Protein AF-A0A411PE15-F1 (afdb_monomer)

Sequence (473 aa):
MTASHFQQSLTELNEVLARFAYLWQVQAFSAKQLPWQSEFPTLAKQVWQLADDDIDELDVDQAALVEYFLPALAQDVALTNAEQLALSKLLVQGAAANGDDNSLYAFADSAPVDSVPSANEGDLAINESELSHFSAGIKGRKWQQITRFASEVTASRYYLQTKQKAHPQTNQISSRQVGQQANLQASQQPSSSAQVESMFEWCAGKGHLGRLLAKVTDKPVHSLEWQAQLCEQGQAFADKWQLSQTFSCADVFALDANPLKAKQHAVALHACGDLHVELLHHAVDANTQAVSISPCCYHLIRNANYQPLSAIAKQAKFILSKHDLQLPLQQSVIANPKQQQLRHQEIAWRLAFDSLQRDARDCDDYLPIPSVKRSQLSGEFSDFCQWAAKVKSVALPERVDWQHYLKLGLQRQRLTRRIDLIAHLFRKALEQYLVLDRCCYMEEHGYQVTVSLFCSEQITPRNTLIQAQKMSR

Organism: NCBI:txid2520507

Foldseek 3Di:
DDDAVLLVLLLVLLVVCQVCVLLFVDPLLLDPFQRCCVLQVQLSVLLVVDDLVCLVVQLLALLSLCVSRLVSVCVSVVPDPVRSVVLSCLLRDFLARPQDDPDPFDDPDDDHPPDPPPPDLPLQVDDPVVLVLLCVPHDDLRSVLLSLLLSVVCVDPLQVPPPPPPDPPDDDDDDDDDDDDDDDDPPDDPDDDLHQQAEEEFQQQLNSNVQSNQVRRVHAYEYEHQDPVSQVNNVVSCVVVVTSYHYDHDDLVDDPDLPAAQRYEYEYEPCEACSVVSVLVSCLVRNHFKYKYQYDHNLPDPDQWDDQQAPSLNPRPDIHGSVSSCLLVPNDQDDDVVVVVLVLLVQLLQSLLQVQLCVQVVHSDGDDADDDDVVLSPDDSVSVSVVRCVRRVGDGDPDDPSVVSSVRSNVSSSSSSSSSSSSNSCNSSVSSSVVSSSVNNLVVSQWDKHWHFSDDCNSPVSRIMIMTGHDDD

Radius of gyration: 26.61 Å; Cα contacts (8 Å, |Δi|>4): 645; chains: 1; bounding box: 58×68×83 Å

pLDDT: mean 84.52, std 20.81, range [25.22, 98.62]

Solvent-accessible surface area (backbone atoms only — not comparable to full-atom values): 27214 Å² total; per-residue (Å²): 130,81,77,52,66,55,53,49,54,41,50,54,44,36,52,52,51,43,74,47,34,75,54,47,73,60,66,41,87,78,50,93,61,70,92,49,35,87,76,28,52,52,34,44,50,54,61,68,66,53,54,85,81,51,49,65,68,39,61,56,36,58,58,59,40,41,66,70,47,44,64,33,47,32,60,55,69,66,52,51,74,67,54,45,52,53,49,49,47,50,34,53,42,49,77,47,64,70,63,76,96,66,78,78,76,66,70,96,81,72,76,82,72,80,62,82,69,80,68,56,91,66,72,46,97,55,57,74,74,61,50,55,63,67,37,68,95,46,66,66,53,65,37,55,51,42,55,33,45,51,38,55,65,52,68,36,83,75,53,68,77,73,74,86,80,81,74,88,78,79,86,75,89,77,90,84,84,91,78,92,80,92,75,92,73,85,70,75,74,79,75,83,72,80,65,60,67,33,35,36,27,43,58,28,54,54,30,62,56,38,53,50,48,14,67,77,67,76,29,48,22,40,29,35,16,62,53,56,71,33,31,53,56,23,38,56,48,22,62,76,68,71,45,51,44,47,63,46,71,46,53,82,93,69,59,93,63,80,88,58,45,40,50,21,35,39,37,27,71,72,30,45,27,46,53,44,51,50,50,52,53,44,32,60,76,36,53,24,34,28,39,40,39,29,77,64,40,63,39,52,48,90,57,73,47,70,78,62,74,13,82,68,51,62,66,42,81,63,82,47,36,45,69,52,37,41,46,57,63,67,69,61,77,84,71,55,71,70,57,49,53,50,51,50,52,50,50,19,51,52,44,12,41,46,52,51,51,21,69,57,66,76,42,99,64,90,71,90,76,76,91,81,53,70,78,57,71,71,62,53,73,65,58,38,43,54,51,52,26,63,78,66,71,49,68,72,65,98,74,72,67,59,66,61,34,48,53,52,3,46,53,46,37,60,49,26,55,52,42,48,56,55,23,53,46,44,18,37,34,51,43,26,42,60,51,30,25,54,46,37,34,41,42,79,71,51,24,55,68,45,60,37,65,48,55,57,54,89,64,36,74,66,26,49,32,42,39,35,33,49,61,84,128

Structure (mmCIF, N/CA/C/O backbone):
data_AF-A0A411PE15-F1
#
_entry.id   AF-A0A411PE15-F1
#
loop_
_atom_site.group_PDB
_atom_site.id
_atom_site.type_symbol
_atom_site.label_atom_id
_atom_site.label_alt_id
_atom_site.label_comp_id
_atom_site.label_asym_id
_atom_site.label_entity_id
_atom_site.label_seq_id
_atom_site.pdbx_PDB_ins_code
_atom_site.Cartn_x
_atom_site.Cartn_y
_atom_site.Cartn_z
_atom_site.occupancy
_atom_site.B_iso_or_equiv
_atom_site.auth_seq_id
_atom_site.auth_comp_id
_atom_site.auth_asym_id
_atom_site.auth_atom_id
_atom_site.pdbx_PDB_model_num
ATOM 1 N N . MET A 1 1 ? -27.135 18.692 -1.031 1.00 51.03 1 MET A N 1
ATOM 2 C CA . MET A 1 1 ? -26.006 18.769 -0.082 1.00 51.03 1 MET A CA 1
ATOM 3 C C . MET A 1 1 ? -24.773 19.061 -0.911 1.00 51.03 1 MET A C 1
ATOM 5 O O . MET A 1 1 ? -24.638 18.454 -1.966 1.00 51.03 1 MET A O 1
ATOM 9 N N . THR A 1 2 ? -23.964 20.043 -0.525 1.00 61.19 2 THR A N 1
ATOM 10 C CA . THR A 1 2 ? -22.665 20.299 -1.164 1.00 61.19 2 THR A CA 1
ATOM 11 C C . THR A 1 2 ? -21.760 19.090 -0.945 1.00 61.19 2 THR A C 1
ATOM 13 O O . THR A 1 2 ? -21.833 18.483 0.125 1.00 61.19 2 THR A O 1
ATOM 16 N N . ALA A 1 3 ? -20.961 18.720 -1.948 1.00 71.94 3 ALA A N 1
ATOM 17 C CA . ALA A 1 3 ? -19.989 17.639 -1.800 1.00 71.94 3 ALA A CA 1
ATOM 18 C C . ALA A 1 3 ? -19.059 17.935 -0.613 1.00 71.94 3 ALA A C 1
ATOM 20 O O . ALA A 1 3 ? -18.695 19.096 -0.396 1.00 71.94 3 ALA A O 1
ATOM 21 N N . SER A 1 4 ? -18.704 16.907 0.163 1.00 86.44 4 SER A N 1
ATOM 22 C CA . SER A 1 4 ? -17.651 17.059 1.167 1.00 86.44 4 SER A CA 1
ATOM 23 C C . SER A 1 4 ? -16.334 17.368 0.458 1.00 86.44 4 SER A C 1
ATOM 25 O O . SER A 1 4 ? -16.156 17.102 -0.734 1.00 86.44 4 SER A O 1
ATOM 27 N N . HIS A 1 5 ? -15.367 17.912 1.182 1.00 85.81 5 HIS A N 1
ATOM 28 C CA . HIS A 1 5 ? -14.067 18.117 0.569 1.00 85.81 5 HIS A CA 1
ATOM 29 C C . HIS A 1 5 ? -13.377 16.795 0.190 1.00 85.81 5 HIS A C 1
ATOM 31 O O . HIS A 1 5 ? -12.732 16.738 -0.853 1.00 85.81 5 HIS A O 1
ATOM 37 N N . PHE A 1 6 ? -13.508 15.727 0.992 1.00 92.06 6 PHE A N 1
ATOM 38 C CA . PHE A 1 6 ? -12.931 14.430 0.618 1.00 92.06 6 PHE A CA 1
ATOM 39 C C . PHE A 1 6 ? -13.489 13.951 -0.722 1.00 92.06 6 PHE A C 1
ATOM 41 O O . PHE A 1 6 ? -12.727 13.481 -1.565 1.00 92.06 6 PHE A O 1
ATOM 48 N N . GLN A 1 7 ? -14.787 14.161 -0.951 1.00 93.56 7 GLN A N 1
ATOM 49 C CA . GLN A 1 7 ? -15.435 13.878 -2.226 1.00 93.56 7 GLN A CA 1
ATOM 50 C C . GLN A 1 7 ? -14.861 14.724 -3.373 1.00 93.56 7 GLN A C 1
ATOM 52 O O . GLN A 1 7 ? -14.622 14.196 -4.461 1.00 93.56 7 GLN A O 1
ATOM 57 N N . GLN A 1 8 ? -14.593 16.012 -3.136 1.00 92.06 8 GLN A N 1
ATOM 58 C CA . GLN A 1 8 ? -13.974 16.891 -4.129 1.00 92.06 8 GLN A CA 1
ATOM 59 C C . GLN A 1 8 ? -12.542 16.449 -4.476 1.00 92.06 8 GLN A C 1
ATOM 61 O O . GLN A 1 8 ? -12.261 16.195 -5.646 1.00 92.06 8 GLN A O 1
ATOM 66 N N . SER A 1 9 ? -11.663 16.260 -3.486 1.00 92.62 9 SER A N 1
ATOM 67 C CA . SER A 1 9 ? -10.286 15.801 -3.734 1.00 92.62 9 SER A CA 1
ATOM 68 C C . SER A 1 9 ? -10.230 14.428 -4.395 1.00 92.62 9 SER A C 1
ATOM 70 O O . SER A 1 9 ? -9.407 14.196 -5.276 1.00 92.62 9 SER A O 1
ATOM 72 N N . LEU A 1 10 ? -11.113 13.504 -4.004 1.00 95.56 10 LEU A N 1
ATOM 73 C CA . LEU A 1 10 ? -11.187 12.187 -4.630 1.00 95.56 10 LEU A CA 1
ATOM 74 C C . LEU A 1 10 ? -11.615 12.284 -6.102 1.00 95.56 10 LEU A C 1
ATOM 76 O O . LEU A 1 10 ? -11.131 11.517 -6.933 1.00 95.56 10 LEU A O 1
ATOM 80 N N . THR A 1 11 ? -12.486 13.240 -6.435 1.00 95.75 11 THR A N 1
ATOM 81 C CA . THR A 1 11 ? -12.896 13.519 -7.819 1.00 95.75 11 THR A CA 1
ATOM 82 C C . THR A 1 11 ? -11.733 14.072 -8.645 1.00 95.75 11 THR A C 1
ATOM 84 O O . THR A 1 11 ? -11.483 13.585 -9.744 1.00 95.75 11 THR A O 1
ATOM 87 N N . GLU A 1 12 ? -10.96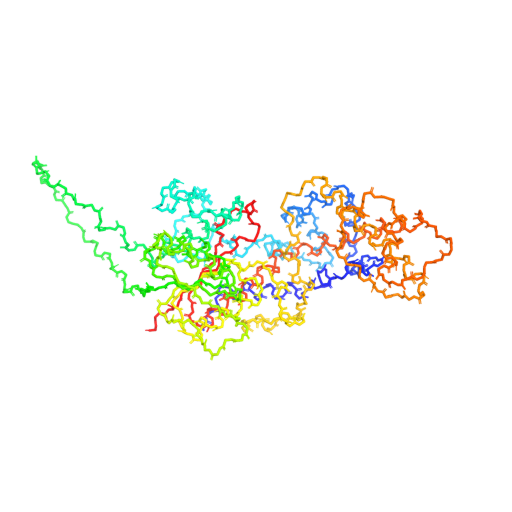5 15.017 -8.101 1.00 94.12 12 GLU A N 1
ATOM 88 C CA . GLU A 1 12 ? -9.774 15.566 -8.768 1.00 94.12 12 GLU A CA 1
ATOM 89 C C . GLU A 1 12 ? -8.708 14.480 -9.004 1.00 94.12 12 GLU A C 1
ATOM 91 O O . GLU A 1 12 ? -8.163 14.354 -10.104 1.00 94.12 12 GLU A O 1
ATOM 96 N N . LEU A 1 13 ? -8.460 13.624 -8.007 1.00 95.94 13 LEU A N 1
ATOM 97 C CA . LEU A 1 13 ? -7.542 12.490 -8.145 1.00 95.94 13 LEU A CA 1
ATOM 98 C C . LEU A 1 13 ? -8.032 11.459 -9.162 1.00 95.94 13 LEU A C 1
ATOM 100 O O . LEU A 1 13 ? -7.217 10.927 -9.911 1.00 95.94 13 LEU A O 1
ATOM 104 N N . ASN A 1 14 ? -9.339 11.190 -9.224 1.00 96.19 14 ASN A N 1
ATOM 105 C CA . ASN A 1 14 ? -9.931 10.327 -10.246 1.00 96.19 14 ASN A CA 1
ATOM 106 C C . ASN A 1 14 ? -9.561 10.805 -11.656 1.00 96.19 14 ASN A C 1
ATOM 108 O O . ASN A 1 14 ? -9.152 10.002 -12.496 1.00 96.19 14 ASN A O 1
ATOM 112 N N . GLU A 1 15 ? -9.703 12.105 -11.912 1.00 95.88 15 GLU A N 1
ATOM 113 C CA . GLU A 1 15 ? -9.404 12.704 -13.211 1.00 95.88 15 GLU A CA 1
ATOM 114 C C . GLU A 1 15 ? -7.908 12.672 -13.522 1.00 95.88 15 GLU A C 1
ATOM 116 O O . GLU A 1 15 ? -7.521 12.244 -14.610 1.00 95.88 15 GLU A O 1
ATOM 121 N N . VAL A 1 16 ? -7.061 13.067 -12.567 1.00 95.62 16 VAL A N 1
ATOM 122 C CA . VAL A 1 16 ? -5.603 13.094 -12.745 1.00 95.62 16 VAL A CA 1
ATOM 123 C C . VAL A 1 16 ? -5.040 11.690 -12.945 1.00 95.62 16 VAL A C 1
ATOM 125 O O . VAL A 1 16 ? -4.328 11.450 -13.921 1.00 95.62 16 VAL A O 1
ATOM 128 N N . LEU A 1 17 ? -5.377 10.737 -12.073 1.00 97.75 17 LEU A N 1
ATOM 129 C CA . LEU A 1 17 ? -4.877 9.366 -12.182 1.00 97.75 17 LEU A CA 1
ATOM 130 C C . LEU A 1 17 ? -5.342 8.719 -13.491 1.00 97.75 17 LEU A C 1
ATOM 132 O O . LEU A 1 17 ? -4.521 8.120 -14.183 1.00 97.75 17 LEU A O 1
ATOM 136 N N . ALA A 1 18 ? -6.605 8.915 -13.893 1.00 97.88 18 ALA A N 1
ATOM 137 C CA . ALA A 1 18 ? -7.097 8.439 -15.186 1.00 97.88 18 ALA A CA 1
ATOM 138 C C . ALA A 1 18 ? -6.355 9.085 -16.366 1.00 97.88 18 ALA A C 1
ATOM 140 O O . ALA A 1 18 ? -5.944 8.388 -17.293 1.00 97.88 18 ALA A O 1
ATOM 141 N N . ARG A 1 19 ? -6.166 10.413 -16.334 1.00 96.56 19 ARG A N 1
ATOM 142 C CA . ARG A 1 19 ? -5.512 11.174 -17.408 1.00 96.56 19 ARG A CA 1
ATOM 143 C C . ARG A 1 19 ? -4.076 10.726 -17.638 1.00 96.56 19 ARG A C 1
ATOM 145 O O . ARG A 1 19 ? -3.640 10.733 -18.781 1.00 96.56 19 ARG A O 1
ATOM 152 N N . PHE A 1 20 ? -3.354 10.359 -16.584 1.00 97.38 20 PHE A N 1
ATOM 153 C CA . PHE A 1 20 ? -1.936 10.002 -16.657 1.00 97.38 20 PHE A CA 1
ATOM 154 C C . PHE A 1 20 ? -1.671 8.499 -16.480 1.00 97.38 20 PHE A C 1
ATOM 156 O O . PHE A 1 20 ? -0.532 8.109 -16.239 1.00 97.38 20 PHE A O 1
ATOM 163 N N . ALA A 1 21 ? -2.692 7.642 -16.621 1.00 97.19 21 ALA A N 1
ATOM 164 C CA . ALA A 1 21 ? -2.593 6.193 -16.403 1.00 97.19 21 ALA A CA 1
ATOM 165 C C . ALA A 1 21 ? -1.438 5.522 -17.167 1.00 97.19 21 ALA A C 1
ATOM 167 O O . ALA A 1 21 ? -0.754 4.664 -16.616 1.00 97.19 21 ALA A O 1
ATOM 168 N N . TYR A 1 22 ? -1.146 5.958 -18.395 1.00 94.62 22 TYR A N 1
ATOM 169 C CA . TYR A 1 22 ? -0.039 5.431 -19.207 1.00 94.62 22 TYR A CA 1
ATOM 170 C C . TYR A 1 22 ? 1.362 5.688 -18.609 1.00 94.62 22 TYR A C 1
ATOM 172 O O . TYR A 1 22 ? 2.313 5.007 -18.994 1.00 94.62 22 TYR A O 1
ATOM 180 N N . LEU A 1 23 ? 1.515 6.645 -17.681 1.00 97.19 23 LEU A N 1
ATOM 181 C CA . LEU A 1 23 ? 2.788 6.923 -16.998 1.00 97.19 23 LEU A CA 1
ATOM 182 C C . LEU A 1 23 ? 3.038 6.005 -15.806 1.00 97.19 23 LEU A C 1
ATOM 184 O O . LEU A 1 23 ? 4.197 5.756 -15.486 1.00 97.19 23 LEU A O 1
ATOM 188 N N . TRP A 1 24 ? 1.981 5.528 -15.143 1.00 96.38 24 TRP A N 1
ATOM 189 C CA . TRP A 1 24 ? 2.103 4.823 -13.863 1.00 96.38 24 TRP A CA 1
ATOM 190 C C . TRP A 1 24 ? 1.544 3.393 -13.866 1.00 96.38 24 TRP A C 1
ATOM 192 O O . TRP A 1 24 ? 2.031 2.568 -13.097 1.00 96.38 24 TRP A O 1
ATOM 202 N N . GLN A 1 25 ? 0.627 3.034 -14.771 1.00 95.25 25 GLN A N 1
ATOM 203 C CA . GLN A 1 25 ? 0.173 1.648 -14.990 1.00 95.25 25 GLN A CA 1
ATOM 204 C C . GLN A 1 25 ? 1.076 0.908 -15.984 1.00 95.25 25 GLN A C 1
ATOM 206 O O . GLN A 1 25 ? 0.630 0.374 -17.001 1.00 95.25 25 GLN A O 1
ATOM 211 N N . VAL A 1 26 ? 2.381 0.899 -15.709 1.00 89.94 26 VAL A N 1
ATOM 212 C CA . VAL A 1 26 ? 3.402 0.332 -16.599 1.00 89.94 26 VAL A CA 1
ATOM 213 C C . VAL A 1 26 ? 4.084 -0.881 -15.980 1.00 89.94 26 VAL A C 1
ATOM 215 O O . VAL A 1 26 ? 4.478 -0.903 -14.814 1.00 89.94 26 VAL A O 1
ATOM 218 N N . GLN A 1 27 ? 4.280 -1.911 -16.803 1.00 86.75 27 GLN A N 1
ATOM 219 C CA . GLN A 1 27 ? 5.087 -3.079 -16.457 1.00 86.75 27 GLN A CA 1
ATOM 220 C C . GLN A 1 27 ? 6.528 -2.864 -16.923 1.00 86.75 27 GLN A C 1
ATOM 222 O O . GLN A 1 27 ? 6.935 -3.334 -17.988 1.00 86.75 27 GLN A O 1
ATOM 227 N N . ALA A 1 28 ? 7.312 -2.149 -16.116 1.00 88.81 28 ALA A N 1
ATOM 228 C CA . ALA A 1 28 ? 8.670 -1.731 -16.467 1.00 88.81 28 ALA A CA 1
ATOM 229 C C . ALA A 1 28 ? 9.620 -2.894 -16.829 1.00 88.81 28 ALA A C 1
ATOM 231 O O . ALA A 1 28 ? 10.532 -2.722 -17.636 1.00 88.81 28 ALA A O 1
ATOM 232 N N . PHE A 1 29 ? 9.398 -4.094 -16.283 1.00 86.50 29 PHE A N 1
ATOM 233 C CA . PHE A 1 29 ? 10.197 -5.293 -16.581 1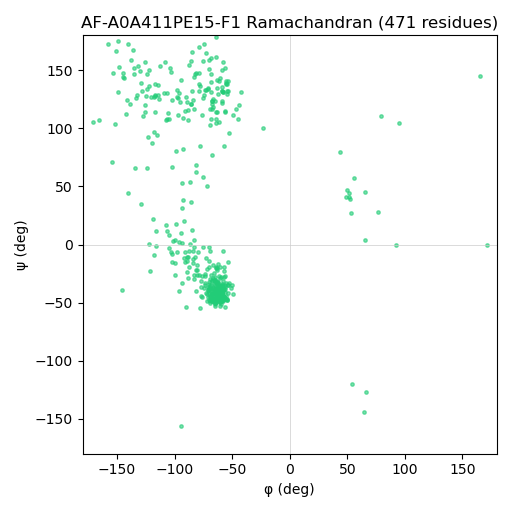.00 86.50 29 PHE A CA 1
ATOM 234 C C . PHE A 1 29 ? 10.005 -5.825 -18.009 1.00 86.50 29 PHE A C 1
ATOM 236 O O . PHE A 1 29 ? 10.930 -6.414 -18.575 1.00 86.50 29 PHE A O 1
ATOM 243 N N . SER A 1 30 ? 8.826 -5.617 -18.594 1.00 85.12 30 SER A N 1
ATOM 244 C CA . SER A 1 30 ? 8.474 -6.091 -19.939 1.00 85.12 30 SER A CA 1
ATOM 245 C C . SER A 1 30 ? 8.857 -5.088 -21.033 1.00 85.12 30 SER A C 1
ATOM 247 O O . SER A 1 30 ? 8.804 -5.405 -22.220 1.00 85.12 30 SER A O 1
ATOM 249 N N . ALA A 1 31 ? 9.237 -3.868 -20.652 1.00 89.19 31 ALA A N 1
ATOM 250 C CA . ALA A 1 31 ? 9.506 -2.784 -21.580 1.00 89.19 31 ALA A CA 1
ATOM 251 C C . ALA A 1 31 ? 10.890 -2.911 -22.246 1.00 89.19 31 ALA A C 1
ATOM 253 O O . ALA A 1 31 ? 11.892 -3.218 -21.598 1.00 89.19 31 ALA A O 1
ATOM 254 N N . LYS A 1 32 ? 10.945 -2.630 -23.555 1.00 89.25 32 LYS A N 1
ATOM 255 C CA . LYS A 1 32 ? 12.188 -2.558 -24.356 1.00 89.25 32 LYS A CA 1
ATOM 256 C C . LYS A 1 32 ? 12.636 -1.112 -24.627 1.00 89.25 32 LYS A C 1
ATOM 258 O O . LYS A 1 32 ? 13.777 -0.876 -25.006 1.00 89.25 32 LYS A O 1
ATOM 263 N N . GLN A 1 33 ? 11.739 -0.156 -24.403 1.00 94.38 33 GLN A N 1
ATOM 264 C CA . GLN A 1 33 ? 11.945 1.291 -24.484 1.00 94.38 33 GLN A CA 1
ATOM 265 C C . GLN A 1 33 ? 11.020 1.986 -23.475 1.00 94.38 33 GLN A C 1
ATOM 267 O O . GLN A 1 33 ? 10.197 1.312 -22.855 1.00 94.38 33 GLN A O 1
ATOM 272 N N . LEU A 1 34 ? 11.122 3.309 -23.319 1.00 96.81 34 LEU A N 1
ATOM 273 C CA . LEU A 1 34 ? 10.166 4.071 -22.510 1.00 96.81 34 LEU A CA 1
ATOM 274 C C . LEU A 1 34 ? 8.770 3.947 -23.160 1.00 96.81 34 LEU A C 1
ATOM 276 O O . LEU A 1 34 ? 8.606 4.421 -24.287 1.00 96.81 34 LEU A O 1
ATOM 280 N N . PRO A 1 35 ? 7.771 3.305 -22.516 1.00 95.56 35 PRO A N 1
ATOM 281 C CA . PRO A 1 35 ? 6.508 2.950 -23.179 1.00 95.56 35 PRO A CA 1
ATOM 282 C C . PRO A 1 35 ? 5.726 4.153 -23.709 1.00 95.56 35 PRO A C 1
ATOM 284 O O . PRO A 1 35 ? 5.027 4.052 -24.709 1.00 95.56 35 PRO A O 1
ATOM 287 N N . TRP A 1 36 ? 5.892 5.293 -23.048 1.00 95.81 36 TRP A N 1
ATOM 288 C CA . TRP A 1 36 ? 5.156 6.530 -23.270 1.00 95.81 36 TRP A CA 1
ATOM 289 C C . TRP A 1 36 ? 5.956 7.569 -24.088 1.00 95.81 36 TRP A C 1
ATOM 291 O O . TRP A 1 36 ? 5.478 8.667 -24.342 1.00 95.81 36 TRP A O 1
ATOM 301 N N . GLN A 1 37 ? 7.171 7.254 -24.558 1.00 96.56 37 GLN A N 1
ATOM 302 C CA . GLN A 1 37 ? 8.079 8.252 -25.160 1.00 96.56 37 GLN A CA 1
ATOM 303 C C . GLN A 1 37 ? 7.562 8.962 -26.418 1.00 96.56 37 GLN A C 1
ATOM 305 O O . GLN A 1 37 ? 8.007 10.066 -26.714 1.00 96.56 37 GLN A O 1
ATOM 310 N N . SER A 1 38 ? 6.675 8.327 -27.190 1.00 95.81 38 SER A N 1
ATOM 311 C CA . SER A 1 38 ? 6.091 8.940 -28.388 1.00 95.81 38 SER A CA 1
ATOM 312 C C . SER A 1 38 ? 5.066 10.013 -28.045 1.00 95.81 38 SER A C 1
ATOM 314 O O . SER A 1 38 ? 4.929 10.981 -28.785 1.00 95.81 38 SER A O 1
ATOM 316 N N . GLU A 1 39 ? 4.350 9.825 -26.939 1.00 96.62 39 GLU A N 1
ATOM 317 C CA . GLU A 1 39 ? 3.321 10.746 -26.462 1.00 96.62 39 GLU A CA 1
ATOM 318 C C . GLU A 1 39 ? 3.912 11.839 -25.554 1.00 96.62 39 GLU A C 1
ATOM 320 O O . GLU A 1 39 ? 3.413 12.959 -25.564 1.00 96.62 39 GLU A O 1
ATOM 325 N N . PHE A 1 40 ? 5.015 11.549 -24.843 1.00 98.06 40 PHE A N 1
ATOM 326 C CA . PHE A 1 40 ? 5.706 12.484 -23.935 1.00 98.06 40 PHE A CA 1
ATOM 327 C C . PHE A 1 40 ? 7.181 12.645 -24.325 1.00 98.06 40 PHE A C 1
ATOM 329 O O . PHE A 1 40 ? 8.079 12.188 -23.603 1.00 98.06 40 PHE A O 1
ATOM 336 N N . PRO A 1 41 ? 7.468 13.227 -25.505 1.00 98.25 41 PRO A N 1
ATOM 337 C CA . PRO A 1 41 ? 8.829 13.332 -26.018 1.00 98.25 41 PRO A CA 1
ATOM 338 C C . PRO A 1 41 ? 9.723 14.244 -25.165 1.00 98.25 41 PRO A C 1
ATOM 340 O O . PRO A 1 41 ? 10.921 13.972 -25.028 1.00 98.25 41 PRO A O 1
ATOM 343 N N . THR A 1 42 ? 9.172 15.310 -24.577 1.00 98.62 42 THR A N 1
ATOM 344 C CA . THR A 1 42 ? 9.924 16.234 -23.717 1.00 98.62 42 THR A CA 1
ATOM 345 C C . THR A 1 42 ? 10.273 15.564 -22.394 1.00 98.62 42 THR A C 1
ATOM 347 O O . THR A 1 42 ? 11.431 15.600 -21.973 1.00 98.62 42 THR A O 1
ATOM 350 N N . LEU A 1 43 ? 9.308 14.876 -21.777 1.00 98.50 43 LEU A N 1
ATOM 351 C CA . LEU A 1 43 ? 9.527 14.072 -20.576 1.00 98.50 43 LEU A CA 1
ATOM 352 C C . LEU A 1 43 ? 10.544 12.957 -20.830 1.00 98.50 43 LEU A C 1
ATOM 354 O O . LEU A 1 43 ? 11.450 12.752 -20.025 1.00 98.50 43 LEU A O 1
ATOM 358 N N . ALA A 1 44 ? 10.451 12.266 -21.969 1.00 98.31 44 ALA A N 1
ATOM 359 C CA . ALA A 1 44 ? 11.367 11.179 -22.313 1.00 98.31 44 ALA A CA 1
ATOM 360 C C . ALA A 1 44 ? 12.804 11.686 -22.429 1.00 98.31 44 ALA A C 1
ATOM 362 O O . ALA A 1 44 ? 13.738 11.054 -21.929 1.00 98.31 44 ALA A O 1
ATOM 363 N N . LYS A 1 45 ? 12.980 12.859 -23.048 1.00 98.44 45 LYS A N 1
ATOM 364 C CA . LYS A 1 45 ? 14.273 13.538 -23.113 1.00 98.44 45 LYS A CA 1
ATOM 365 C C . LYS A 1 45 ? 14.792 13.878 -21.714 1.00 98.44 45 LYS A C 1
ATOM 367 O O . LYS A 1 45 ? 15.939 13.550 -21.424 1.00 98.44 45 LYS A O 1
ATOM 372 N N . GLN A 1 46 ? 13.961 14.472 -20.856 1.00 98.31 46 GLN A N 1
ATOM 373 C CA . GLN A 1 46 ? 14.332 14.834 -19.482 1.00 98.31 46 GLN A CA 1
ATOM 374 C C . GLN A 1 46 ? 14.770 13.605 -18.665 1.00 98.31 46 GLN A C 1
ATOM 376 O O . GLN A 1 46 ? 15.804 13.619 -18.004 1.00 98.31 46 GLN A O 1
ATOM 381 N N . VAL A 1 47 ? 14.038 12.495 -18.774 1.00 97.69 47 VAL A N 1
ATOM 382 C CA . VAL A 1 47 ? 14.345 11.226 -18.089 1.00 97.69 47 VAL A CA 1
ATOM 383 C C . VAL A 1 47 ? 15.686 10.628 -18.518 1.00 97.69 47 VAL A C 1
ATOM 385 O O . VAL A 1 47 ? 16.412 10.060 -17.699 1.00 97.69 47 VAL A O 1
ATOM 388 N N . TRP A 1 48 ? 16.054 10.751 -19.793 1.00 97.44 48 TRP A N 1
ATOM 389 C CA . TRP A 1 48 ? 17.360 10.290 -20.272 1.00 97.44 48 TRP A CA 1
ATOM 390 C C . TRP A 1 48 ? 18.509 11.262 -19.988 1.00 97.44 48 TRP A C 1
ATOM 392 O O . TRP A 1 48 ? 19.661 10.829 -20.020 1.00 97.44 48 TRP A O 1
ATOM 402 N N . GLN A 1 49 ? 18.219 12.533 -19.695 1.00 96.94 49 GLN A N 1
ATOM 403 C CA . GLN A 1 49 ? 19.219 13.524 -19.280 1.00 96.94 49 GLN A CA 1
ATOM 404 C C . GLN A 1 49 ? 19.669 13.347 -17.827 1.00 96.94 49 GLN A C 1
ATOM 406 O O . GLN A 1 49 ? 20.810 13.686 -17.516 1.00 96.94 49 GLN A O 1
ATOM 411 N N . LEU A 1 50 ? 18.817 12.790 -16.963 1.00 96.69 50 LEU A N 1
ATOM 412 C CA . LEU A 1 50 ? 19.183 12.443 -15.592 1.00 96.69 50 LEU A CA 1
ATOM 413 C C . LEU A 1 50 ? 20.299 11.385 -15.579 1.00 96.69 50 LEU A C 1
ATOM 415 O O . LEU A 1 50 ? 20.184 10.351 -16.252 1.00 96.69 50 LEU A O 1
ATOM 419 N N . ALA A 1 51 ? 21.369 11.626 -14.816 1.00 95.62 51 ALA A N 1
ATOM 420 C CA . ALA A 1 51 ? 22.464 10.672 -14.672 1.00 95.62 51 ALA A CA 1
ATOM 421 C C . ALA A 1 51 ? 22.025 9.438 -13.865 1.00 95.62 51 ALA A C 1
ATOM 423 O O . ALA A 1 51 ? 21.144 9.512 -13.014 1.00 95.62 51 ALA A O 1
ATOM 424 N N . ASP A 1 52 ? 22.632 8.277 -14.133 1.00 92.12 52 ASP A N 1
ATOM 425 C CA . ASP A 1 52 ? 22.225 7.009 -13.499 1.00 92.12 52 ASP A CA 1
ATOM 426 C C . ASP A 1 52 ? 22.452 6.976 -11.980 1.00 92.12 52 ASP A C 1
ATOM 428 O O . ASP A 1 52 ? 21.736 6.249 -11.277 1.00 92.12 52 ASP A O 1
ATOM 432 N N . ASP A 1 53 ? 23.442 7.739 -11.512 1.00 89.56 53 ASP A N 1
ATOM 433 C CA . ASP A 1 53 ? 23.845 7.833 -10.108 1.00 89.56 53 ASP A CA 1
ATOM 434 C C . ASP A 1 53 ? 22.905 8.748 -9.304 1.00 89.56 53 ASP A C 1
ATOM 436 O O . ASP A 1 53 ? 22.693 8.506 -8.118 1.00 89.56 53 ASP A O 1
ATOM 440 N N . ASP A 1 54 ? 22.250 9.709 -9.966 1.00 92.44 54 ASP A N 1
ATOM 441 C CA . ASP A 1 54 ? 21.341 10.679 -9.336 1.00 92.44 54 ASP A CA 1
ATOM 442 C C . ASP A 1 54 ? 19.914 10.126 -9.157 1.00 92.44 54 ASP A C 1
ATOM 444 O O . ASP A 1 54 ? 19.114 10.680 -8.404 1.00 92.44 54 ASP A O 1
ATOM 448 N N . ILE A 1 55 ? 19.570 9.030 -9.851 1.00 92.00 55 ILE A N 1
ATOM 449 C CA . ILE A 1 55 ? 18.204 8.474 -9.872 1.00 92.00 55 ILE A CA 1
ATOM 450 C C . ILE A 1 55 ? 17.694 8.179 -8.462 1.00 92.00 55 ILE A C 1
ATOM 452 O O . ILE A 1 55 ? 16.560 8.521 -8.148 1.00 92.00 55 ILE A O 1
ATOM 456 N N . ASP A 1 56 ? 18.500 7.530 -7.621 1.00 89.06 56 ASP A N 1
ATOM 457 C CA . ASP A 1 56 ? 18.007 7.096 -6.312 1.00 89.06 56 ASP A CA 1
ATOM 458 C C . ASP A 1 56 ? 17.927 8.242 -5.307 1.00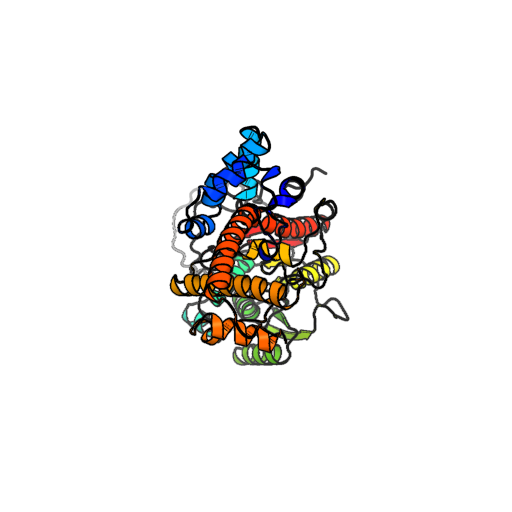 89.06 56 ASP A C 1
ATOM 460 O O . ASP A 1 56 ? 17.070 8.214 -4.429 1.00 89.06 56 ASP A O 1
ATOM 464 N N . GLU A 1 57 ? 18.815 9.234 -5.421 1.00 89.25 57 GLU A N 1
ATOM 465 C CA . GLU A 1 57 ? 18.757 10.438 -4.592 1.00 89.25 57 GLU A CA 1
ATOM 466 C C . GLU A 1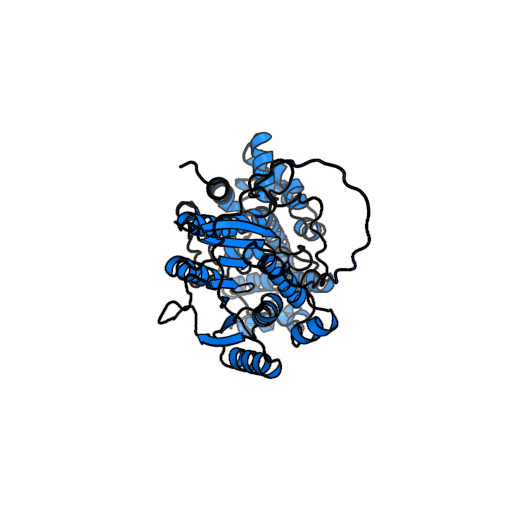 57 ? 17.487 11.229 -4.907 1.00 89.25 57 GLU A C 1
ATOM 468 O O . GLU A 1 57 ? 16.736 11.571 -3.993 1.00 89.25 57 GLU A O 1
ATOM 473 N N . LEU A 1 58 ? 17.194 11.419 -6.197 1.00 91.62 58 LEU A N 1
ATOM 474 C CA . LEU A 1 58 ? 15.970 12.076 -6.642 1.00 91.62 58 LEU A CA 1
ATOM 475 C C . LEU A 1 58 ? 14.714 11.286 -6.247 1.00 91.62 58 LEU A C 1
ATOM 477 O O . LEU A 1 58 ? 13.724 11.873 -5.822 1.00 91.62 58 LEU A O 1
ATOM 481 N N . ASP A 1 59 ? 14.739 9.956 -6.366 1.00 90.94 59 ASP A N 1
ATOM 482 C CA . ASP A 1 59 ? 13.566 9.119 -6.106 1.00 90.94 59 ASP A CA 1
ATOM 483 C C . ASP A 1 59 ? 13.130 9.113 -4.631 1.00 90.94 59 ASP A C 1
ATOM 485 O O . ASP A 1 59 ? 11.947 8.944 -4.328 1.00 90.94 59 ASP A O 1
ATOM 489 N N . VAL A 1 60 ? 14.052 9.310 -3.687 1.00 86.81 60 VAL A N 1
ATOM 490 C CA . VAL A 1 60 ? 13.726 9.319 -2.250 1.00 86.81 60 VAL A CA 1
ATOM 491 C C . VAL A 1 60 ? 12.825 10.501 -1.867 1.00 86.81 60 VAL A C 1
ATOM 493 O O . VAL A 1 60 ? 11.993 10.355 -0.966 1.00 86.81 60 VAL A O 1
ATOM 496 N N . ASP A 1 61 ? 12.938 11.636 -2.558 1.00 88.19 61 ASP A N 1
ATOM 497 C CA . ASP A 1 61 ? 12.198 12.863 -2.257 1.00 88.19 61 ASP A CA 1
ATOM 498 C C . ASP A 1 61 ? 11.073 13.102 -3.278 1.00 88.19 61 ASP A C 1
ATOM 500 O O . ASP A 1 61 ? 11.302 13.376 -4.453 1.00 88.19 61 ASP A O 1
ATOM 504 N N . GLN A 1 62 ? 9.820 13.014 -2.818 1.00 90.25 62 GLN A N 1
ATOM 505 C CA . GLN A 1 62 ? 8.652 13.254 -3.669 1.00 90.25 62 GLN A CA 1
ATOM 506 C C . GLN A 1 62 ? 8.621 14.668 -4.253 1.00 90.25 62 GLN A C 1
ATOM 508 O O . GLN A 1 62 ? 8.254 14.832 -5.415 1.00 90.25 62 GLN A O 1
ATOM 513 N N . ALA A 1 63 ? 8.944 15.682 -3.453 1.00 91.56 63 ALA A N 1
ATOM 514 C CA . ALA A 1 63 ? 8.854 17.066 -3.888 1.00 91.56 63 ALA A CA 1
ATOM 515 C C . ALA A 1 63 ? 9.920 17.353 -4.946 1.00 91.56 63 ALA A C 1
ATOM 517 O O . ALA A 1 63 ? 9.584 17.882 -6.003 1.00 91.56 63 ALA A O 1
ATOM 518 N N . ALA A 1 64 ? 11.159 16.907 -4.713 1.00 93.25 64 ALA A N 1
ATOM 519 C CA . ALA A 1 64 ? 12.244 17.045 -5.683 1.00 93.25 64 ALA A CA 1
ATOM 520 C C . ALA A 1 64 ? 11.942 16.292 -6.989 1.00 93.25 64 ALA A C 1
ATOM 522 O O . ALA A 1 64 ? 12.154 16.821 -8.081 1.00 93.25 64 ALA A O 1
ATOM 523 N N . LEU A 1 65 ? 11.387 15.078 -6.892 1.00 94.56 65 LEU A N 1
ATOM 524 C CA . LEU A 1 65 ? 10.979 14.284 -8.049 1.00 94.56 65 LEU A CA 1
ATOM 525 C C . LEU A 1 65 ? 9.940 15.022 -8.910 1.00 94.56 65 LEU A C 1
ATOM 527 O O . LEU A 1 65 ? 10.084 15.104 -10.134 1.00 94.56 65 LEU A O 1
ATOM 531 N N . VAL A 1 66 ? 8.903 15.578 -8.273 1.00 96.25 66 VAL A N 1
ATOM 532 C CA . VAL A 1 66 ? 7.862 16.360 -8.954 1.00 96.25 66 VAL A CA 1
ATOM 533 C C . VAL A 1 66 ? 8.447 17.641 -9.536 1.00 96.25 66 VAL A C 1
ATOM 535 O O . VAL A 1 66 ? 8.199 17.931 -10.702 1.00 96.25 66 VAL A O 1
ATOM 538 N N . GLU A 1 67 ? 9.258 18.381 -8.782 1.00 96.31 67 GLU A N 1
ATOM 539 C CA . GLU A 1 67 ? 9.909 19.607 -9.252 1.00 96.31 67 GLU A CA 1
ATOM 540 C C . GLU A 1 67 ? 10.755 19.361 -10.511 1.00 96.31 67 GLU A C 1
ATOM 542 O O . GLU A 1 67 ? 10.695 20.144 -11.461 1.00 96.31 67 GLU A O 1
ATOM 547 N N . TYR A 1 68 ? 11.479 18.240 -10.559 1.00 97.50 68 TYR A N 1
ATOM 548 C CA . TYR A 1 68 ? 12.361 17.905 -11.673 1.00 97.50 68 TYR A CA 1
ATOM 549 C C . TYR A 1 68 ? 11.612 17.505 -12.955 1.00 97.50 68 TYR A C 1
ATOM 551 O O . TYR A 1 68 ? 11.998 17.918 -14.052 1.00 97.50 68 TYR A O 1
ATOM 559 N N . PHE A 1 69 ? 10.552 16.694 -12.854 1.00 98.25 69 PHE A N 1
ATOM 560 C CA . PHE A 1 69 ? 9.872 16.130 -14.033 1.00 98.25 69 PHE A CA 1
ATOM 561 C C . PHE A 1 69 ? 8.594 16.855 -14.449 1.00 98.25 69 PHE A C 1
ATOM 563 O O . PHE A 1 69 ? 8.230 16.814 -15.629 1.00 98.25 69 PHE A O 1
ATOM 570 N N . LEU A 1 70 ? 7.908 17.530 -13.523 1.00 97.50 70 LEU A N 1
ATOM 571 C CA . LEU A 1 70 ? 6.630 18.173 -13.811 1.00 97.50 70 LEU A CA 1
ATOM 572 C C . LEU A 1 70 ? 6.715 19.219 -14.931 1.00 97.50 70 LEU A C 1
ATOM 574 O O . LEU A 1 70 ? 5.808 19.209 -15.756 1.00 97.50 70 LEU A O 1
ATOM 578 N N . PRO A 1 71 ? 7.751 20.077 -15.046 1.00 98.06 71 PRO A N 1
ATOM 579 C CA . PRO A 1 71 ? 7.830 21.039 -16.148 1.00 98.06 71 PRO A CA 1
ATOM 580 C C . PRO A 1 71 ? 7.840 20.374 -17.532 1.00 98.06 71 PRO A C 1
ATOM 582 O O . PRO A 1 71 ? 7.146 20.826 -18.441 1.00 98.06 71 PRO A O 1
ATOM 585 N N . ALA A 1 72 ? 8.577 19.267 -17.680 1.00 98.38 72 ALA A N 1
ATOM 586 C CA . ALA A 1 72 ? 8.642 18.514 -18.931 1.00 98.38 72 ALA A CA 1
ATOM 587 C C . ALA A 1 72 ? 7.297 17.843 -19.259 1.00 98.38 72 ALA A C 1
ATOM 589 O O . ALA A 1 72 ? 6.831 17.914 -20.395 1.00 98.38 72 ALA A O 1
ATOM 590 N N . LEU A 1 73 ? 6.638 17.260 -18.250 1.00 98.12 73 LEU A N 1
ATOM 591 C CA . LEU A 1 73 ? 5.292 16.702 -18.393 1.00 98.12 73 LEU A CA 1
ATOM 592 C C . LEU A 1 73 ? 4.257 17.782 -18.753 1.00 98.12 73 LEU A C 1
ATOM 594 O O . LEU A 1 73 ? 3.443 17.577 -19.651 1.00 98.12 73 LEU A O 1
ATOM 598 N N . ALA A 1 74 ? 4.299 18.937 -18.081 1.00 97.50 74 ALA A N 1
ATOM 599 C CA . ALA A 1 74 ? 3.410 20.069 -18.339 1.00 97.50 74 ALA A CA 1
ATOM 600 C C . ALA A 1 74 ? 3.540 20.567 -19.780 1.00 97.50 74 ALA A C 1
ATOM 602 O O . ALA A 1 74 ? 2.529 20.890 -20.399 1.00 97.50 74 ALA A O 1
ATOM 603 N N . GLN A 1 75 ? 4.761 20.591 -20.320 1.00 98.06 75 GLN A N 1
ATOM 604 C CA . GLN A 1 75 ? 5.006 20.976 -21.704 1.00 98.06 75 GLN A CA 1
ATOM 605 C C . GLN A 1 75 ? 4.381 19.989 -22.699 1.00 98.06 75 GLN A C 1
ATOM 607 O O . GLN A 1 75 ? 3.715 20.429 -23.635 1.00 98.06 75 GLN A O 1
ATOM 612 N N . ASP A 1 76 ? 4.550 18.680 -22.491 1.00 98.19 76 ASP A N 1
ATOM 613 C CA . ASP A 1 76 ? 4.012 17.661 -23.404 1.00 98.19 76 ASP A CA 1
ATOM 614 C C . ASP A 1 76 ? 2.474 17.653 -23.445 1.00 98.19 76 ASP A C 1
ATOM 616 O O . ASP A 1 76 ? 1.889 17.377 -24.491 1.00 98.19 76 ASP A O 1
ATOM 620 N N . VAL A 1 77 ? 1.804 18.017 -22.343 1.00 97.06 77 VAL A N 1
ATOM 621 C CA . VAL A 1 77 ? 0.328 18.090 -22.282 1.00 97.06 77 VAL A CA 1
ATOM 622 C C . VAL A 1 77 ? -0.239 19.511 -22.276 1.00 97.06 77 VAL A C 1
ATOM 624 O O . VAL A 1 77 ? -1.431 19.682 -22.012 1.00 97.06 77 VAL A O 1
ATOM 627 N N . ALA A 1 78 ? 0.601 20.508 -22.567 1.00 97.19 78 ALA A N 1
ATOM 628 C CA . ALA A 1 78 ? 0.259 21.927 -22.645 1.00 97.19 78 ALA A CA 1
ATOM 629 C C . ALA A 1 78 ? -0.534 22.463 -21.432 1.00 97.19 78 ALA A C 1
ATOM 631 O O . ALA A 1 78 ? -1.538 23.156 -21.601 1.00 97.19 78 ALA A O 1
ATOM 632 N N . LEU A 1 79 ? -0.093 22.148 -20.207 1.00 96.19 79 LEU A N 1
ATOM 633 C CA . LEU A 1 79 ? -0.702 22.711 -18.997 1.00 96.19 79 LEU A CA 1
ATOM 634 C C . LEU A 1 79 ? -0.426 24.211 -18.889 1.00 96.19 79 LEU A C 1
ATOM 636 O O . LEU A 1 79 ? 0.692 24.680 -19.105 1.00 96.19 79 LEU A O 1
ATOM 640 N N . THR A 1 80 ? -1.435 24.961 -18.462 1.00 96.75 80 THR A N 1
ATOM 641 C CA . THR A 1 80 ? -1.251 26.321 -17.953 1.00 96.75 80 THR A CA 1
ATOM 642 C C . THR A 1 80 ? -0.495 26.303 -16.620 1.00 96.75 80 THR A C 1
ATOM 644 O O . THR A 1 80 ? -0.507 25.310 -15.891 1.00 96.75 80 THR A O 1
ATOM 647 N N . ASN A 1 81 ? 0.096 27.437 -16.229 1.00 94.50 81 ASN A N 1
ATOM 648 C CA . ASN A 1 81 ? 0.767 27.563 -14.926 1.00 94.50 81 ASN A CA 1
ATOM 649 C C . ASN A 1 81 ? -0.161 27.219 -13.745 1.00 94.50 81 ASN A C 1
ATOM 651 O O . ASN A 1 81 ? 0.286 26.660 -12.745 1.00 94.50 81 ASN A O 1
ATOM 655 N N . ALA A 1 82 ? -1.453 27.547 -13.856 1.00 94.12 82 ALA A N 1
ATOM 656 C CA . ALA A 1 82 ? -2.442 27.244 -12.826 1.00 94.12 82 ALA A CA 1
ATOM 657 C C . ALA A 1 82 ? -2.710 25.733 -12.718 1.00 94.12 82 ALA A C 1
ATOM 659 O O . ALA A 1 82 ? -2.715 25.191 -11.614 1.00 94.12 82 ALA A O 1
ATOM 660 N N . GLU A 1 83 ? -2.871 25.043 -13.850 1.00 94.50 83 GLU A N 1
ATOM 661 C CA . GLU A 1 83 ? -3.047 23.586 -13.883 1.00 94.50 83 GLU A CA 1
ATOM 662 C C . GLU A 1 83 ? -1.789 22.850 -13.419 1.00 94.50 83 GLU A C 1
ATOM 664 O O . GLU A 1 83 ? -1.888 21.872 -12.683 1.00 94.50 83 GLU A O 1
ATOM 669 N N . GLN A 1 84 ? -0.602 23.337 -13.792 1.00 94.31 84 GLN A N 1
ATOM 670 C CA . GLN A 1 84 ? 0.661 22.775 -13.323 1.00 94.31 84 GLN A CA 1
ATOM 671 C C . GLN A 1 84 ? 0.794 22.902 -11.800 1.00 94.31 84 GLN A C 1
ATOM 673 O O . GLN A 1 84 ? 1.183 21.942 -11.137 1.00 94.31 84 GLN A O 1
ATOM 678 N N . LEU A 1 85 ? 0.431 24.052 -11.224 1.00 92.31 85 LEU A N 1
ATOM 679 C CA . LEU A 1 85 ? 0.438 24.239 -9.773 1.00 92.31 85 LEU A CA 1
ATOM 680 C C . LEU A 1 85 ? -0.570 23.314 -9.073 1.00 92.31 85 LEU A C 1
ATOM 682 O O . LEU A 1 85 ? -0.249 22.747 -8.030 1.00 92.31 85 LEU A O 1
ATOM 686 N N . ALA A 1 86 ? -1.768 23.145 -9.639 1.00 91.44 86 ALA A N 1
ATOM 687 C CA . ALA A 1 86 ? -2.771 22.222 -9.111 1.00 91.44 86 ALA A CA 1
ATOM 688 C C . ALA A 1 86 ? -2.283 20.763 -9.157 1.00 91.44 86 ALA A C 1
ATOM 690 O O . ALA A 1 86 ? -2.370 20.052 -8.158 1.00 91.44 86 ALA A O 1
ATOM 691 N N . LEU A 1 87 ? -1.689 20.341 -10.278 1.00 94.25 87 LEU A N 1
ATOM 692 C CA . LEU A 1 87 ? -1.118 19.003 -10.424 1.00 94.25 87 LEU A CA 1
ATOM 693 C C . LEU A 1 87 ? 0.044 18.776 -9.450 1.00 94.25 87 LEU A C 1
ATOM 695 O O . LEU A 1 87 ? 0.088 17.741 -8.797 1.00 94.25 87 LEU A O 1
ATOM 699 N N . SER A 1 88 ? 0.943 19.752 -9.290 1.00 94.25 88 SER A N 1
ATOM 700 C CA . SER A 1 88 ? 2.042 19.678 -8.317 1.00 94.25 88 SER A CA 1
ATOM 701 C C . SER A 1 88 ? 1.528 19.394 -6.905 1.00 94.25 88 SER A C 1
ATOM 703 O O . SER A 1 88 ? 2.006 18.474 -6.243 1.00 94.25 88 SER A O 1
ATOM 705 N N . LYS A 1 89 ? 0.488 20.118 -6.471 1.00 91.12 89 LYS A N 1
ATOM 706 C CA . LYS A 1 89 ? -0.137 19.903 -5.160 1.00 91.12 89 LYS A CA 1
ATOM 707 C C . LYS A 1 89 ? -0.644 18.471 -5.009 1.00 91.12 89 LYS A C 1
ATOM 709 O O . LYS A 1 89 ? -0.285 17.823 -4.037 1.00 91.12 89 LYS A O 1
ATOM 714 N N . LEU A 1 90 ? -1.379 17.950 -5.991 1.00 91.56 90 LEU A N 1
ATOM 715 C CA . LEU A 1 90 ? -1.903 16.578 -5.955 1.00 91.56 90 LEU A CA 1
ATOM 716 C C . LEU A 1 90 ? -0.806 15.500 -5.971 1.00 91.56 90 LEU A C 1
ATOM 718 O O . LEU A 1 90 ? -0.997 14.423 -5.412 1.00 91.56 90 LEU A O 1
ATOM 722 N N . LEU A 1 91 ? 0.335 15.761 -6.615 1.00 92.75 91 LEU A N 1
ATOM 723 C CA . LEU A 1 91 ? 1.447 14.807 -6.677 1.00 92.75 91 LEU A CA 1
ATOM 724 C C . LEU A 1 91 ? 2.349 14.861 -5.436 1.00 92.75 91 LEU A C 1
ATOM 726 O O . LEU A 1 91 ? 2.990 13.861 -5.121 1.00 92.75 91 LEU A O 1
ATOM 730 N N . VAL A 1 92 ? 2.428 15.994 -4.736 1.00 88.50 92 VAL A N 1
ATOM 731 C CA . VAL A 1 92 ? 3.299 16.164 -3.558 1.00 88.50 92 VAL A CA 1
ATOM 732 C C . VAL A 1 92 ? 2.549 15.938 -2.247 1.00 88.50 92 VAL A C 1
ATOM 734 O O . VAL A 1 92 ? 3.100 15.343 -1.319 1.00 88.50 92 VAL A O 1
ATOM 737 N N . GLN A 1 93 ? 1.308 16.413 -2.144 1.00 79.75 93 GLN A N 1
ATOM 738 C CA . GLN A 1 93 ? 0.557 16.383 -0.895 1.00 79.75 93 GLN A CA 1
ATOM 739 C C . GLN A 1 93 ? 0.136 14.954 -0.535 1.00 79.75 93 GLN A C 1
ATOM 741 O O . GLN A 1 93 ? -0.346 14.183 -1.359 1.00 79.75 93 GLN A O 1
ATOM 746 N N . GLY A 1 94 ? 0.322 14.596 0.737 1.00 67.44 94 GLY A N 1
ATOM 747 C CA . GLY A 1 94 ? -0.280 13.399 1.319 1.00 67.44 94 GLY A CA 1
ATOM 748 C C . GLY A 1 94 ? -1.701 13.678 1.809 1.00 67.44 94 GLY A C 1
ATOM 749 O O . GLY A 1 94 ? -2.081 14.826 2.028 1.00 67.44 94 GLY A O 1
ATOM 750 N N . ALA A 1 95 ? -2.470 12.624 2.086 1.00 57.66 95 ALA A N 1
ATOM 751 C CA . ALA A 1 95 ? -3.868 12.736 2.522 1.00 57.66 95 ALA A CA 1
ATOM 752 C C . ALA A 1 95 ? -4.102 13.581 3.794 1.00 57.66 95 ALA A C 1
ATOM 754 O O . ALA A 1 95 ? -5.221 14.024 4.032 1.00 57.66 95 ALA A O 1
ATOM 755 N N . ALA A 1 96 ? -3.060 13.804 4.600 1.00 53.53 96 ALA A N 1
ATOM 756 C CA . ALA A 1 96 ? -3.101 14.583 5.837 1.00 53.53 96 ALA A CA 1
ATOM 757 C C . ALA A 1 96 ? -2.465 15.988 5.726 1.00 53.53 96 ALA A C 1
ATOM 759 O O . ALA A 1 96 ? -2.480 16.731 6.701 1.00 53.53 96 ALA A O 1
ATOM 760 N N . ALA A 1 97 ? -1.888 16.362 4.576 1.00 48.38 97 ALA A N 1
ATOM 761 C CA . ALA A 1 97 ? -1.040 17.553 4.420 1.00 48.38 97 ALA A CA 1
ATOM 762 C C . ALA A 1 97 ? -1.800 18.871 4.157 1.00 48.38 97 ALA A C 1
ATOM 764 O O . ALA A 1 97 ? -1.190 19.881 3.818 1.00 48.38 97 ALA A O 1
ATOM 765 N N . ASN A 1 98 ? -3.118 18.905 4.341 1.00 47.25 98 ASN A N 1
ATOM 766 C CA . ASN A 1 98 ? -3.915 20.121 4.150 1.00 47.25 98 ASN A CA 1
ATOM 767 C C . ASN A 1 98 ? -3.954 21.014 5.411 1.00 47.25 98 ASN A C 1
ATOM 769 O O . ASN A 1 98 ? -4.997 21.574 5.754 1.00 47.25 98 ASN A O 1
ATOM 773 N N . GLY A 1 99 ? -2.830 21.074 6.128 1.00 37.81 99 GLY A N 1
ATOM 774 C CA . GLY A 1 99 ? -2.707 21.670 7.458 1.00 37.81 99 GLY A CA 1
ATOM 775 C C . GLY A 1 99 ? -2.324 23.147 7.512 1.00 37.81 99 GLY A C 1
ATOM 776 O O . GLY A 1 99 ? -2.556 23.734 8.561 1.00 37.81 99 GLY A O 1
ATOM 777 N N . ASP A 1 100 ? -1.831 23.763 6.428 1.00 29.86 100 ASP A N 1
ATOM 778 C CA . ASP A 1 100 ? -1.263 25.118 6.516 1.00 29.86 100 ASP A CA 1
ATOM 779 C C . ASP A 1 100 ? -2.020 26.181 5.693 1.00 29.86 100 ASP A C 1
ATOM 781 O O . ASP A 1 100 ? -2.307 26.031 4.503 1.00 29.86 100 ASP A O 1
ATOM 785 N N . ASP A 1 101 ? -2.348 27.258 6.415 1.00 32.50 101 ASP A N 1
ATOM 786 C CA . ASP A 1 101 ? -2.897 28.577 6.061 1.00 32.50 101 ASP A CA 1
ATOM 787 C C . ASP A 1 101 ? -4.311 28.731 5.471 1.00 32.50 101 ASP A C 1
ATOM 789 O O . ASP A 1 101 ? -4.763 29.856 5.248 1.00 32.50 101 ASP A O 1
ATOM 793 N N . ASN A 1 102 ? -5.099 27.660 5.336 1.00 32.06 102 ASN A N 1
ATOM 794 C CA . ASN A 1 102 ? -6.559 27.796 5.190 1.00 32.06 102 ASN A CA 1
ATOM 795 C C . ASN A 1 102 ? -7.304 26.539 5.674 1.00 32.06 102 ASN A C 1
ATOM 797 O O . ASN A 1 102 ? -7.819 25.747 4.885 1.00 32.06 102 ASN A O 1
ATOM 801 N N . SER A 1 103 ? -7.304 26.342 6.996 1.00 35.06 103 SER A N 1
ATOM 802 C CA . SER A 1 103 ? -7.929 25.216 7.708 1.00 35.06 103 SER A CA 1
ATOM 803 C C . SER A 1 103 ? -9.349 24.896 7.211 1.00 35.06 103 SER A C 1
ATOM 805 O O . SER A 1 103 ? -10.303 25.621 7.494 1.00 35.06 103 SER A O 1
ATOM 807 N N . LEU A 1 104 ? -9.487 23.774 6.494 1.00 34.81 104 LEU A N 1
ATOM 808 C CA . LEU A 1 104 ? -10.770 23.198 6.062 1.00 34.81 104 LEU A CA 1
ATOM 809 C C . LEU A 1 104 ? -10.993 21.747 6.550 1.00 34.81 104 LEU A C 1
ATOM 811 O O . LEU A 1 104 ? -12.060 21.195 6.289 1.00 34.81 104 LEU A O 1
ATOM 815 N N . TYR A 1 105 ? -10.054 21.138 7.303 1.00 42.31 105 TYR A N 1
ATOM 816 C CA . TYR A 1 105 ? -10.199 19.767 7.867 1.00 42.31 105 TYR A CA 1
ATOM 817 C C . TYR A 1 105 ? -10.229 19.685 9.388 1.00 42.31 105 TYR A C 1
ATOM 819 O O . TYR A 1 105 ? -10.402 18.594 9.933 1.00 42.31 105 TYR A O 1
ATOM 827 N N . ALA A 1 106 ? -10.106 20.811 10.087 1.00 28.34 106 ALA A N 1
ATOM 828 C CA . ALA A 1 106 ? -10.303 20.850 11.525 1.00 28.34 106 ALA A CA 1
ATOM 829 C C . ALA A 1 106 ? -11.744 21.264 11.837 1.00 28.34 106 ALA A C 1
ATOM 831 O O . ALA A 1 106 ? -12.191 22.352 11.473 1.00 28.34 106 ALA A O 1
ATOM 832 N N . PHE A 1 107 ? -12.466 20.426 12.582 1.00 31.30 107 PHE A N 1
ATOM 833 C CA . PHE A 1 107 ? -13.523 20.960 13.434 1.00 31.30 107 PHE A CA 1
ATOM 834 C C . PHE A 1 107 ? -12.868 21.965 14.383 1.00 31.30 107 PHE A C 1
ATOM 836 O O . PHE A 1 107 ? -11.817 21.670 14.950 1.00 31.30 107 PHE A O 1
ATOM 843 N N . ALA A 1 108 ? -13.463 23.152 14.495 1.00 26.77 108 ALA A N 1
ATOM 844 C CA . ALA A 1 108 ? -13.014 24.230 15.366 1.00 26.77 108 ALA A CA 1
ATOM 845 C C . ALA A 1 108 ? -12.837 23.718 16.808 1.00 26.77 108 ALA A C 1
ATOM 847 O O . ALA A 1 108 ? -13.825 23.570 17.518 1.00 26.77 108 ALA A O 1
ATOM 848 N N . ASP A 1 109 ? -11.597 23.349 17.149 1.00 29.36 109 ASP A N 1
ATOM 849 C CA . ASP A 1 109 ? -11.002 23.238 18.495 1.00 29.36 109 ASP A CA 1
ATOM 850 C C . ASP A 1 109 ? -9.606 22.567 18.492 1.00 29.36 109 ASP A C 1
ATOM 852 O O . ASP A 1 109 ? -8.980 22.459 19.545 1.00 29.36 109 ASP A O 1
ATOM 856 N N . SER A 1 110 ? -9.048 22.148 17.347 1.00 33.03 110 SER A N 1
ATOM 857 C CA . SER A 1 110 ? -7.633 21.742 17.288 1.00 33.03 110 SER A CA 1
ATOM 858 C C . SER A 1 110 ? -6.716 22.950 17.065 1.00 33.03 110 SER A C 1
ATOM 860 O O . SER A 1 110 ? -6.845 23.655 16.064 1.00 33.03 110 SER A O 1
ATOM 862 N N . ALA A 1 111 ? -5.794 23.176 18.004 1.00 25.36 111 ALA A N 1
ATOM 863 C CA . ALA A 1 111 ? -4.754 24.203 17.931 1.00 25.36 111 ALA A CA 1
ATOM 864 C C . ALA A 1 111 ? -3.849 24.049 16.678 1.00 25.36 111 ALA A C 1
ATOM 866 O O . ALA A 1 111 ? -3.774 22.948 16.129 1.00 25.36 111 ALA A O 1
ATOM 867 N N . PRO A 1 112 ? -3.174 25.129 16.224 1.00 25.22 112 PRO A N 1
ATOM 868 C CA . PRO A 1 112 ? -2.433 25.168 14.958 1.00 25.22 112 PRO A CA 1
ATOM 869 C C . PRO A 1 112 ? -1.293 24.144 14.889 1.00 25.22 112 PRO A C 1
ATOM 871 O O . PRO A 1 112 ? -0.597 23.923 15.880 1.00 25.22 112 PRO A O 1
ATOM 874 N N . VAL A 1 113 ? -1.085 23.571 13.699 1.00 35.72 113 VAL A N 1
ATOM 875 C CA . VAL A 1 113 ? -0.074 22.547 13.382 1.00 35.72 113 VAL A CA 1
ATOM 876 C C . VAL A 1 113 ? 1.206 23.205 12.855 1.00 35.72 113 VAL A C 1
ATOM 878 O O . VAL A 1 113 ? 1.724 22.832 11.815 1.00 35.72 113 VAL A O 1
ATOM 881 N N . ASP A 1 114 ? 1.761 24.164 13.592 1.00 26.81 114 ASP A N 1
ATOM 882 C CA . ASP A 1 114 ? 3.167 24.528 13.406 1.00 26.81 114 ASP A CA 1
ATOM 883 C C . ASP A 1 114 ? 3.979 23.704 14.398 1.00 26.81 114 ASP A C 1
ATOM 885 O O . ASP A 1 114 ? 3.922 23.920 15.608 1.00 26.81 114 ASP A O 1
ATOM 889 N N . SER A 1 115 ? 4.717 22.734 13.862 1.00 28.59 115 SER A N 1
ATOM 890 C CA . SER A 1 115 ? 5.271 21.551 14.527 1.00 28.59 115 SER A CA 1
ATOM 891 C C . SER A 1 115 ? 4.236 20.442 14.724 1.00 28.59 115 SER A C 1
ATOM 893 O O . SER A 1 115 ? 3.358 20.511 15.575 1.00 28.59 115 SER A O 1
ATOM 895 N N . VAL A 1 116 ? 4.402 19.336 13.988 1.00 34.50 116 VAL A N 1
ATOM 896 C CA . VAL A 1 116 ? 4.115 18.021 14.574 1.00 34.50 116 VAL A CA 1
ATOM 897 C C . VAL A 1 116 ? 4.865 18.048 15.902 1.00 34.50 116 VAL A C 1
ATOM 899 O O . VAL A 1 116 ? 6.102 18.119 15.859 1.00 34.50 116 VAL A O 1
ATOM 902 N N . PRO A 1 117 ? 4.198 18.069 17.073 1.00 30.88 117 PRO A N 1
ATOM 903 C CA . PRO A 1 117 ? 4.935 17.892 18.298 1.00 30.88 117 PRO A CA 1
ATOM 904 C C . PRO A 1 117 ? 5.685 16.587 18.085 1.00 30.88 117 PRO A C 1
ATOM 906 O O . PRO A 1 117 ? 5.107 15.590 17.639 1.00 30.88 117 PRO A O 1
ATOM 909 N N . SER A 1 118 ? 6.982 16.573 18.371 1.00 34.38 118 SER A N 1
ATOM 910 C CA . SER A 1 118 ? 7.578 15.330 18.819 1.00 34.38 118 SER A CA 1
ATOM 911 C C . SER A 1 118 ? 6.766 14.949 20.048 1.00 34.38 118 SER A C 1
ATOM 913 O O . SER A 1 118 ? 7.140 15.312 21.161 1.00 34.38 118 SER A O 1
ATOM 915 N N . ALA A 1 119 ? 5.624 14.279 19.855 1.00 36.31 119 ALA A N 1
ATOM 916 C CA . ALA A 1 119 ? 5.000 13.508 20.895 1.00 36.31 119 ALA A CA 1
ATOM 917 C C . ALA A 1 119 ? 6.185 12.730 21.444 1.00 36.31 119 ALA A C 1
ATOM 919 O O . ALA A 1 119 ? 6.897 12.080 20.684 1.00 36.31 119 ALA A O 1
ATOM 920 N N . ASN A 1 120 ? 6.580 12.909 22.691 1.00 38.28 120 ASN A N 1
ATOM 921 C CA . ASN A 1 120 ? 7.629 12.048 23.220 1.00 38.28 120 ASN A CA 1
ATOM 922 C C . ASN A 1 120 ? 6.974 10.685 23.478 1.00 38.28 120 ASN A C 1
ATOM 924 O O . ASN A 1 120 ? 5.761 10.529 23.330 1.00 38.28 120 ASN A O 1
ATOM 928 N N . GLU A 1 121 ? 7.726 9.649 23.829 1.00 44.16 121 GLU A N 1
ATOM 929 C CA . GLU A 1 121 ? 7.102 8.409 24.329 1.00 44.16 121 GLU A CA 1
ATOM 930 C C . GLU A 1 121 ? 6.222 8.662 25.588 1.00 44.16 121 GLU A C 1
ATOM 932 O O . GLU A 1 121 ? 5.505 7.766 26.019 1.00 44.16 121 GLU A O 1
ATOM 937 N N . GLY A 1 122 ? 6.214 9.897 26.123 1.00 42.41 122 GLY A N 1
ATOM 938 C CA . GLY A 1 122 ? 5.483 10.356 27.307 1.00 42.41 122 GLY A CA 1
ATOM 939 C C . GLY A 1 122 ? 4.099 11.005 27.121 1.00 42.41 122 GLY A C 1
ATOM 940 O O . GLY A 1 122 ? 3.595 11.540 28.104 1.00 42.41 122 GLY A O 1
ATOM 941 N N . ASP A 1 123 ? 3.462 10.978 25.940 1.00 55.94 123 ASP A N 1
ATOM 942 C CA . ASP A 1 123 ? 2.065 11.468 25.804 1.00 55.94 123 ASP A CA 1
ATOM 943 C C . ASP A 1 123 ? 1.011 10.446 26.252 1.00 55.94 123 ASP A C 1
ATOM 945 O O . ASP A 1 123 ? -0.108 10.794 26.642 1.00 55.94 123 ASP A O 1
ATOM 949 N N . LEU A 1 124 ? 1.377 9.165 26.275 1.00 63.31 124 LEU A N 1
ATOM 950 C CA . LEU A 1 124 ? 0.624 8.175 27.029 1.00 63.31 124 LEU A CA 1
ATOM 951 C C . LEU A 1 124 ? 0.976 8.386 28.500 1.00 63.31 124 LEU A C 1
ATOM 953 O O . LEU A 1 124 ? 2.148 8.382 28.856 1.00 63.31 124 LEU A O 1
ATOM 957 N N . ALA A 1 125 ? -0.022 8.570 29.365 1.00 62.31 125 ALA A N 1
ATOM 958 C CA . ALA A 1 125 ? 0.170 8.777 30.803 1.00 62.31 125 ALA A CA 1
ATOM 959 C C . ALA A 1 125 ? 0.619 7.489 31.535 1.00 62.31 125 ALA A C 1
ATOM 961 O O . ALA A 1 125 ? 0.010 7.082 32.521 1.00 62.31 125 ALA A O 1
ATOM 962 N N . ILE A 1 126 ? 1.657 6.830 31.020 1.00 65.19 126 ILE A N 1
ATOM 963 C CA . ILE A 1 126 ? 2.323 5.645 31.555 1.00 65.19 126 ILE A CA 1
ATOM 964 C C . ILE A 1 126 ? 3.793 6.019 31.757 1.00 65.19 126 ILE A C 1
ATOM 966 O O . ILE A 1 126 ? 4.398 6.660 30.900 1.00 65.19 126 ILE A O 1
ATOM 970 N N . ASN A 1 127 ? 4.381 5.625 32.885 1.00 68.00 127 ASN A N 1
ATOM 971 C CA . ASN A 1 127 ? 5.803 5.868 33.117 1.00 68.00 127 ASN A CA 1
ATOM 972 C C . ASN A 1 127 ? 6.694 4.988 32.203 1.00 68.00 127 ASN A C 1
ATOM 974 O O . ASN A 1 127 ? 6.288 3.944 31.689 1.00 68.00 127 ASN A O 1
ATOM 978 N N . GLU A 1 128 ? 7.940 5.411 32.001 1.00 63.38 128 GLU A N 1
ATOM 979 C CA . GLU A 1 128 ? 8.884 4.773 31.068 1.00 63.38 128 GLU A CA 1
ATOM 980 C C . GLU A 1 128 ? 9.233 3.320 31.459 1.00 63.38 128 GLU A C 1
ATOM 982 O O . GLU A 1 128 ? 9.406 2.448 30.602 1.00 63.38 128 GLU A O 1
ATOM 987 N N . SER A 1 129 ? 9.271 3.021 32.764 1.00 63.19 129 SER A N 1
ATOM 988 C CA . SER A 1 129 ? 9.536 1.671 33.272 1.00 63.19 129 SER A CA 1
ATOM 989 C C . SER A 1 129 ? 8.374 0.709 33.002 1.00 63.19 129 SER A C 1
ATOM 991 O O . SER A 1 129 ? 8.616 -0.425 32.585 1.00 63.19 129 SER A O 1
ATOM 993 N N . GLU A 1 130 ? 7.122 1.150 33.138 1.00 70.50 130 GLU A N 1
ATOM 994 C CA . GLU A 1 130 ? 5.930 0.380 32.773 1.00 70.50 130 GLU A CA 1
ATOM 995 C C . GLU A 1 130 ? 5.840 0.174 31.256 1.00 70.50 130 GLU A C 1
ATOM 997 O O . GLU A 1 130 ? 5.572 -0.945 30.815 1.00 70.50 130 GLU A O 1
ATOM 1002 N N . LEU A 1 131 ? 6.129 1.198 30.441 1.00 71.81 131 LEU A N 1
ATOM 1003 C CA . LEU A 1 131 ? 6.137 1.091 28.972 1.00 71.81 131 LEU A CA 1
ATOM 1004 C C . LEU A 1 131 ? 7.081 -0.012 28.470 1.00 71.81 131 LEU A C 1
ATOM 1006 O O . LEU A 1 131 ? 6.748 -0.743 27.529 1.00 71.81 131 LEU A O 1
ATOM 1010 N N . SER A 1 132 ? 8.224 -0.200 29.138 1.00 74.25 132 SER A N 1
ATOM 1011 C CA . SER A 1 132 ? 9.176 -1.262 28.803 1.00 74.25 132 SER A CA 1
ATOM 1012 C C . SER A 1 132 ? 8.557 -2.668 28.899 1.00 74.25 132 SER A C 1
ATOM 1014 O O . SER A 1 132 ? 8.842 -3.522 28.052 1.00 74.25 132 SER A O 1
ATOM 1016 N N . HIS A 1 133 ? 7.640 -2.897 29.849 1.00 80.06 133 HIS A N 1
ATOM 1017 C CA . HIS A 1 133 ? 6.934 -4.171 30.007 1.00 80.06 133 HIS A CA 1
ATOM 1018 C C . HIS A 1 133 ? 5.956 -4.441 28.859 1.00 80.06 133 HIS A C 1
ATOM 1020 O O . HIS A 1 133 ? 5.867 -5.576 28.382 1.00 80.06 133 HIS A O 1
ATOM 1026 N N . PHE A 1 134 ? 5.272 -3.410 28.355 1.00 81.81 134 PHE A N 1
ATOM 1027 C CA . PHE A 1 134 ? 4.330 -3.543 27.237 1.00 81.81 134 PHE A CA 1
ATOM 1028 C C . PHE A 1 134 ? 5.027 -3.755 25.883 1.00 81.81 134 PHE A C 1
ATOM 1030 O O . PHE A 1 134 ? 4.465 -4.416 25.005 1.00 81.81 134 PHE A O 1
ATOM 1037 N N . SER A 1 135 ? 6.277 -3.297 25.751 1.00 83.00 135 SER A N 1
ATOM 1038 C CA . SER A 1 135 ? 7.130 -3.531 24.576 1.00 83.00 135 SER A CA 1
ATOM 1039 C C . SER A 1 135 ? 7.712 -4.957 24.489 1.00 83.00 135 SER A C 1
ATOM 1041 O O . SER A 1 135 ? 8.421 -5.297 23.543 1.00 83.00 135 SER A O 1
ATOM 1043 N N . ALA A 1 136 ? 7.454 -5.839 25.463 1.00 80.62 136 ALA A N 1
ATOM 1044 C CA . ALA A 1 136 ? 8.046 -7.177 25.486 1.00 80.62 136 ALA A CA 1
ATOM 1045 C C . ALA A 1 136 ? 7.740 -7.972 24.199 1.00 80.62 136 ALA A C 1
ATOM 1047 O O . ALA A 1 136 ? 6.599 -8.340 23.941 1.00 80.62 136 ALA A O 1
ATOM 1048 N N . GLY A 1 137 ? 8.774 -8.270 23.403 1.00 79.50 137 GLY A N 1
ATOM 1049 C CA . GLY A 1 137 ? 8.646 -8.974 22.118 1.00 79.50 137 GLY A CA 1
ATOM 1050 C C . GLY A 1 137 ? 8.490 -8.068 20.888 1.00 79.50 137 GLY A C 1
ATOM 1051 O O . GLY A 1 137 ? 8.449 -8.588 19.774 1.00 79.50 137 GLY A O 1
ATOM 1052 N N . ILE A 1 138 ? 8.472 -6.740 21.059 1.00 83.00 138 ILE A N 1
ATOM 1053 C CA . ILE A 1 138 ? 8.411 -5.758 19.972 1.00 83.00 138 ILE A CA 1
ATOM 1054 C C . ILE A 1 138 ? 9.289 -4.534 20.281 1.00 83.00 138 ILE A C 1
ATOM 1056 O O . ILE A 1 138 ? 9.166 -3.896 21.316 1.00 83.00 138 ILE A O 1
ATOM 1060 N N . LYS A 1 139 ? 10.228 -4.196 19.393 1.00 85.38 139 LYS A N 1
ATOM 1061 C CA . LYS A 1 139 ? 11.201 -3.114 19.633 1.00 85.38 139 LYS A CA 1
ATOM 1062 C C . LYS A 1 139 ? 11.380 -2.223 18.407 1.00 85.38 139 LYS A C 1
ATOM 1064 O O . LYS A 1 139 ? 10.975 -2.579 17.298 1.00 85.38 139 LYS A O 1
ATOM 1069 N N . GLY A 1 140 ? 12.033 -1.080 18.616 1.00 86.94 140 GLY A N 1
ATOM 1070 C CA . GLY A 1 140 ? 12.391 -0.131 17.562 1.00 86.94 140 GLY A CA 1
ATOM 1071 C C . GLY A 1 140 ? 11.163 0.485 16.892 1.00 86.94 140 GLY A C 1
ATOM 1072 O O . GLY A 1 140 ? 10.136 0.689 17.537 1.00 86.94 140 GLY A O 1
ATOM 1073 N N . ARG A 1 141 ? 11.252 0.728 15.578 1.00 85.50 141 ARG A N 1
ATOM 1074 C CA . ARG A 1 141 ? 10.212 1.431 14.804 1.00 85.50 141 ARG A CA 1
ATOM 1075 C C . ARG A 1 141 ? 8.812 0.830 14.949 1.00 85.50 141 ARG A C 1
ATOM 1077 O O . ARG A 1 141 ? 7.845 1.574 14.999 1.00 85.50 141 ARG A O 1
ATOM 1084 N N . LYS A 1 142 ? 8.688 -0.498 15.077 1.00 87.75 142 LYS A N 1
ATOM 1085 C CA . LYS A 1 142 ? 7.379 -1.148 15.266 1.00 87.75 142 LYS A CA 1
ATOM 1086 C C . LYS A 1 142 ? 6.718 -0.757 16.590 1.00 87.75 142 LYS A C 1
ATOM 1088 O O . LYS A 1 142 ? 5.517 -0.529 16.621 1.00 87.75 142 LYS A O 1
ATOM 1093 N N . TRP A 1 143 ? 7.493 -0.670 17.672 1.00 90.69 143 TRP A N 1
ATOM 1094 C CA . TRP A 1 143 ? 6.960 -0.229 18.962 1.00 90.69 143 TRP A CA 1
ATOM 1095 C C . TRP A 1 143 ? 6.609 1.260 18.937 1.00 90.69 143 TRP A C 1
ATOM 1097 O O . TRP A 1 143 ? 5.522 1.626 19.368 1.00 90.69 143 TRP A O 1
ATOM 1107 N N . GLN A 1 144 ? 7.465 2.086 18.326 1.00 89.69 144 GLN A N 1
ATOM 1108 C CA . GLN A 1 144 ? 7.192 3.513 18.127 1.00 89.69 144 GLN A CA 1
ATOM 1109 C C . GLN A 1 144 ? 5.897 3.750 17.338 1.00 89.69 144 GLN A C 1
ATOM 1111 O O . GLN A 1 144 ? 5.131 4.639 17.680 1.00 89.69 144 GLN A O 1
ATOM 1116 N N . GLN A 1 145 ? 5.606 2.943 16.313 1.00 90.94 145 GLN A N 1
ATOM 1117 C CA . GLN A 1 145 ? 4.333 3.036 15.587 1.00 90.94 145 GLN A CA 1
ATOM 1118 C C . GLN A 1 145 ? 3.133 2.743 16.489 1.00 90.94 145 GLN A C 1
ATOM 1120 O O . GLN A 1 145 ? 2.158 3.488 16.455 1.00 90.94 145 GLN A O 1
ATOM 1125 N N . ILE A 1 146 ? 3.209 1.691 17.311 1.00 92.50 146 ILE A N 1
ATOM 1126 C CA . ILE A 1 146 ? 2.124 1.317 18.228 1.00 92.50 146 ILE A CA 1
ATOM 1127 C C . ILE A 1 146 ? 1.861 2.419 19.250 1.00 92.50 146 ILE A C 1
ATOM 1129 O O . ILE A 1 146 ? 0.707 2.792 19.448 1.00 92.50 146 ILE A O 1
ATOM 1133 N N . THR A 1 147 ? 2.904 2.948 19.892 1.00 91.00 147 THR A N 1
ATOM 1134 C CA . THR A 1 147 ? 2.744 3.974 20.932 1.00 91.00 147 THR A CA 1
ATOM 1135 C C . THR A 1 147 ? 2.183 5.270 20.363 1.00 91.00 147 THR A C 1
ATOM 1137 O O . THR A 1 147 ? 1.271 5.850 20.947 1.00 91.00 147 THR A O 1
ATOM 1140 N N . ARG A 1 148 ? 2.663 5.684 19.187 1.00 90.56 148 ARG A N 1
ATOM 1141 C CA . ARG A 1 148 ? 2.178 6.864 18.463 1.00 90.56 148 ARG A CA 1
ATOM 1142 C C . ARG A 1 148 ? 0.722 6.731 18.036 1.00 90.56 148 ARG A C 1
ATOM 1144 O O . ARG A 1 148 ? -0.089 7.595 18.339 1.00 90.56 148 ARG A O 1
ATOM 1151 N N . PHE A 1 149 ? 0.375 5.611 17.407 1.00 93.25 149 PHE A N 1
ATOM 1152 C CA . PHE A 1 149 ? -0.999 5.341 16.998 1.00 93.25 149 PHE A CA 1
ATOM 1153 C C . PHE A 1 149 ? -1.944 5.292 18.207 1.00 93.25 149 PHE A C 1
ATOM 1155 O O . PHE A 1 149 ? -3.014 5.893 18.179 1.00 93.25 149 PHE A O 1
ATOM 1162 N N . ALA A 1 150 ? -1.545 4.624 19.295 1.00 92.62 150 ALA A N 1
ATOM 1163 C CA . ALA A 1 150 ? -2.334 4.585 20.525 1.00 92.62 150 ALA A CA 1
ATOM 1164 C C . ALA A 1 150 ? -2.523 5.983 21.139 1.00 92.62 150 ALA A C 1
ATOM 1166 O O . ALA A 1 150 ? -3.611 6.294 21.624 1.00 92.62 150 ALA A O 1
ATOM 1167 N N . SER A 1 151 ? -1.495 6.833 21.097 1.00 89.75 151 SER A N 1
ATOM 1168 C CA . SER A 1 151 ? -1.574 8.213 21.583 1.00 89.75 151 SER A CA 1
ATOM 1169 C C . SER A 1 151 ? -2.646 9.005 20.834 1.00 89.75 151 SER A C 1
ATOM 1171 O O . SER A 1 151 ? -3.572 9.490 21.476 1.00 89.75 151 SER A O 1
ATOM 1173 N N . GLU A 1 152 ? -2.634 9.002 19.501 1.00 89.19 152 GLU A N 1
ATOM 1174 C CA . GLU A 1 152 ? -3.660 9.679 18.690 1.00 89.19 152 GLU A CA 1
ATOM 1175 C C . GLU A 1 152 ? -5.072 9.116 18.916 1.00 89.19 152 GLU A C 1
ATOM 1177 O O . GLU A 1 152 ? -6.054 9.848 19.074 1.00 89.19 152 GLU A O 1
ATOM 1182 N N . VAL A 1 153 ? -5.196 7.787 19.003 1.00 89.81 153 VAL A N 1
ATOM 1183 C CA . VAL A 1 153 ? -6.478 7.130 19.297 1.00 89.81 153 VAL A CA 1
ATOM 1184 C C . VAL A 1 153 ? -7.035 7.593 20.643 1.00 89.81 153 VAL A C 1
ATOM 1186 O O . VAL A 1 153 ? -8.240 7.823 20.756 1.00 89.81 153 VAL A O 1
ATOM 1189 N N . THR A 1 154 ? -6.185 7.746 21.657 1.00 85.75 154 THR A N 1
ATOM 1190 C CA . THR A 1 154 ? -6.602 8.135 23.014 1.00 85.75 154 THR A CA 1
ATOM 1191 C C . THR A 1 154 ? -6.690 9.637 23.253 1.00 85.75 154 THR A C 1
ATOM 1193 O O . THR A 1 154 ? -7.413 10.050 24.154 1.00 85.75 154 THR A O 1
ATOM 1196 N N . ALA A 1 155 ? -6.045 10.461 22.431 1.00 80.00 155 ALA A N 1
ATOM 1197 C CA . ALA A 1 155 ? -6.217 11.913 22.441 1.00 80.00 155 ALA A CA 1
ATOM 1198 C C . ALA A 1 155 ? -7.601 12.339 21.920 1.00 80.00 155 ALA A C 1
ATOM 1200 O O . ALA A 1 155 ? -8.075 13.437 22.208 1.00 80.00 155 ALA A O 1
ATOM 1201 N N . SER A 1 156 ? -8.281 11.460 21.179 1.00 70.19 156 SER A N 1
ATOM 1202 C CA . SER A 1 156 ? -9.628 11.722 20.680 1.00 70.19 156 SER A CA 1
ATOM 1203 C C . SER A 1 156 ? -10.638 12.002 21.806 1.00 70.19 156 SER A C 1
ATOM 1205 O O . SER A 1 156 ? -10.573 11.466 22.919 1.00 70.19 156 SER A O 1
ATOM 1207 N N . ARG A 1 157 ? -11.654 12.816 21.492 1.00 68.12 157 ARG A N 1
ATOM 1208 C CA . ARG A 1 157 ? -12.698 13.270 22.433 1.00 68.12 157 ARG A CA 1
ATOM 1209 C C . ARG A 1 157 ? -13.448 12.164 23.186 1.00 68.12 157 ARG A C 1
ATOM 1211 O O . ARG A 1 157 ? -14.088 12.461 24.189 1.00 68.12 157 ARG A O 1
ATOM 1218 N N . TYR A 1 158 ? -13.361 10.902 22.755 1.00 69.06 158 TYR A N 1
ATOM 1219 C CA . TYR A 1 158 ? -13.969 9.767 23.460 1.00 69.06 158 TYR A CA 1
ATOM 1220 C C . TYR A 1 158 ? -13.351 9.502 24.840 1.00 69.06 158 TYR A C 1
ATOM 1222 O O . TYR A 1 158 ? -14.007 8.899 25.690 1.00 69.06 158 TYR A O 1
ATOM 1230 N N . TYR A 1 159 ? -12.099 9.917 25.058 1.00 70.88 159 TYR A N 1
ATOM 1231 C CA . TYR A 1 159 ? -11.315 9.536 26.239 1.00 70.88 159 TYR A CA 1
ATOM 1232 C C . TYR A 1 159 ? -10.913 10.723 27.128 1.00 70.88 159 TYR A C 1
ATOM 1234 O O . TYR A 1 159 ? -10.481 10.513 28.259 1.00 70.88 159 TYR A O 1
ATOM 1242 N N . LEU A 1 160 ? -11.129 11.969 26.686 1.00 60.22 160 LEU A N 1
ATOM 1243 C CA . LEU A 1 160 ? -10.711 13.188 27.400 1.00 60.22 160 LEU A CA 1
ATOM 1244 C C . LEU A 1 160 ? -11.489 13.494 28.701 1.00 60.22 160 LEU A C 1
ATOM 1246 O O . LEU A 1 160 ? -11.160 14.445 29.407 1.00 60.22 160 LEU A O 1
ATOM 1250 N N . GLN A 1 161 ? -12.489 12.692 29.080 1.00 52.16 161 GLN A N 1
ATOM 1251 C CA . GLN A 1 161 ? -13.321 12.949 30.269 1.00 52.16 161 GLN A CA 1
ATOM 1252 C C . GLN A 1 161 ? -12.772 12.375 31.590 1.00 52.16 161 GLN A C 1
ATOM 1254 O O . GLN A 1 161 ? -13.324 12.661 32.652 1.00 52.16 161 GLN A O 1
ATOM 1259 N N . THR A 1 162 ? -11.683 11.599 31.585 1.00 44.53 162 THR A N 1
ATOM 1260 C CA . THR A 1 162 ? -11.217 10.881 32.791 1.00 44.53 162 THR A CA 1
ATOM 1261 C C . THR A 1 162 ? -10.249 11.658 33.693 1.00 44.53 162 THR A C 1
ATOM 1263 O O . THR A 1 162 ? -10.031 11.237 34.827 1.00 44.53 162 THR A O 1
ATOM 1266 N N . LYS A 1 163 ? -9.703 12.815 33.283 1.00 42.97 163 LYS A N 1
ATOM 1267 C CA . LYS A 1 163 ? -8.642 13.504 34.057 1.00 42.97 163 LYS A CA 1
ATOM 1268 C C . LYS A 1 163 ? -9.071 14.657 34.975 1.00 42.97 163 LYS A C 1
ATOM 1270 O O . LYS A 1 163 ? -8.248 15.115 35.760 1.00 42.97 163 LYS A O 1
ATOM 1275 N N . GLN A 1 164 ? -10.331 15.100 34.974 1.00 36.56 164 GLN A N 1
ATOM 1276 C CA . GLN A 1 164 ? -10.761 16.209 35.854 1.00 36.56 164 GLN A CA 1
ATOM 1277 C C . GLN A 1 164 ? -11.208 15.800 37.275 1.00 36.56 164 GLN A C 1
ATOM 1279 O O . GLN A 1 164 ? -11.565 16.673 38.061 1.00 36.56 164 GLN A O 1
ATOM 1284 N N . LYS A 1 165 ? -11.180 14.513 37.658 1.00 35.56 165 LYS A N 1
ATOM 1285 C CA . LYS A 1 165 ? -11.723 14.052 38.961 1.00 35.56 165 LYS A CA 1
ATOM 1286 C C . LYS A 1 165 ? -10.738 13.389 39.932 1.00 35.56 165 LYS A C 1
ATOM 1288 O O . LYS A 1 165 ? -11.175 12.702 40.849 1.00 35.56 165 LYS A O 1
ATOM 1293 N N . ALA A 1 166 ? -9.433 13.627 39.813 1.00 34.00 166 ALA A N 1
ATOM 1294 C CA . ALA A 1 166 ? -8.468 13.081 40.773 1.00 34.00 166 ALA A CA 1
ATOM 1295 C C . ALA A 1 166 ? -7.440 14.119 41.246 1.00 34.00 166 ALA A C 1
ATOM 1297 O O . ALA A 1 166 ? -6.251 13.990 40.979 1.00 34.00 166 ALA A O 1
ATOM 1298 N N . HIS A 1 167 ? -7.898 15.139 41.975 1.00 27.67 167 HIS A N 1
ATOM 1299 C CA . HIS A 1 167 ? -7.096 15.819 42.998 1.00 27.67 167 HIS A CA 1
ATOM 1300 C C . HIS A 1 167 ? -8.024 16.178 44.170 1.00 27.67 167 HIS A C 1
ATOM 1302 O O . HIS A 1 167 ? -8.899 17.030 44.001 1.00 27.67 167 HIS A O 1
ATOM 1308 N N . PRO A 1 168 ? -7.877 15.561 45.357 1.00 30.39 168 PRO A N 1
ATOM 1309 C CA . PRO A 1 168 ? -8.460 16.117 46.564 1.00 30.39 168 PRO A CA 1
ATOM 1310 C C . PRO A 1 168 ? -7.671 17.386 46.887 1.00 30.39 168 PRO A C 1
ATOM 1312 O O . PRO A 1 168 ? -6.542 17.321 47.369 1.00 30.39 168 PRO A O 1
ATOM 1315 N N . GLN A 1 169 ? -8.242 18.551 46.580 1.00 30.16 169 GLN A N 1
ATOM 1316 C CA . GLN A 1 169 ? -7.724 19.808 47.104 1.00 30.16 169 GLN A CA 1
ATOM 1317 C C . GLN A 1 169 ? -7.886 19.779 48.625 1.00 30.16 169 GLN A C 1
ATOM 1319 O O . GLN A 1 169 ? -8.989 19.854 49.165 1.00 30.16 169 GLN A O 1
ATOM 1324 N N . THR A 1 170 ? -6.766 19.643 49.326 1.00 30.36 170 THR A N 1
ATOM 1325 C CA . THR A 1 170 ? -6.663 19.962 50.744 1.00 30.36 170 THR A CA 1
ATOM 1326 C C . THR A 1 170 ? -6.970 21.446 50.923 1.00 30.36 170 THR A C 1
ATOM 1328 O O . THR A 1 170 ? -6.152 22.301 50.589 1.00 30.36 170 THR A O 1
ATOM 1331 N N . ASN A 1 171 ? -8.158 21.748 51.445 1.00 29.69 171 ASN A N 1
ATOM 1332 C CA . ASN A 1 171 ? -8.523 23.084 51.897 1.00 29.69 171 ASN A CA 1
ATOM 1333 C C . ASN A 1 171 ? -7.632 23.485 53.080 1.00 29.69 171 ASN A C 1
ATOM 1335 O O . ASN A 1 171 ? -7.859 23.050 54.208 1.00 29.69 171 ASN A O 1
ATOM 1339 N N . GLN A 1 172 ? -6.657 24.361 52.841 1.00 30.67 172 GLN A N 1
ATOM 1340 C CA . GLN A 1 172 ? -6.193 25.292 53.865 1.00 30.67 172 GLN A CA 1
ATOM 1341 C C . GLN A 1 172 ? -6.734 26.677 53.533 1.00 30.67 172 GLN A C 1
ATOM 1343 O O . GLN A 1 172 ? -6.332 27.334 52.577 1.00 30.67 172 GLN A O 1
ATOM 1348 N N . ILE A 1 173 ? -7.700 27.082 54.349 1.00 33.50 173 ILE A N 1
ATOM 1349 C CA . ILE A 1 173 ? -8.256 28.424 54.396 1.00 33.50 173 ILE A CA 1
ATOM 1350 C C . ILE A 1 173 ? -7.166 29.358 54.927 1.00 33.50 173 ILE A C 1
ATOM 1352 O O . ILE A 1 173 ? -6.709 29.206 56.058 1.00 33.50 173 ILE A O 1
ATOM 1356 N N . SER A 1 174 ? -6.798 30.358 54.133 1.00 27.45 174 SER A N 1
ATOM 1357 C CA . SER A 1 174 ? -6.189 31.589 54.624 1.00 27.45 174 SER A CA 1
ATOM 1358 C C . SER A 1 174 ? -6.792 32.763 53.865 1.00 27.45 174 SER A C 1
ATOM 1360 O O . SER A 1 174 ? -6.785 32.839 52.640 1.00 27.45 174 SER A O 1
ATOM 1362 N N . SER A 1 175 ? -7.398 33.641 54.646 1.00 30.53 175 SER A N 1
ATOM 1363 C CA . SER A 1 175 ? -8.115 34.852 54.282 1.00 30.53 175 SER A CA 1
ATOM 1364 C C . SER A 1 175 ? -7.267 35.870 53.512 1.00 30.53 175 SER A C 1
ATOM 1366 O O . SER A 1 175 ? -6.203 36.242 54.003 1.00 30.53 175 SER A O 1
ATOM 1368 N N . ARG A 1 176 ? -7.815 36.463 52.441 1.00 31.38 176 ARG A N 1
ATOM 1369 C CA . ARG A 1 176 ? -8.169 37.900 52.348 1.00 31.38 176 ARG A CA 1
ATOM 1370 C C . ARG A 1 176 ? -8.439 38.340 50.900 1.00 31.38 176 ARG A C 1
ATOM 1372 O O . ARG A 1 176 ? -7.728 37.964 49.984 1.00 31.38 176 ARG A O 1
ATOM 1379 N N . GLN A 1 177 ? -9.402 39.260 50.813 1.00 32.19 177 GLN A N 1
ATOM 1380 C CA . GLN A 1 177 ? -9.734 40.202 49.736 1.00 32.19 177 GLN A CA 1
ATOM 1381 C C . GLN A 1 177 ? -10.805 39.800 48.710 1.00 32.19 177 GLN A C 1
ATOM 1383 O O . GLN A 1 177 ? -10.623 39.020 47.785 1.00 32.19 177 GLN A O 1
ATOM 1388 N N . VAL A 1 178 ? -11.948 40.449 48.938 1.00 31.88 178 VAL A N 1
ATOM 1389 C CA . VAL A 1 178 ? -13.114 40.641 48.086 1.00 31.88 178 VAL A CA 1
ATOM 1390 C C . VAL A 1 178 ? -12.749 41.602 46.952 1.00 31.88 178 VAL A C 1
ATOM 1392 O O . VAL A 1 178 ? -12.204 42.673 47.212 1.00 31.88 178 VAL A O 1
ATOM 1395 N N . GLY A 1 179 ? -13.116 41.253 45.721 1.00 28.86 179 GLY A N 1
ATOM 1396 C CA . GLY A 1 179 ? -13.065 42.136 44.558 1.00 28.86 179 GLY A CA 1
ATOM 1397 C C . GLY A 1 179 ? -13.883 41.546 43.415 1.00 28.86 179 GLY A C 1
ATOM 1398 O O . GLY A 1 179 ? -13.515 40.529 42.844 1.00 28.86 179 GLY A O 1
ATOM 1399 N N . GLN A 1 180 ? -15.036 42.154 43.156 1.00 29.27 180 GLN A N 1
ATOM 1400 C CA . GLN A 1 180 ? -16.050 41.779 42.170 1.00 29.27 180 GLN A CA 1
ATOM 1401 C C . GLN A 1 180 ? -15.504 41.658 40.739 1.00 29.27 180 GLN A C 1
ATOM 1403 O O . GLN A 1 180 ? -14.835 42.572 40.272 1.00 29.27 180 GLN A O 1
ATOM 1408 N N . GLN A 1 181 ? -15.938 40.629 40.006 1.00 31.06 181 GLN A N 1
ATOM 1409 C CA . GLN A 1 181 ? -16.702 40.796 38.760 1.00 31.06 181 GLN A CA 1
ATOM 1410 C C . GLN A 1 181 ? -17.227 39.435 38.293 1.00 31.06 181 GLN A C 1
ATOM 1412 O O . GLN A 1 181 ? -16.499 38.581 37.797 1.00 31.06 181 GLN A O 1
ATOM 1417 N N . ALA A 1 182 ? -18.531 39.246 38.483 1.00 32.84 182 ALA A N 1
ATOM 1418 C CA . ALA A 1 182 ? -19.293 38.237 37.779 1.00 32.84 182 ALA A CA 1
ATOM 1419 C C . ALA A 1 182 ? -19.352 38.641 36.303 1.00 32.84 182 ALA A C 1
ATOM 1421 O O . ALA A 1 182 ? -19.837 39.727 35.988 1.00 32.84 182 ALA A O 1
ATOM 1422 N N . ASN A 1 183 ? -18.895 37.769 35.407 1.00 29.81 183 ASN A N 1
ATOM 1423 C CA . ASN A 1 183 ? -19.365 37.804 34.035 1.00 29.81 183 ASN A CA 1
ATOM 1424 C C . ASN A 1 183 ? -19.710 36.391 33.572 1.00 29.81 183 ASN A C 1
ATOM 1426 O O . ASN A 1 183 ? -18.936 35.446 33.720 1.00 29.81 183 ASN A O 1
ATOM 1430 N N . LEU A 1 184 ? -20.940 36.278 33.088 1.00 38.03 184 LEU A N 1
ATOM 1431 C CA . LEU A 1 184 ? -21.583 35.067 32.622 1.00 38.03 184 LEU A CA 1
ATOM 1432 C C . LEU A 1 184 ? -20.901 34.584 31.340 1.00 38.03 184 LEU A C 1
ATOM 1434 O O . LEU A 1 184 ? -21.114 35.143 30.270 1.00 38.03 184 LEU A O 1
ATOM 1438 N N . GLN A 1 185 ? -20.150 33.493 31.434 1.00 31.03 185 GLN A N 1
ATOM 1439 C CA . GLN A 1 185 ? -20.003 32.554 30.329 1.00 31.03 185 GLN A CA 1
ATOM 1440 C C . GLN A 1 185 ? -20.515 31.205 30.814 1.00 31.03 185 GLN A C 1
ATOM 1442 O O . GLN A 1 185 ? -19.777 30.362 31.314 1.00 31.03 185 GLN A O 1
ATOM 1447 N N . ALA A 1 186 ? -21.825 31.015 30.664 1.00 30.84 186 ALA A N 1
ATOM 1448 C CA . ALA A 1 186 ? -22.373 29.689 30.449 1.00 30.84 186 ALA A CA 1
ATOM 1449 C C . ALA A 1 186 ? -21.888 29.229 29.065 1.00 30.84 186 ALA A C 1
ATOM 1451 O O . ALA A 1 186 ? -22.607 29.332 28.072 1.00 30.84 186 ALA A O 1
ATOM 1452 N N . SER A 1 187 ? -20.626 28.803 28.982 1.00 33.38 187 SER A N 1
ATOM 1453 C CA . SER A 1 187 ? -20.152 28.012 27.858 1.00 33.38 187 SER A CA 1
ATOM 1454 C C . SER A 1 187 ? -20.921 26.699 27.904 1.00 33.38 187 SER A C 1
ATOM 1456 O O . SER A 1 187 ? -20.886 25.939 28.873 1.00 33.38 187 SER A O 1
ATOM 1458 N N . GLN A 1 188 ? -21.734 26.532 26.870 1.00 32.62 188 GLN A N 1
ATOM 1459 C CA . GLN A 1 188 ? -22.592 25.393 26.617 1.00 32.62 188 GLN A CA 1
ATOM 1460 C C . GLN A 1 188 ? -21.817 24.103 26.886 1.00 32.62 188 GLN A C 1
ATOM 1462 O O . GLN A 1 188 ? -20.784 23.848 26.269 1.00 32.62 188 GLN A O 1
ATOM 1467 N N . GLN A 1 189 ? -22.307 23.294 27.826 1.00 29.19 189 GLN A N 1
ATOM 1468 C CA . GLN A 1 189 ? -21.822 21.929 27.953 1.00 29.19 189 GLN A CA 1
ATOM 1469 C C . GLN A 1 189 ? -22.052 21.215 26.616 1.00 29.19 189 GLN A C 1
ATOM 1471 O O . GLN A 1 189 ? -23.170 21.293 26.095 1.00 29.19 189 GLN A O 1
ATOM 1476 N N . PRO A 1 190 ? -21.048 20.524 26.051 1.00 36.66 190 PRO A N 1
ATOM 1477 C CA . PRO A 1 190 ? -21.271 19.728 24.861 1.00 36.66 190 PRO A CA 1
ATOM 1478 C C . PRO A 1 190 ? -22.341 18.680 25.172 1.00 36.66 190 PRO A C 1
ATOM 1480 O O . PRO A 1 190 ? -22.227 17.897 26.118 1.00 36.66 190 PRO A O 1
ATOM 1483 N N . SER A 1 191 ? -23.404 18.711 24.369 1.00 39.78 191 SER A N 1
ATOM 1484 C CA . SER A 1 191 ? -24.450 17.695 24.293 1.00 39.78 191 SER A CA 1
ATOM 1485 C C . SER A 1 191 ? -23.827 16.297 24.323 1.00 39.78 191 SER A C 1
ATOM 1487 O O . SER A 1 191 ? -22.871 16.052 23.588 1.00 39.78 191 SER A O 1
ATOM 1489 N N . SER A 1 192 ? -24.359 15.418 25.180 1.00 42.78 192 SER A N 1
ATOM 1490 C CA . SER A 1 192 ? -23.858 14.073 25.511 1.00 42.78 192 SER A CA 1
ATOM 1491 C C . SER A 1 192 ? -22.970 13.437 24.431 1.00 42.78 192 SER A C 1
ATOM 1493 O O . SER A 1 192 ? -23.463 12.890 23.443 1.00 42.78 192 SER A O 1
ATOM 1495 N N . SER A 1 193 ? -21.652 13.482 24.626 1.00 53.12 193 SER A N 1
ATOM 1496 C CA . SER A 1 193 ? -20.703 12.750 23.788 1.00 53.12 193 SER A CA 1
ATOM 1497 C C . SER A 1 193 ? -21.032 11.259 23.854 1.00 53.12 193 SER A C 1
ATOM 1499 O O . SER A 1 193 ? -21.023 10.685 24.946 1.00 53.12 193 SER A O 1
ATOM 1501 N N . ALA A 1 194 ? -21.318 10.628 22.716 1.00 58.25 194 ALA A N 1
ATOM 1502 C CA . ALA A 1 194 ? -21.549 9.192 22.664 1.00 58.25 194 ALA A CA 1
ATOM 1503 C C . ALA A 1 194 ? -20.337 8.441 23.249 1.00 58.25 194 ALA A C 1
ATOM 1505 O O . ALA A 1 194 ? -19.213 8.550 22.754 1.00 58.25 194 ALA A O 1
ATOM 1506 N N . GLN A 1 195 ? -20.556 7.752 24.369 1.00 73.88 195 GLN A N 1
ATOM 1507 C CA . GLN A 1 195 ? -19.487 7.187 25.185 1.00 73.88 195 GLN A CA 1
ATOM 1508 C C . GLN A 1 195 ? -19.096 5.807 24.650 1.00 73.88 195 GLN A C 1
ATOM 1510 O O . GLN A 1 195 ? -19.921 4.897 24.589 1.00 73.88 195 GLN A O 1
ATOM 1515 N N . VAL A 1 196 ? -17.827 5.643 24.276 1.00 86.50 196 VAL A N 1
ATOM 1516 C CA . VAL A 1 196 ? -17.256 4.330 23.944 1.00 86.50 196 VAL A CA 1
ATOM 1517 C C . VAL A 1 196 ? -17.223 3.478 25.215 1.00 86.50 196 VAL A C 1
ATOM 1519 O O . VAL A 1 196 ? -16.645 3.896 26.219 1.00 86.50 196 VAL A O 1
ATOM 1522 N N . GLU A 1 197 ? -17.813 2.285 25.191 1.00 92.19 197 GLU A N 1
ATOM 1523 C CA . GLU A 1 197 ? -17.872 1.371 26.345 1.00 92.19 197 GLU A CA 1
ATOM 1524 C C . GLU A 1 197 ? -16.722 0.354 26.339 1.00 92.19 197 GLU A C 1
ATOM 1526 O O . GLU A 1 197 ? -16.215 -0.016 27.393 1.00 92.19 197 GLU A O 1
ATOM 1531 N N . SER A 1 198 ? -16.274 -0.073 25.157 1.00 96.06 198 SER A N 1
ATOM 1532 C CA . SER A 1 198 ? -15.167 -1.024 24.984 1.00 96.06 198 SER A CA 1
ATOM 1533 C C . SER A 1 198 ? -14.434 -0.794 23.663 1.00 96.0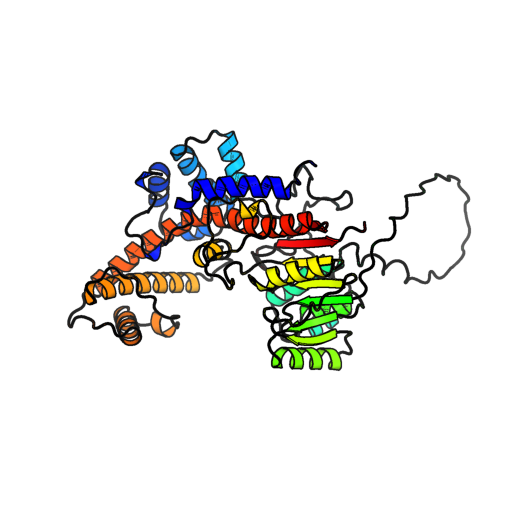6 198 SER A C 1
ATOM 1535 O O . SER A 1 198 ? -14.921 -0.074 22.788 1.00 96.06 198 SER A O 1
ATOM 1537 N N . MET A 1 199 ? -13.259 -1.398 23.515 1.00 97.44 199 MET A N 1
ATOM 1538 C CA . MET A 1 199 ? -12.477 -1.346 22.283 1.00 97.44 199 MET A CA 1
ATOM 1539 C C . MET A 1 199 ? -12.397 -2.714 21.609 1.00 97.44 199 MET A C 1
ATOM 1541 O O . MET A 1 199 ? -12.467 -3.753 22.268 1.00 97.44 199 MET A O 1
ATOM 1545 N N . PHE A 1 200 ? -12.219 -2.698 20.291 1.00 98.25 200 PHE A N 1
ATOM 1546 C CA . PHE A 1 200 ? -12.060 -3.896 19.475 1.00 98.25 200 PHE A CA 1
ATOM 1547 C C . PHE A 1 200 ? -10.792 -3.777 18.621 1.00 98.25 200 PHE A C 1
ATOM 1549 O O . PHE A 1 200 ? -10.734 -2.948 17.717 1.00 98.25 200 PHE A O 1
ATOM 1556 N N . GLU A 1 201 ? -9.766 -4.572 18.913 1.00 98.25 201 GLU A N 1
ATOM 1557 C CA . GLU A 1 201 ? -8.524 -4.639 18.138 1.00 98.25 201 GLU A CA 1
ATOM 1558 C C . GLU A 1 201 ? -8.676 -5.670 17.014 1.00 98.25 201 GLU A C 1
ATOM 1560 O O . GLU A 1 201 ? -8.850 -6.865 17.258 1.00 98.25 201 GLU A O 1
ATOM 1565 N N . TRP A 1 202 ? -8.621 -5.195 15.772 1.00 98.06 202 TRP A N 1
ATOM 1566 C CA . TRP A 1 202 ? -8.814 -6.005 14.572 1.00 98.06 202 TRP A CA 1
ATOM 1567 C C . TRP A 1 202 ? -7.473 -6.458 13.987 1.00 98.06 202 TRP A C 1
ATOM 1569 O O . TRP A 1 202 ? -6.590 -5.626 13.766 1.00 98.06 202 TRP A O 1
ATOM 1579 N N . CYS A 1 203 ? -7.336 -7.757 13.690 1.00 96.44 203 CYS A N 1
ATOM 1580 C CA . CYS A 1 203 ? -6.075 -8.380 13.258 1.00 96.44 203 CYS A CA 1
ATOM 1581 C C . CYS A 1 203 ? -4.943 -8.139 14.273 1.00 96.44 203 CYS A C 1
ATOM 1583 O O . CYS A 1 203 ? -3.911 -7.535 13.970 1.00 96.44 203 CYS A O 1
ATOM 1585 N N . ALA A 1 204 ? -5.180 -8.564 15.513 1.00 96.19 204 ALA A N 1
ATOM 1586 C CA . ALA A 1 204 ? -4.406 -8.157 16.679 1.00 96.19 204 ALA A CA 1
ATOM 1587 C C . ALA A 1 204 ? -2.983 -8.739 16.750 1.00 96.19 204 ALA A C 1
ATOM 1589 O O . ALA A 1 204 ? -2.130 -8.220 17.482 1.00 96.19 204 ALA A O 1
ATOM 1590 N N . GLY A 1 205 ? -2.689 -9.839 16.054 1.00 95.19 205 GLY A N 1
ATOM 1591 C CA . GLY A 1 205 ? -1.481 -10.620 16.292 1.00 95.19 205 GLY A CA 1
ATOM 1592 C C . GLY A 1 205 ? -1.384 -11.022 17.767 1.00 95.19 205 GLY A C 1
ATOM 1593 O O . GLY A 1 205 ? -2.270 -11.667 18.313 1.00 95.19 205 GLY A O 1
ATOM 1594 N N . LYS A 1 206 ? -0.315 -10.596 18.452 1.00 95.44 206 LYS A N 1
ATOM 1595 C CA . LYS A 1 206 ? -0.142 -10.826 19.904 1.00 95.44 206 LYS A CA 1
ATOM 1596 C C . LYS A 1 206 ? -0.862 -9.792 20.786 1.00 95.44 206 LYS A C 1
ATOM 1598 O O . LYS A 1 206 ? -0.652 -9.772 22.000 1.00 95.44 206 LYS A O 1
ATOM 1603 N N . GLY A 1 207 ? -1.619 -8.873 20.188 1.00 95.88 207 GLY A N 1
ATOM 1604 C CA . GLY A 1 207 ? -2.355 -7.804 20.863 1.00 95.88 207 GLY A CA 1
ATOM 1605 C C . GLY A 1 207 ? -1.462 -6.778 21.559 1.00 95.88 207 GLY A C 1
ATOM 1606 O O . GLY A 1 207 ? -1.676 -6.452 22.728 1.00 95.88 207 GLY A O 1
ATOM 1607 N N . HIS A 1 208 ? -0.403 -6.315 20.883 1.00 95.56 208 HIS A N 1
ATOM 1608 C CA . HIS A 1 208 ? 0.502 -5.281 21.411 1.00 95.56 208 HIS A CA 1
ATOM 1609 C C . HIS A 1 208 ? -0.144 -3.895 21.475 1.00 95.56 208 HIS A C 1
ATOM 1611 O O . HIS A 1 208 ? 0.167 -3.129 22.386 1.00 95.56 208 HIS A O 1
ATOM 1617 N N . LEU A 1 209 ? -1.028 -3.571 20.531 1.00 95.69 209 LEU A N 1
ATOM 1618 C CA . LEU A 1 209 ? -1.778 -2.324 20.577 1.00 95.69 209 LEU A CA 1
ATOM 1619 C C . LEU A 1 209 ? -2.913 -2.450 21.603 1.00 95.69 209 LEU A C 1
ATOM 1621 O O . LEU A 1 209 ? -3.053 -1.576 22.455 1.00 95.69 209 LEU A O 1
ATOM 1625 N N . GLY A 1 210 ? -3.645 -3.567 21.614 1.00 95.69 210 GLY A N 1
ATOM 1626 C CA . GLY A 1 210 ? -4.744 -3.791 22.553 1.00 95.69 210 GLY A CA 1
ATOM 1627 C C . GLY A 1 210 ? -4.326 -3.769 24.022 1.00 95.69 210 GLY A C 1
ATOM 1628 O O . GLY A 1 210 ? -4.998 -3.129 24.825 1.00 95.69 210 GLY A O 1
ATOM 1629 N N . ARG A 1 211 ? -3.178 -4.360 24.387 1.00 93.75 211 ARG A N 1
ATOM 1630 C CA . ARG A 1 211 ? -2.666 -4.305 25.774 1.00 93.75 211 ARG A CA 1
ATOM 1631 C C . ARG A 1 211 ? -2.355 -2.883 26.228 1.00 93.75 211 ARG A C 1
ATOM 1633 O O . ARG A 1 211 ? -2.585 -2.537 27.384 1.00 93.75 211 ARG A O 1
ATOM 1640 N N . LEU A 1 212 ? -1.816 -2.071 25.315 1.00 93.00 212 LEU A N 1
ATOM 1641 C CA . LEU A 1 212 ? -1.468 -0.686 25.595 1.00 93.00 212 LEU A CA 1
ATOM 1642 C C . LEU A 1 212 ? -2.751 0.119 25.778 1.00 93.00 212 LEU A C 1
ATOM 1644 O O . LEU A 1 212 ? -2.903 0.781 26.797 1.00 93.00 212 LEU A O 1
ATOM 1648 N N . LEU A 1 213 ? -3.701 -0.023 24.849 1.00 93.69 213 LEU A N 1
ATOM 1649 C CA . LEU A 1 213 ? -5.015 0.616 24.899 1.00 93.69 213 LEU A CA 1
ATOM 1650 C C . LEU A 1 213 ? -5.811 0.241 26.152 1.00 93.69 213 LEU A C 1
ATOM 1652 O O . LEU A 1 213 ? -6.364 1.134 26.793 1.00 93.69 213 LEU A O 1
ATOM 1656 N N . ALA A 1 214 ? -5.817 -1.035 26.546 1.00 93.06 214 ALA A N 1
ATOM 1657 C CA . ALA A 1 214 ? -6.459 -1.495 27.777 1.00 93.06 214 ALA A CA 1
ATOM 1658 C C . ALA A 1 214 ? -5.900 -0.752 28.997 1.00 93.06 214 ALA A C 1
ATOM 1660 O O . ALA A 1 214 ? -6.657 -0.257 29.825 1.00 93.06 214 ALA A O 1
ATOM 1661 N N . LYS A 1 215 ? -4.570 -0.606 29.070 1.00 90.31 215 LYS A N 1
ATOM 1662 C CA . LYS A 1 215 ? -3.896 0.111 30.159 1.00 90.31 215 LYS A CA 1
ATOM 1663 C C . LYS A 1 215 ? -4.173 1.617 30.139 1.00 90.31 215 LYS A C 1
ATOM 1665 O O . LYS A 1 215 ? -4.416 2.183 31.198 1.00 90.31 215 LYS A O 1
ATOM 1670 N N . VAL A 1 216 ? -4.110 2.279 28.979 1.00 88.19 216 VAL A N 1
ATOM 1671 C CA . VAL A 1 216 ? -4.218 3.754 28.911 1.00 88.19 216 VAL A CA 1
ATOM 1672 C C . VAL A 1 216 ? -5.650 4.271 28.974 1.00 88.19 216 VAL A C 1
ATOM 1674 O O . VAL A 1 216 ? -5.865 5.403 29.396 1.00 88.19 216 VAL A O 1
ATOM 1677 N N . THR A 1 217 ? -6.626 3.467 28.550 1.00 88.50 217 THR A N 1
ATOM 1678 C CA . THR A 1 217 ? -8.042 3.869 28.539 1.00 88.50 217 THR A CA 1
ATOM 1679 C C . THR A 1 217 ? -8.839 3.327 29.719 1.00 88.50 217 THR A C 1
ATOM 1681 O O . THR A 1 217 ? -9.949 3.808 29.947 1.00 88.50 217 THR A O 1
ATOM 1684 N N . ASP A 1 218 ? -8.307 2.325 30.428 1.00 88.56 218 ASP A N 1
ATOM 1685 C CA . ASP A 1 218 ? -9.023 1.529 31.435 1.00 88.56 218 ASP A CA 1
ATOM 1686 C C . ASP A 1 218 ? -10.342 0.927 30.901 1.00 88.56 218 ASP A C 1
ATOM 1688 O O . ASP A 1 218 ? -11.307 0.702 31.631 1.00 88.56 218 ASP A O 1
ATOM 1692 N N . LYS A 1 219 ? -10.417 0.689 29.583 1.00 92.12 219 LYS A N 1
ATOM 1693 C CA . LYS A 1 219 ? -11.564 0.046 28.937 1.00 92.12 219 LYS A CA 1
ATOM 1694 C C . LYS A 1 219 ? -11.259 -1.408 28.595 1.00 92.12 219 LYS A C 1
ATOM 1696 O O . LYS A 1 219 ? -10.128 -1.719 28.219 1.00 92.12 219 LYS A O 1
ATOM 1701 N N . PRO A 1 220 ? -12.276 -2.288 28.624 1.00 97.06 220 PRO A N 1
ATOM 1702 C CA . PRO A 1 220 ? -12.143 -3.631 28.085 1.00 97.06 220 PRO A CA 1
ATOM 1703 C C . PRO A 1 220 ? -11.775 -3.597 26.602 1.00 97.06 220 PRO A C 1
ATOM 1705 O O . PRO A 1 220 ? -12.422 -2.902 25.811 1.00 97.06 220 PRO A O 1
ATOM 1708 N N . VAL A 1 221 ? -10.771 -4.385 26.228 1.00 98.31 221 VAL A N 1
ATOM 1709 C CA . VAL A 1 221 ? -10.332 -4.581 24.846 1.00 98.31 221 VAL A CA 1
ATOM 1710 C C . VAL A 1 221 ? -10.582 -6.028 24.433 1.00 98.31 221 VAL A C 1
ATOM 1712 O O . VAL A 1 221 ? -10.161 -6.966 25.110 1.00 98.31 221 VAL A O 1
ATOM 1715 N N . HIS A 1 222 ? -11.246 -6.228 23.300 1.00 98.50 222 HIS A N 1
ATOM 1716 C CA . HIS A 1 222 ? -11.332 -7.538 22.658 1.00 98.50 222 HIS A CA 1
ATOM 1717 C C . HIS A 1 222 ? -10.447 -7.570 21.413 1.00 98.50 222 HIS A C 1
ATOM 1719 O O . HIS A 1 222 ? -10.511 -6.654 20.602 1.00 98.50 222 HIS A O 1
ATOM 1725 N N . SER A 1 223 ? -9.615 -8.598 21.278 1.00 98.50 223 SER A N 1
ATOM 1726 C CA . SER A 1 223 ? -8.579 -8.709 20.248 1.00 98.50 223 SER A CA 1
ATOM 1727 C C . SER A 1 223 ? -8.872 -9.900 19.340 1.00 98.50 223 SER A C 1
ATOM 1729 O O . SER A 1 223 ? -8.840 -11.045 19.787 1.00 98.50 223 SER A O 1
ATOM 1731 N N . LEU A 1 224 ? -9.176 -9.632 18.072 1.00 98.19 224 LEU A N 1
ATOM 1732 C CA . LEU A 1 224 ? -9.492 -10.650 17.071 1.00 98.19 224 LEU A CA 1
ATOM 1733 C C . LEU A 1 224 ? -8.247 -10.968 16.241 1.00 98.19 224 LEU A C 1
ATOM 1735 O O . LEU A 1 224 ? -7.640 -10.066 15.659 1.00 98.19 224 LEU A O 1
ATOM 1739 N N . GLU A 1 225 ? -7.868 -12.238 16.163 1.00 97.81 225 GLU A N 1
ATOM 1740 C CA . GLU A 1 225 ? -6.699 -12.702 15.408 1.00 97.81 225 GLU A CA 1
ATOM 1741 C C . GLU A 1 225 ? -6.980 -14.083 14.794 1.00 97.81 225 GLU A C 1
ATOM 1743 O O . GLU A 1 225 ? -7.720 -14.872 15.364 1.00 97.81 225 GLU A O 1
ATOM 1748 N N . TRP A 1 226 ? -6.425 -14.392 13.621 1.00 96.19 226 TRP A N 1
ATOM 1749 C CA . TRP A 1 226 ? -6.724 -15.643 12.910 1.00 96.19 226 TRP A CA 1
ATOM 1750 C C . TRP A 1 226 ? -5.789 -16.796 13.299 1.00 96.19 226 TRP A C 1
ATOM 1752 O O . TRP A 1 226 ? -6.149 -17.966 13.170 1.00 96.19 226 TRP A O 1
ATOM 1762 N N . GLN A 1 227 ? -4.585 -16.492 13.792 1.00 97.12 227 GLN A N 1
ATOM 1763 C CA . GLN A 1 227 ? -3.634 -17.494 14.267 1.00 97.12 227 GLN A CA 1
ATOM 1764 C C . GLN A 1 227 ? -3.856 -17.805 15.748 1.00 97.12 227 GLN A C 1
ATOM 1766 O O . GLN A 1 227 ? -3.430 -17.044 16.620 1.00 97.12 227 GLN A O 1
ATOM 1771 N N . ALA A 1 228 ? -4.405 -18.988 16.036 1.00 97.44 228 ALA A N 1
ATOM 1772 C CA . ALA A 1 228 ? -4.661 -19.464 17.401 1.00 97.44 228 ALA A CA 1
ATOM 1773 C C . ALA A 1 228 ? -3.446 -19.316 18.336 1.00 97.44 228 ALA A C 1
ATOM 1775 O O . ALA A 1 228 ? -3.570 -18.818 19.453 1.00 97.44 228 ALA A O 1
ATOM 1776 N N . GLN A 1 229 ? -2.245 -19.645 17.850 1.00 98.00 229 GLN A N 1
ATOM 1777 C CA . GLN A 1 229 ? -1.014 -19.534 18.634 1.00 98.00 229 GLN A CA 1
ATOM 1778 C C . GLN A 1 229 ? -0.700 -18.085 19.061 1.00 98.00 229 GLN A C 1
ATOM 1780 O O . GLN A 1 229 ? -0.122 -17.860 20.126 1.00 98.00 229 GLN A O 1
ATOM 1785 N N . LEU A 1 230 ? -1.043 -17.085 18.240 1.00 97.38 230 LEU A N 1
ATOM 1786 C CA . LEU A 1 230 ? -0.853 -15.677 18.593 1.00 97.38 230 LEU A CA 1
ATOM 1787 C C . LEU A 1 230 ? -1.889 -15.224 19.627 1.00 97.38 230 LEU A C 1
ATOM 1789 O O . LEU A 1 230 ? -1.512 -14.517 20.564 1.00 97.38 230 LEU A O 1
ATOM 1793 N N . CYS A 1 231 ? -3.135 -15.700 19.517 1.00 97.69 231 CYS A N 1
ATOM 1794 C CA . CYS A 1 231 ? -4.177 -15.485 20.524 1.00 97.69 231 CYS A CA 1
ATOM 1795 C C . CYS A 1 231 ? -3.766 -16.048 21.888 1.00 97.69 231 CYS A C 1
ATOM 1797 O O . CYS A 1 231 ? -3.842 -15.340 22.886 1.00 97.69 231 CYS A O 1
ATOM 1799 N N . GLU A 1 232 ? -3.268 -17.286 21.936 1.00 98.00 232 GLU A N 1
ATOM 1800 C CA . GLU A 1 232 ? -2.793 -17.930 23.169 1.00 98.00 232 GLU A CA 1
ATOM 1801 C C . GLU A 1 232 ? -1.647 -17.141 23.819 1.00 98.00 232 GLU A C 1
ATOM 1803 O O . GLU A 1 232 ? -1.655 -16.890 25.025 1.00 98.00 232 GLU A O 1
ATOM 1808 N N . GLN A 1 233 ? -0.673 -16.692 23.018 1.00 96.75 233 GLN A N 1
ATOM 1809 C CA . GLN A 1 233 ? 0.434 -15.861 23.504 1.00 96.75 233 GLN A CA 1
ATOM 1810 C C . GLN A 1 233 ? -0.042 -14.497 24.017 1.00 96.75 233 GLN A C 1
ATOM 1812 O O . GLN A 1 233 ? 0.501 -13.984 24.999 1.00 96.75 233 GLN A O 1
ATOM 1817 N N . GLY A 1 234 ? -1.025 -13.898 23.342 1.00 96.50 234 GLY A N 1
ATOM 1818 C CA . GLY A 1 234 ? -1.654 -12.647 23.749 1.00 96.50 234 GLY A CA 1
ATOM 1819 C C . GLY A 1 234 ? -2.407 -12.790 25.069 1.00 96.50 234 GLY A C 1
ATOM 1820 O O . GLY A 1 234 ? -2.147 -12.026 26.000 1.00 96.50 234 GLY A O 1
ATOM 1821 N N . GLN A 1 235 ? -3.263 -13.809 25.181 1.00 97.88 235 GLN A N 1
ATOM 1822 C CA . GLN A 1 235 ? -4.062 -14.084 26.375 1.00 97.88 235 GLN A CA 1
ATOM 1823 C C . GLN A 1 235 ? -3.172 -14.389 27.583 1.00 97.88 235 GLN A C 1
ATOM 1825 O O . GLN A 1 235 ? -3.325 -13.759 28.623 1.00 97.88 235 GLN A O 1
ATOM 1830 N N . ALA A 1 236 ? -2.154 -15.243 27.426 1.00 96.88 236 ALA A N 1
ATOM 1831 C CA . ALA A 1 236 ? -1.208 -15.537 28.503 1.00 96.88 236 ALA A CA 1
ATOM 1832 C C . ALA A 1 236 ? -0.470 -14.281 29.005 1.00 96.88 236 ALA A C 1
ATOM 1834 O O . ALA A 1 236 ? -0.153 -14.169 30.191 1.00 96.88 236 ALA A O 1
ATOM 1835 N N . PHE A 1 237 ? -0.186 -13.320 28.117 1.00 94.94 237 PHE A N 1
ATOM 1836 C CA . PHE A 1 237 ? 0.374 -12.033 28.523 1.00 94.94 237 PHE A CA 1
ATOM 1837 C C . PHE A 1 237 ? -0.658 -11.186 29.277 1.00 94.94 237 PHE A C 1
ATOM 1839 O O . PHE A 1 237 ? -0.330 -10.657 30.337 1.00 94.94 237 PHE A O 1
ATOM 1846 N N . ALA A 1 238 ? -1.878 -11.057 28.752 1.00 95.50 238 ALA A N 1
ATOM 1847 C CA . ALA A 1 238 ? -2.946 -10.296 29.395 1.00 95.50 238 ALA A CA 1
ATOM 1848 C C . ALA A 1 238 ? -3.240 -10.820 30.811 1.00 95.50 238 ALA A C 1
ATOM 1850 O O . ALA A 1 238 ? -3.257 -10.027 31.750 1.00 95.50 238 ALA A O 1
ATOM 1851 N N . ASP A 1 239 ? -3.335 -12.142 30.982 1.00 96.38 239 ASP A N 1
ATOM 1852 C CA . ASP A 1 239 ? -3.581 -12.801 32.271 1.00 96.38 239 ASP A CA 1
ATOM 1853 C C . ASP A 1 239 ? -2.440 -12.548 33.262 1.00 96.38 239 ASP A C 1
ATOM 1855 O O . ASP A 1 239 ? -2.667 -12.153 34.407 1.00 96.38 239 ASP A O 1
ATOM 1859 N N . LYS A 1 240 ? -1.188 -12.715 32.808 1.00 93.88 240 LYS A N 1
ATOM 1860 C CA . LYS A 1 240 ? 0.010 -12.491 33.631 1.00 93.88 240 LYS A CA 1
ATOM 1861 C C . LYS A 1 240 ? 0.075 -11.069 34.193 1.00 93.88 240 LYS A C 1
ATOM 1863 O O . LYS A 1 240 ? 0.582 -10.878 35.296 1.00 93.88 240 LYS A O 1
ATOM 1868 N N . TRP A 1 241 ? -0.394 -10.088 33.427 1.00 90.31 241 TRP A N 1
ATOM 1869 C CA . TRP A 1 241 ? -0.350 -8.668 33.781 1.00 90.31 241 TRP A CA 1
ATOM 1870 C C . TRP A 1 241 ? -1.708 -8.105 34.216 1.00 90.31 241 TRP A C 1
ATOM 1872 O O . TRP A 1 241 ? -1.816 -6.896 34.409 1.00 90.31 241 TRP A O 1
ATOM 1882 N N . GLN A 1 242 ? -2.721 -8.965 34.387 1.00 93.12 242 GLN A N 1
ATOM 1883 C CA . GLN A 1 242 ? -4.083 -8.603 34.799 1.00 93.12 242 GLN A CA 1
ATOM 1884 C C . GLN A 1 242 ? -4.694 -7.472 33.953 1.00 93.12 242 GLN A C 1
ATOM 1886 O O . GLN A 1 242 ? -5.340 -6.560 34.468 1.00 93.12 242 GLN A O 1
ATOM 1891 N N . LEU A 1 243 ? -4.467 -7.511 32.641 1.00 93.25 243 LEU A N 1
ATOM 1892 C CA . LEU A 1 243 ? -4.996 -6.514 31.714 1.00 93.25 243 LEU A CA 1
ATOM 1893 C C . LEU A 1 243 ? -6.435 -6.850 31.328 1.00 93.25 243 LEU A C 1
ATOM 1895 O O . LEU A 1 243 ? -6.767 -8.012 31.101 1.00 93.25 243 LEU A O 1
ATOM 1899 N N . SER A 1 244 ? -7.270 -5.821 31.159 1.00 95.94 244 SER A N 1
ATOM 1900 C CA . SER A 1 244 ? -8.636 -5.950 30.631 1.00 95.94 244 SER A CA 1
ATOM 1901 C C . SER A 1 244 ? -8.620 -6.176 29.111 1.00 95.94 244 SER A C 1
ATOM 1903 O O . SER A 1 244 ? -9.146 -5.384 28.332 1.00 95.94 244 SER A O 1
ATOM 1905 N N . GLN A 1 245 ? -7.942 -7.239 28.676 1.00 97.94 245 GLN A N 1
ATOM 1906 C CA . GLN A 1 245 ? -7.819 -7.648 27.284 1.00 97.94 245 GLN A CA 1
ATOM 1907 C C . GLN A 1 245 ? -8.192 -9.125 27.142 1.00 97.94 245 GLN A C 1
ATOM 1909 O O . GLN A 1 245 ? -7.715 -9.977 27.886 1.00 97.94 245 GLN A O 1
ATOM 1914 N N . THR A 1 246 ? -9.032 -9.426 26.159 1.00 98.31 246 THR A N 1
ATOM 1915 C CA . THR A 1 246 ? -9.436 -10.795 25.805 1.00 98.31 246 THR A CA 1
ATOM 1916 C C . THR A 1 246 ? -9.169 -11.061 24.331 1.00 98.31 246 THR A C 1
ATOM 1918 O O . THR A 1 246 ? -9.101 -10.114 23.544 1.00 98.31 246 THR A O 1
ATOM 1921 N N . PHE A 1 247 ? -9.035 -12.333 23.955 1.00 98.44 247 PHE A N 1
ATOM 1922 C CA . PHE A 1 247 ? -8.763 -12.748 22.578 1.00 98.44 247 PHE A CA 1
ATOM 1923 C C . PHE A 1 247 ? -9.837 -13.691 22.030 1.00 98.44 247 PHE A C 1
ATOM 1925 O O . PHE A 1 247 ? -10.419 -14.483 22.771 1.00 98.44 247 PHE A O 1
ATOM 1932 N N . SER A 1 248 ? -10.063 -13.646 20.719 1.00 97.25 248 SER A N 1
ATOM 1933 C CA . SER A 1 24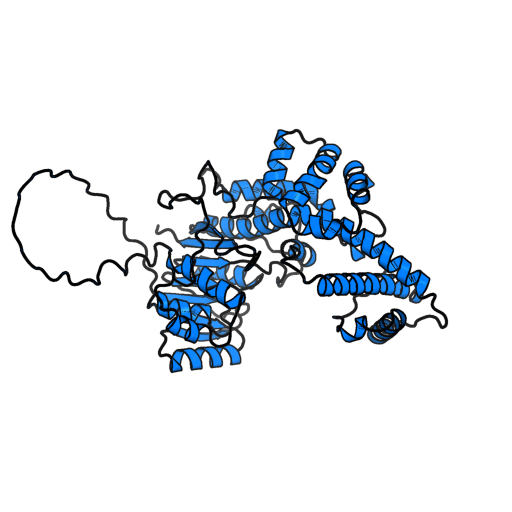8 ? -10.777 -14.694 19.985 1.00 97.25 248 SER A CA 1
ATOM 1934 C C . SER A 1 248 ? -10.054 -15.036 18.683 1.00 97.25 248 SER A C 1
ATOM 1936 O O . SER A 1 248 ? -9.399 -14.188 18.074 1.00 97.25 248 SER A O 1
ATOM 1938 N N . CYS A 1 249 ? -10.134 -16.314 18.299 1.00 97.56 249 CYS A N 1
ATOM 1939 C CA . CYS A 1 249 ? -9.515 -16.832 17.087 1.00 97.56 249 CYS A CA 1
ATOM 1940 C C . CYS A 1 249 ? -10.543 -16.878 15.952 1.00 97.56 249 CYS A C 1
ATOM 1942 O O . CYS A 1 249 ? -11.465 -17.690 16.027 1.00 97.56 249 CYS A O 1
ATOM 1944 N N . ALA A 1 250 ? -10.397 -16.049 14.917 1.00 96.44 250 ALA A N 1
ATOM 1945 C CA . ALA A 1 250 ? -11.285 -16.084 13.754 1.00 96.44 250 ALA A CA 1
ATOM 1946 C C . ALA A 1 250 ? -10.616 -15.560 12.477 1.00 96.44 250 ALA A C 1
ATOM 1948 O O . ALA A 1 250 ? -9.801 -14.638 12.522 1.00 96.44 250 ALA A O 1
ATOM 1949 N N . ASP A 1 251 ? -11.013 -16.123 11.335 1.00 95.81 251 ASP A N 1
ATOM 1950 C CA . ASP A 1 251 ? -10.720 -15.553 10.022 1.00 95.81 251 ASP A CA 1
ATOM 1951 C C . ASP A 1 251 ? -11.758 -14.475 9.701 1.00 95.81 251 ASP A C 1
ATOM 1953 O O . ASP A 1 251 ? -12.949 -14.757 9.560 1.00 95.81 251 ASP A O 1
ATOM 1957 N N . VAL A 1 252 ? -11.297 -13.233 9.573 1.00 94.75 252 VAL A N 1
ATOM 1958 C CA . VAL A 1 252 ? -12.163 -12.086 9.289 1.00 94.75 252 VAL A CA 1
ATOM 1959 C C . VAL A 1 252 ? -12.844 -12.163 7.922 1.00 94.75 252 VAL A C 1
ATOM 1961 O O . VAL A 1 252 ? -13.868 -11.522 7.726 1.00 94.75 252 VAL A O 1
ATOM 1964 N N . PHE A 1 253 ? -12.321 -12.963 6.989 1.00 94.94 253 PHE A N 1
ATOM 1965 C CA . PHE A 1 253 ? -12.947 -13.178 5.683 1.00 94.94 253 PHE A CA 1
ATOM 1966 C C . PHE A 1 253 ? -14.043 -14.251 5.694 1.00 94.94 253 PHE A C 1
ATOM 1968 O O . PHE A 1 253 ? -14.687 -14.468 4.663 1.00 94.94 253 PHE A O 1
ATOM 1975 N N . ALA A 1 254 ? -14.237 -14.938 6.822 1.00 94.12 254 ALA A N 1
ATOM 1976 C CA . ALA A 1 254 ? -15.169 -16.050 6.976 1.00 94.12 254 ALA A CA 1
ATOM 1977 C C . ALA A 1 254 ? -15.885 -16.004 8.342 1.00 94.12 254 ALA A C 1
ATOM 1979 O O . ALA A 1 254 ? -16.000 -17.017 9.029 1.00 94.12 254 ALA A O 1
ATOM 1980 N N . LEU A 1 255 ? -16.343 -14.817 8.752 1.00 93.25 255 LEU A N 1
ATOM 1981 C CA . LEU A 1 255 ? -17.076 -14.622 10.006 1.00 93.25 255 LEU A CA 1
ATOM 1982 C C . LEU A 1 255 ? -18.543 -15.060 9.880 1.00 93.25 255 LEU A C 1
ATOM 1984 O O . LEU A 1 255 ? -19.250 -14.621 8.976 1.00 93.25 255 LEU A O 1
ATOM 1988 N N . ASP A 1 256 ? -19.024 -15.848 10.845 1.00 90.12 256 ASP A N 1
ATOM 1989 C CA . ASP A 1 256 ? -20.433 -16.273 10.917 1.00 90.12 256 ASP A CA 1
ATOM 1990 C C . ASP A 1 256 ? -21.382 -15.143 11.357 1.00 90.12 256 ASP A C 1
ATOM 1992 O O . ASP A 1 256 ? -22.571 -15.143 11.038 1.00 90.12 256 ASP A O 1
ATOM 1996 N N . ALA A 1 257 ? -20.867 -14.180 12.124 1.00 94.19 257 ALA A N 1
ATOM 1997 C CA . ALA A 1 257 ? -21.610 -13.030 12.623 1.00 94.19 257 ALA A CA 1
ATOM 1998 C C . ALA A 1 257 ? -20.690 -11.815 12.764 1.00 94.19 257 ALA A C 1
ATOM 2000 O O . ALA A 1 257 ? -19.491 -11.954 13.002 1.00 94.19 257 ALA A O 1
ATOM 2001 N N . ASN A 1 258 ? -21.266 -10.614 12.666 1.00 96.75 258 ASN A N 1
ATOM 2002 C CA . ASN A 1 258 ? -20.524 -9.374 12.869 1.00 96.75 258 ASN A CA 1
ATOM 2003 C C . ASN A 1 258 ? -20.062 -9.265 14.341 1.00 96.75 258 ASN A C 1
ATOM 2005 O O . ASN A 1 258 ? -20.913 -9.228 15.236 1.00 96.75 258 ASN A O 1
ATOM 2009 N N . PRO A 1 259 ? -18.745 -9.211 14.618 1.00 95.88 259 PRO A N 1
ATOM 2010 C CA . PRO A 1 259 ? -18.229 -9.190 15.984 1.00 95.88 259 PRO A CA 1
ATOM 2011 C C . PRO A 1 259 ? -18.256 -7.788 16.618 1.00 95.88 259 PRO A C 1
ATOM 2013 O O . PRO A 1 259 ? -18.020 -7.654 17.822 1.00 95.88 259 PRO A O 1
ATOM 2016 N N . LEU A 1 260 ? -18.527 -6.743 15.828 1.00 97.62 260 LEU A N 1
ATOM 2017 C CA . LEU A 1 260 ? -18.538 -5.355 16.276 1.00 97.62 260 LEU A CA 1
ATOM 2018 C C . LEU A 1 260 ? -19.899 -4.937 16.837 1.00 97.62 260 LEU A C 1
ATOM 2020 O O . LEU A 1 260 ? -20.950 -5.476 16.491 1.00 97.62 260 LEU A O 1
ATOM 2024 N N . LYS A 1 261 ? -19.874 -3.934 17.716 1.00 96.12 261 LYS A N 1
ATOM 2025 C CA . LYS A 1 261 ? -21.054 -3.392 18.397 1.00 96.12 261 LYS A CA 1
ATOM 2026 C C . LYS A 1 261 ? -21.089 -1.871 18.313 1.00 96.12 261 LYS A C 1
ATOM 2028 O O . LYS A 1 261 ? -20.055 -1.206 18.317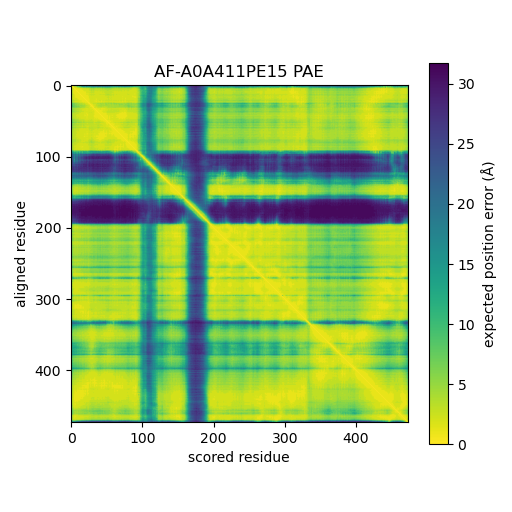 1.00 96.12 261 LYS A O 1
ATOM 2033 N N . ALA A 1 262 ? -22.299 -1.320 18.384 1.00 95.25 262 ALA A N 1
ATOM 2034 C CA . ALA A 1 262 ? -22.542 0.113 18.256 1.00 95.25 262 ALA A CA 1
ATOM 2035 C C . ALA A 1 262 ? -21.710 0.978 19.218 1.00 95.25 262 ALA A C 1
ATOM 2037 O O . ALA A 1 262 ? -21.168 1.982 18.798 1.00 95.25 262 ALA A O 1
ATOM 2038 N N . LYS A 1 263 ? -21.537 0.599 20.490 1.00 94.38 263 LYS A N 1
ATOM 2039 C CA . LYS A 1 263 ? -20.813 1.419 21.488 1.00 94.38 263 LYS A CA 1
ATOM 2040 C C . LYS A 1 263 ? -19.323 1.079 21.628 1.00 94.38 263 LYS A C 1
ATOM 2042 O O . LYS A 1 263 ? -18.754 1.187 22.717 1.00 94.38 263 LYS A O 1
ATOM 2047 N N . GLN A 1 264 ? -18.690 0.635 20.545 1.00 95.56 264 GLN A N 1
ATOM 2048 C CA . GLN A 1 264 ? -17.271 0.277 20.528 1.00 95.56 264 GLN A CA 1
ATOM 2049 C C . GLN A 1 264 ? -16.406 1.274 19.764 1.00 95.56 264 GLN A C 1
ATOM 2051 O O . GLN A 1 264 ? -16.877 1.984 18.877 1.00 95.56 264 GLN A O 1
ATOM 2056 N N . HIS A 1 265 ? -15.116 1.278 20.094 1.00 97.38 265 HIS A N 1
ATOM 2057 C CA . HIS A 1 265 ? -14.074 1.849 19.251 1.00 97.38 265 HIS A CA 1
ATOM 2058 C C . HIS A 1 265 ? -13.263 0.714 18.626 1.00 97.38 265 HIS A C 1
ATOM 2060 O O . HIS A 1 265 ? -12.496 0.041 19.317 1.00 97.38 265 HIS A O 1
ATOM 2066 N N . ALA A 1 266 ? -13.440 0.494 17.326 1.00 98.25 266 ALA A N 1
ATOM 2067 C CA . ALA A 1 266 ? -12.651 -0.473 16.580 1.00 98.25 266 ALA A CA 1
ATOM 2068 C C . ALA A 1 266 ? -11.328 0.146 16.106 1.00 98.25 266 ALA A C 1
ATOM 2070 O O . ALA A 1 266 ?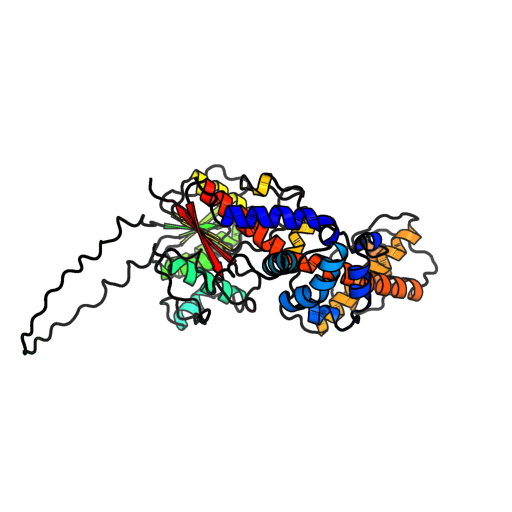 -11.307 1.252 15.568 1.00 98.25 266 ALA A O 1
ATOM 2071 N N . VAL A 1 267 ? -10.218 -0.555 16.311 1.00 98.19 267 VAL A N 1
ATOM 2072 C CA . VAL A 1 267 ? -8.870 -0.063 16.007 1.00 98.19 267 VAL A CA 1
ATOM 2073 C C . VAL A 1 267 ? -8.097 -1.070 15.163 1.00 98.19 267 VAL A C 1
ATOM 2075 O O . VAL A 1 267 ? -8.153 -2.273 15.422 1.00 98.19 267 VAL A O 1
ATOM 2078 N N . ALA A 1 268 ? -7.351 -0.585 14.167 1.00 97.06 268 ALA A N 1
ATOM 2079 C CA . ALA A 1 268 ? -6.502 -1.440 13.339 1.00 97.06 268 ALA A CA 1
ATOM 2080 C C . ALA A 1 268 ? -5.281 -0.710 12.765 1.00 97.06 268 ALA A C 1
ATOM 2082 O O . ALA A 1 268 ? -5.369 0.002 11.761 1.00 97.06 268 ALA A O 1
ATOM 2083 N N . LEU A 1 269 ? -4.111 -0.959 13.355 1.00 94.50 269 LEU A N 1
ATOM 2084 C CA . LEU A 1 269 ? -2.842 -0.404 12.875 1.00 94.50 269 LEU A CA 1
ATOM 2085 C C . LEU A 1 269 ? -2.254 -1.196 11.691 1.00 94.50 269 LEU A C 1
ATOM 2087 O O . LEU A 1 269 ? -1.736 -0.606 10.751 1.00 94.50 269 LEU A O 1
ATOM 2091 N N . HIS A 1 270 ? -2.343 -2.530 11.711 1.00 88.75 270 HIS A N 1
ATOM 2092 C CA . HIS A 1 270 ? -1.723 -3.401 10.698 1.00 88.75 270 HIS A CA 1
ATOM 2093 C C . HIS A 1 270 ? -2.690 -4.432 10.093 1.00 88.75 270 HIS A C 1
ATOM 2095 O O . HIS A 1 270 ? -2.286 -5.534 9.728 1.00 88.75 270 HIS A O 1
ATOM 2101 N N . ALA A 1 271 ? -3.964 -4.069 9.928 1.00 87.88 271 ALA A N 1
ATOM 2102 C CA . ALA A 1 271 ? -4.922 -4.869 9.162 1.00 87.88 271 ALA A CA 1
ATOM 2103 C C . ALA A 1 271 ? -4.772 -4.592 7.656 1.00 87.88 271 ALA A C 1
ATOM 2105 O O . ALA A 1 271 ? -5.605 -3.965 7.018 1.00 87.88 271 ALA A O 1
ATOM 2106 N N . CYS A 1 272 ? -3.648 -5.031 7.099 1.00 89.25 272 CYS A N 1
ATOM 2107 C CA . CYS A 1 272 ? -3.221 -4.744 5.734 1.00 89.25 272 CYS A CA 1
ATOM 2108 C C . CYS A 1 272 ? -4.251 -5.103 4.634 1.00 89.25 272 CYS A C 1
ATOM 2110 O O . CYS A 1 272 ? -4.833 -6.184 4.646 1.00 89.25 272 CYS A O 1
ATOM 2112 N N . GLY A 1 273 ? -4.399 -4.222 3.635 1.00 92.44 273 GLY A N 1
ATOM 2113 C CA . GLY A 1 273 ? -5.177 -4.480 2.416 1.00 92.44 273 GLY A CA 1
ATOM 2114 C C . GLY A 1 273 ? -6.678 -4.641 2.670 1.00 92.44 273 GLY A C 1
ATOM 2115 O O . GLY A 1 273 ? -7.293 -3.773 3.295 1.00 92.44 273 GLY A O 1
ATOM 2116 N N . ASP A 1 274 ? -7.260 -5.746 2.195 1.00 95.94 274 ASP A N 1
ATOM 2117 C CA . ASP A 1 274 ? -8.696 -6.034 2.356 1.00 95.94 274 ASP A CA 1
ATOM 2118 C C . ASP A 1 274 ? -9.097 -6.277 3.819 1.00 95.94 274 ASP A C 1
ATOM 2120 O O . ASP A 1 274 ? -10.262 -6.124 4.166 1.00 95.94 274 ASP A O 1
ATOM 2124 N N . LEU A 1 275 ? -8.149 -6.560 4.719 1.00 96.56 275 LEU A N 1
ATOM 2125 C CA . LEU A 1 275 ? -8.453 -6.701 6.146 1.00 96.56 275 LEU A CA 1
ATOM 2126 C C . LEU A 1 275 ? -9.003 -5.395 6.751 1.00 96.56 275 LEU A C 1
ATOM 2128 O O . LEU A 1 275 ? -9.889 -5.447 7.604 1.00 96.56 275 LEU A O 1
ATOM 2132 N N . HIS A 1 276 ? -8.518 -4.223 6.312 1.00 95.75 276 HIS A N 1
ATOM 2133 C CA . HIS A 1 276 ? -9.115 -2.930 6.680 1.00 95.75 276 HIS A CA 1
ATOM 2134 C C . HIS A 1 276 ? -10.487 -2.742 6.044 1.00 95.75 276 HIS A C 1
ATOM 2136 O O . HIS A 1 276 ? -11.353 -2.141 6.666 1.00 95.75 276 HIS A O 1
ATOM 2142 N N . VAL A 1 277 ? -10.683 -3.227 4.818 1.00 96.88 277 VAL A N 1
ATOM 2143 C CA . VAL A 1 277 ? -11.959 -3.095 4.103 1.00 96.88 277 VAL A CA 1
ATOM 2144 C C . VAL A 1 277 ? -13.061 -3.866 4.830 1.00 96.88 277 VAL A C 1
ATOM 2146 O O . VAL A 1 277 ? -14.102 -3.283 5.125 1.00 96.88 277 VAL A O 1
ATOM 2149 N N . GLU A 1 278 ? -12.802 -5.116 5.223 1.00 98.00 278 GLU A N 1
ATOM 2150 C CA . GLU A 1 278 ? -13.750 -5.912 6.018 1.00 98.00 278 GLU A CA 1
ATOM 2151 C C . GLU A 1 278 ? -14.090 -5.227 7.347 1.00 98.00 278 GLU A C 1
ATOM 2153 O O . GLU A 1 278 ? -15.258 -5.135 7.724 1.00 98.00 278 GLU A O 1
ATOM 2158 N N . LEU A 1 279 ? -13.091 -4.657 8.036 1.00 98.38 279 LEU A N 1
ATOM 2159 C CA . LEU A 1 279 ? -13.336 -3.881 9.253 1.00 98.38 279 LEU A CA 1
ATOM 2160 C C . LEU A 1 279 ? -14.299 -2.710 9.002 1.00 98.38 279 LEU A C 1
ATOM 2162 O O . LEU A 1 279 ? -15.207 -2.486 9.802 1.00 98.38 279 LEU A O 1
ATOM 2166 N N . LEU A 1 280 ? -14.107 -1.954 7.917 1.00 98.44 280 LEU A N 1
ATOM 2167 C CA . LEU A 1 280 ? -14.968 -0.817 7.582 1.00 98.44 280 LEU A CA 1
ATOM 2168 C C . LEU A 1 280 ? -16.400 -1.264 7.258 1.00 98.44 280 LEU A C 1
ATOM 2170 O O . LEU A 1 280 ? -17.343 -0.628 7.731 1.00 98.44 280 LEU A O 1
ATOM 2174 N N . HIS A 1 281 ? -16.579 -2.359 6.512 1.00 98.38 281 HIS A N 1
ATOM 2175 C CA . HIS A 1 281 ? -17.901 -2.934 6.243 1.00 98.38 281 HIS A CA 1
ATOM 2176 C C . HIS A 1 281 ? -18.606 -3.350 7.536 1.00 98.38 281 HIS A C 1
ATOM 2178 O O . HIS A 1 281 ? -19.692 -2.852 7.836 1.00 98.38 281 HIS A O 1
ATOM 2184 N N . HIS A 1 282 ? -17.946 -4.153 8.373 1.00 98.62 282 HIS A N 1
ATOM 2185 C CA . HIS A 1 282 ? -18.514 -4.583 9.647 1.00 98.62 282 HIS A CA 1
ATOM 2186 C C . HIS A 1 282 ? -18.808 -3.413 10.594 1.00 98.62 282 HIS A C 1
ATOM 2188 O O . HIS A 1 282 ? -19.810 -3.439 11.312 1.00 98.62 282 HIS A O 1
ATOM 2194 N N . ALA A 1 283 ? -17.961 -2.381 10.618 1.00 98.31 283 ALA A N 1
ATOM 2195 C CA . ALA A 1 283 ? -18.171 -1.227 11.482 1.00 98.31 283 ALA A CA 1
ATOM 2196 C C . ALA A 1 283 ? -19.399 -0.414 11.061 1.00 98.31 283 ALA A C 1
ATOM 2198 O O . ALA A 1 283 ? -20.190 -0.019 11.920 1.00 98.31 283 ALA A O 1
ATOM 2199 N N . VAL A 1 284 ? -19.574 -0.210 9.752 1.00 98.25 284 VAL A N 1
ATOM 2200 C CA . VAL A 1 284 ? -20.754 0.442 9.177 1.00 98.25 284 VAL A CA 1
ATOM 2201 C C . VAL A 1 284 ? -22.023 -0.340 9.510 1.00 98.25 284 VAL A C 1
ATOM 2203 O O . VAL A 1 284 ? -22.966 0.252 10.041 1.00 98.25 284 VAL A O 1
ATOM 2206 N N . ASP A 1 285 ? -22.024 -1.655 9.286 1.00 97.75 285 ASP A N 1
ATOM 2207 C CA . ASP A 1 285 ? -23.179 -2.523 9.547 1.00 97.75 285 ASP A CA 1
ATOM 2208 C C . ASP A 1 285 ? -23.586 -2.512 11.027 1.00 97.75 285 ASP A C 1
ATOM 2210 O O . ASP A 1 285 ? -24.770 -2.444 11.367 1.00 97.75 285 ASP A O 1
ATOM 2214 N N . ALA A 1 286 ? -22.602 -2.521 11.931 1.00 97.31 286 ALA A N 1
ATOM 2215 C CA . ALA A 1 286 ? -22.828 -2.479 13.374 1.00 97.31 286 ALA A CA 1
ATOM 2216 C C . ALA A 1 286 ? -23.123 -1.067 13.914 1.00 97.31 286 ALA A C 1
ATOM 2218 O O . ALA A 1 286 ? -23.433 -0.921 15.100 1.00 97.31 286 ALA A O 1
ATOM 2219 N N . ASN A 1 287 ? -23.022 -0.025 13.077 1.00 96.81 287 ASN A N 1
ATOM 2220 C CA . ASN A 1 287 ? -23.007 1.379 13.495 1.00 96.81 287 ASN A CA 1
ATOM 2221 C C . ASN A 1 287 ? -22.006 1.637 14.636 1.00 96.81 287 ASN A C 1
ATOM 2223 O O . ASN A 1 287 ? -22.306 2.363 15.585 1.00 96.81 287 ASN A O 1
ATOM 2227 N N . THR A 1 288 ? -20.829 1.013 14.557 1.00 97.31 288 THR A N 1
ATOM 2228 C CA . THR A 1 288 ? -19.761 1.127 15.556 1.00 97.31 288 THR A CA 1
ATOM 2229 C C . THR A 1 288 ? -19.413 2.592 15.796 1.00 97.31 288 THR A C 1
ATOM 2231 O O . THR A 1 288 ? -19.214 3.341 14.841 1.00 97.31 288 THR A O 1
ATOM 2234 N N . GLN A 1 289 ? -19.330 3.000 17.063 1.00 95.94 289 GLN A N 1
ATOM 2235 C CA . GLN A 1 289 ? -19.244 4.399 17.481 1.00 95.94 289 GLN A CA 1
ATOM 2236 C C . GLN A 1 289 ? -18.012 5.102 16.921 1.00 95.94 289 GLN A C 1
ATOM 2238 O O . GLN A 1 289 ? -18.090 6.275 16.546 1.00 95.94 289 GLN A O 1
ATOM 2243 N N . ALA A 1 290 ? -16.882 4.401 16.906 1.00 96.25 290 ALA A N 1
ATOM 2244 C CA . ALA A 1 290 ? -15.613 4.945 16.468 1.00 96.25 290 ALA A CA 1
ATOM 2245 C C . ALA A 1 290 ? -14.781 3.893 15.732 1.00 96.25 290 ALA A C 1
ATOM 2247 O O . ALA A 1 290 ? -14.760 2.721 16.115 1.00 96.25 290 ALA A O 1
ATOM 2248 N N . VAL A 1 291 ? -14.062 4.325 14.703 1.00 97.94 291 VAL A N 1
ATOM 2249 C CA . VAL A 1 291 ? -13.104 3.504 13.962 1.00 97.94 291 VAL A CA 1
ATOM 2250 C C . VAL A 1 291 ? -11.813 4.297 13.802 1.00 97.94 291 VAL A C 1
ATOM 2252 O O . VAL A 1 291 ? -11.867 5.431 13.338 1.00 97.94 291 VAL A O 1
ATOM 2255 N N . SER A 1 292 ? -10.668 3.717 14.161 1.00 97.62 292 SER A N 1
ATOM 2256 C CA . SER A 1 292 ? -9.346 4.299 13.896 1.00 97.62 292 SER A CA 1
ATOM 2257 C C . SER A 1 292 ? -8.469 3.295 13.155 1.00 97.62 292 SER A C 1
ATOM 2259 O O . SER A 1 292 ? -8.195 2.210 13.674 1.00 97.62 292 SER A O 1
ATOM 2261 N N . ILE A 1 293 ? -8.014 3.643 11.952 1.00 97.56 293 ILE A N 1
ATOM 2262 C CA . ILE A 1 293 ? -7.203 2.756 11.108 1.00 97.56 293 ILE A CA 1
ATOM 2263 C C . ILE A 1 293 ? -6.014 3.482 10.486 1.00 97.56 293 ILE A C 1
ATOM 2265 O O . ILE A 1 293 ? -6.083 4.676 10.213 1.00 97.56 293 ILE A O 1
ATOM 2269 N N . SER A 1 294 ? -4.940 2.742 10.207 1.00 95.31 294 SER A N 1
ATOM 2270 C CA . SER A 1 294 ? -3.821 3.232 9.394 1.00 95.31 294 SER A CA 1
ATOM 2271 C C . SER A 1 294 ? -3.572 2.318 8.190 1.00 95.31 294 SER A C 1
ATOM 2273 O O . SER A 1 294 ? -2.867 1.313 8.315 1.00 95.31 294 SER A O 1
ATOM 2275 N N . PRO A 1 295 ? -4.182 2.606 7.025 1.00 92.62 295 PRO A N 1
ATOM 2276 C CA . PRO A 1 295 ? -3.983 1.815 5.813 1.00 92.62 295 PRO A CA 1
ATOM 2277 C C . PRO A 1 295 ? -2.528 1.860 5.337 1.00 92.62 295 PRO A C 1
ATOM 2279 O O . PRO A 1 295 ? -1.921 2.926 5.292 1.00 92.62 295 PRO A O 1
ATOM 2282 N N . CYS A 1 296 ? -1.951 0.707 4.980 1.00 86.00 296 CYS A N 1
ATOM 2283 C CA . CYS A 1 296 ? -0.540 0.662 4.576 1.00 86.00 296 CYS A CA 1
ATOM 2284 C C . CYS A 1 296 ? -0.187 -0.358 3.486 1.00 86.00 296 CYS A C 1
ATOM 2286 O O . CYS A 1 296 ? 0.612 -0.031 2.622 1.00 86.00 296 CYS A O 1
ATOM 2288 N N . CYS A 1 297 ? -0.746 -1.575 3.469 1.00 92.19 297 CYS A N 1
ATOM 2289 C CA . CYS A 1 297 ? -0.416 -2.597 2.460 1.00 92.19 297 CYS A CA 1
ATOM 2290 C C . CYS A 1 297 ? -1.495 -2.731 1.370 1.00 92.19 297 CYS A C 1
ATOM 2292 O O . CYS A 1 297 ? -2.161 -3.762 1.273 1.00 92.19 297 CYS A O 1
ATOM 2294 N N . TYR A 1 298 ? -1.681 -1.712 0.538 1.00 94.69 298 TYR A N 1
ATOM 2295 C CA . TYR A 1 298 ? -2.822 -1.669 -0.386 1.00 94.69 298 TYR A CA 1
ATOM 2296 C C . TYR A 1 298 ? -2.894 -2.831 -1.391 1.00 94.69 298 TYR A C 1
ATOM 2298 O O . TYR A 1 298 ? -3.985 -3.224 -1.770 1.00 94.69 298 TYR A O 1
ATOM 2306 N N . HIS A 1 299 ? -1.763 -3.430 -1.776 1.00 95.12 299 HIS A N 1
ATOM 2307 C CA . HIS A 1 299 ? -1.703 -4.579 -2.694 1.00 95.12 299 HIS A CA 1
ATOM 2308 C C . HIS A 1 299 ? -2.236 -5.909 -2.129 1.00 95.12 299 HIS A C 1
ATOM 2310 O O . HIS A 1 299 ? -2.436 -6.855 -2.896 1.00 95.12 299 HIS A O 1
ATOM 2316 N N . LEU A 1 300 ? -2.434 -6.022 -0.808 1.00 95.62 300 LEU A N 1
ATOM 2317 C CA . LEU A 1 300 ? -2.904 -7.249 -0.154 1.00 95.62 300 LEU A CA 1
ATOM 2318 C C . LEU A 1 300 ? -4.429 -7.391 -0.263 1.00 95.62 300 LEU A C 1
ATOM 2320 O O . LEU A 1 300 ? -5.150 -7.401 0.731 1.00 95.62 300 LEU A O 1
ATOM 2324 N N . ILE A 1 301 ? -4.897 -7.503 -1.504 1.00 96.19 301 ILE A N 1
ATOM 2325 C CA . ILE A 1 301 ? -6.304 -7.703 -1.856 1.00 96.19 301 ILE A CA 1
ATOM 2326 C C . ILE A 1 301 ? -6.573 -9.156 -2.278 1.00 96.19 301 ILE A C 1
ATOM 2328 O O . ILE A 1 301 ? -5.696 -9.849 -2.814 1.00 96.19 301 ILE A O 1
ATOM 2332 N N . ARG A 1 302 ? -7.801 -9.627 -2.061 1.00 94.44 302 ARG A N 1
ATOM 2333 C CA . ARG A 1 302 ? -8.282 -10.963 -2.440 1.00 94.44 302 ARG A CA 1
ATOM 2334 C C . ARG A 1 302 ? -8.468 -11.062 -3.947 1.00 94.44 302 ARG A C 1
ATOM 2336 O O . ARG A 1 302 ? -7.956 -11.989 -4.576 1.00 94.44 302 ARG A O 1
ATOM 2343 N N . ASN A 1 303 ? -9.147 -10.073 -4.518 1.00 95.31 303 ASN A N 1
ATOM 2344 C CA . ASN A 1 303 ? -9.456 -10.014 -5.943 1.00 95.31 303 ASN A CA 1
ATOM 2345 C C . ASN A 1 303 ? -8.218 -9.685 -6.786 1.00 95.31 303 ASN A C 1
ATOM 2347 O O . ASN A 1 303 ? -7.194 -9.233 -6.277 1.00 95.31 303 ASN A O 1
ATOM 2351 N N . ALA A 1 304 ? -8.300 -9.910 -8.098 1.00 95.25 304 ALA A N 1
ATOM 2352 C CA . ALA A 1 304 ? -7.236 -9.508 -9.023 1.00 95.25 304 ALA A CA 1
ATOM 2353 C C . ALA A 1 304 ? -7.038 -7.979 -9.050 1.00 95.25 304 ALA A C 1
ATOM 2355 O O . ALA A 1 304 ? -5.913 -7.507 -9.219 1.00 95.25 304 ALA A O 1
ATOM 2356 N N . ASN A 1 305 ? -8.130 -7.239 -8.831 1.00 97.62 305 ASN A N 1
ATOM 2357 C CA . ASN A 1 305 ? -8.195 -5.785 -8.891 1.00 97.62 305 ASN A CA 1
ATOM 2358 C C . ASN A 1 305 ? -8.856 -5.206 -7.636 1.00 97.62 305 ASN A C 1
ATOM 2360 O O . ASN A 1 305 ? -9.757 -5.831 -7.063 1.00 97.62 305 ASN A O 1
ATOM 2364 N N . TYR A 1 306 ? -8.436 -3.999 -7.255 1.00 97.81 306 TYR A N 1
ATOM 2365 C CA . TYR A 1 306 ? -9.025 -3.218 -6.171 1.00 97.81 306 TYR A CA 1
ATOM 2366 C C . TYR A 1 306 ? -10.532 -3.060 -6.371 1.00 97.81 306 TYR A C 1
ATOM 2368 O O . TYR A 1 306 ? -10.989 -2.868 -7.498 1.00 97.81 306 TYR A O 1
ATOM 2376 N N . GLN A 1 307 ? -11.290 -3.135 -5.279 1.00 97.69 307 GLN A N 1
ATOM 2377 C CA . GLN A 1 307 ? -12.727 -2.877 -5.276 1.00 97.69 307 GLN A CA 1
ATOM 2378 C C . GLN A 1 307 ? -12.975 -1.530 -4.586 1.00 97.69 307 GLN A C 1
ATOM 2380 O O . GLN A 1 307 ? -12.821 -1.453 -3.367 1.00 97.69 307 GLN A O 1
ATOM 2385 N N . PRO A 1 308 ? -13.322 -0.470 -5.339 1.00 97.94 308 PRO A N 1
ATOM 2386 C CA . PRO A 1 308 ? -13.599 0.835 -4.753 1.00 97.94 308 PRO A CA 1
ATOM 2387 C C . PRO A 1 308 ? -14.790 0.800 -3.790 1.00 97.94 308 PRO A C 1
ATOM 2389 O O . PRO A 1 308 ? -15.800 0.143 -4.066 1.00 97.94 308 PRO A O 1
ATOM 2392 N N . LEU A 1 309 ? -14.694 1.528 -2.678 1.00 98.44 309 LEU A N 1
ATOM 2393 C CA . LEU A 1 309 ? -15.701 1.510 -1.612 1.00 98.44 309 LEU A CA 1
ATOM 2394 C C . LEU A 1 309 ? -16.786 2.569 -1.832 1.00 98.44 309 LEU A C 1
ATOM 2396 O O . LEU A 1 309 ? -17.981 2.252 -1.871 1.00 98.44 309 LEU A O 1
ATOM 2400 N N . SER A 1 310 ? -16.359 3.817 -2.000 1.00 98.44 310 SER A N 1
ATOM 2401 C CA . SER A 1 310 ? -17.210 4.999 -2.134 1.00 98.44 310 SER A CA 1
ATOM 2402 C C . SER A 1 310 ? -17.873 5.102 -3.505 1.00 98.44 310 SER A C 1
ATOM 2404 O O . SER A 1 310 ? -17.397 4.553 -4.506 1.00 98.44 310 SER A O 1
ATOM 2406 N N . ALA A 1 311 ? -18.976 5.846 -3.581 1.00 98.12 311 ALA A N 1
ATOM 2407 C CA . ALA A 1 311 ? -19.686 6.071 -4.837 1.00 98.12 311 ALA A CA 1
ATOM 2408 C C . ALA A 1 311 ? -18.828 6.807 -5.884 1.00 98.12 311 ALA A C 1
ATOM 2410 O O . ALA A 1 311 ? -18.978 6.553 -7.079 1.00 98.12 311 ALA A O 1
ATOM 2411 N N . ILE A 1 312 ? -17.925 7.692 -5.450 1.00 97.50 312 ILE A N 1
ATOM 2412 C CA . ILE A 1 312 ? -17.037 8.466 -6.332 1.00 97.50 312 ILE A CA 1
ATOM 2413 C C . ILE A 1 312 ? -15.891 7.603 -6.854 1.00 97.50 312 ILE A C 1
ATOM 2415 O O . ILE A 1 312 ? -15.614 7.608 -8.053 1.00 97.50 312 ILE A O 1
ATOM 2419 N N . ALA A 1 313 ? -15.239 6.816 -5.995 1.00 97.62 313 ALA A N 1
ATOM 2420 C CA . ALA A 1 313 ? -14.157 5.942 -6.438 1.00 97.62 313 ALA A CA 1
ATOM 2421 C C . ALA A 1 313 ? -14.658 4.864 -7.418 1.00 97.62 313 ALA A C 1
ATOM 2423 O O . ALA A 1 313 ? -13.957 4.520 -8.366 1.00 97.62 313 ALA A O 1
ATOM 2424 N N . LYS A 1 314 ? -15.909 4.400 -7.270 1.00 98.19 314 LYS A N 1
ATOM 2425 C CA . LYS A 1 314 ? -16.569 3.488 -8.228 1.00 98.19 314 LYS A CA 1
ATOM 2426 C C . LYS A 1 314 ? -16.742 4.074 -9.636 1.00 98.19 314 LYS A C 1
ATOM 2428 O O . LYS A 1 314 ? -16.987 3.317 -10.569 1.00 98.19 314 LYS A O 1
ATOM 2433 N N . GLN A 1 315 ? -16.625 5.393 -9.801 1.00 97.12 315 GLN A N 1
ATOM 2434 C CA . GLN A 1 315 ? -16.709 6.081 -11.096 1.00 97.12 315 GLN A CA 1
ATOM 2435 C C . GLN A 1 315 ? -15.335 6.297 -11.752 1.00 97.12 315 GLN A C 1
ATOM 2437 O O . GLN A 1 315 ? -15.262 6.897 -12.827 1.00 97.12 315 GLN A O 1
ATOM 2442 N N . ALA A 1 316 ? -14.249 5.828 -11.126 1.00 96.31 316 ALA A N 1
ATOM 2443 C CA . ALA A 1 316 ? -12.907 5.919 -11.684 1.00 96.31 316 ALA A CA 1
ATOM 2444 C C . ALA A 1 316 ? -12.839 5.286 -13.083 1.00 96.31 316 ALA A C 1
ATOM 2446 O O . ALA A 1 316 ? -13.386 4.212 -13.335 1.00 96.31 316 ALA A O 1
ATOM 2447 N N . LYS A 1 317 ? -12.121 5.941 -14.000 1.00 96.88 317 LYS A N 1
ATOM 2448 C CA . LYS A 1 317 ? -11.920 5.463 -15.381 1.00 96.88 317 LYS A CA 1
ATOM 2449 C C . LYS A 1 317 ? -10.661 4.602 -15.540 1.00 96.88 317 LYS A C 1
ATOM 2451 O O . LYS A 1 317 ? -10.149 4.454 -16.644 1.00 96.88 317 LYS A O 1
ATOM 2456 N N . PHE A 1 318 ? -10.161 4.053 -14.439 1.00 96.94 318 PHE A N 1
ATOM 2457 C CA . PHE A 1 318 ? -9.023 3.143 -14.381 1.00 96.94 318 PHE A CA 1
ATOM 2458 C C . PHE A 1 318 ? -9.331 2.006 -13.405 1.00 96.94 318 PHE A C 1
ATOM 2460 O O . PHE A 1 318 ? -10.193 2.125 -12.536 1.00 96.94 318 PHE A O 1
ATOM 2467 N N . ILE A 1 319 ? -8.616 0.894 -13.551 1.00 96.94 319 ILE A N 1
ATOM 2468 C CA . ILE A 1 319 ? -8.733 -0.276 -12.678 1.00 96.94 319 ILE A CA 1
ATOM 2469 C C . ILE A 1 319 ? -7.363 -0.514 -12.060 1.00 96.94 319 ILE A C 1
ATOM 2471 O O . ILE A 1 319 ? -6.382 -0.618 -12.789 1.00 96.94 319 ILE A O 1
ATOM 2475 N N . LEU A 1 320 ? -7.298 -0.613 -10.733 1.00 97.88 320 LEU A N 1
ATOM 2476 C CA . LEU A 1 320 ? -6.046 -0.865 -10.022 1.00 97.88 320 LEU A CA 1
ATOM 2477 C C . LEU A 1 320 ? -5.835 -2.366 -9.841 1.00 97.88 320 LEU A C 1
ATOM 2479 O O . LEU A 1 320 ? -6.585 -3.022 -9.117 1.00 97.88 320 LEU A O 1
ATOM 2483 N N . SER A 1 321 ? -4.801 -2.906 -10.472 1.00 96.88 321 SER A N 1
ATOM 2484 C CA . SER A 1 321 ? -4.339 -4.274 -10.246 1.00 96.88 321 SER A CA 1
ATOM 2485 C C . SER A 1 321 ? -3.507 -4.381 -8.962 1.00 96.88 321 SER A C 1
ATOM 2487 O O . SER A 1 321 ? -3.065 -3.381 -8.391 1.00 96.88 321 SER A O 1
ATOM 2489 N N . LYS A 1 322 ? -3.200 -5.609 -8.522 1.00 95.31 322 LYS A N 1
ATOM 2490 C CA . LYS A 1 322 ? -2.237 -5.828 -7.422 1.00 95.31 322 LYS A CA 1
ATOM 2491 C C . LYS A 1 322 ? -0.872 -5.184 -7.675 1.00 95.31 322 LYS A C 1
ATOM 2493 O O . LYS A 1 322 ? -0.227 -4.790 -6.710 1.00 95.31 322 LYS A O 1
ATOM 2498 N N . HIS A 1 323 ? -0.434 -5.114 -8.934 1.00 92.75 323 HIS A N 1
ATOM 2499 C CA . HIS A 1 323 ? 0.830 -4.481 -9.320 1.00 92.75 323 HIS A CA 1
ATOM 2500 C C . HIS A 1 323 ? 0.772 -2.971 -9.090 1.00 92.75 323 HIS A C 1
ATOM 2502 O O . HIS A 1 323 ? 1.626 -2.430 -8.396 1.00 92.75 323 HIS A O 1
ATOM 2508 N N . ASP A 1 324 ? -0.290 -2.317 -9.560 1.00 95.94 324 ASP A N 1
ATOM 2509 C CA . ASP A 1 324 ? -0.462 -0.866 -9.406 1.00 95.94 324 ASP A CA 1
ATOM 2510 C C . ASP A 1 324 ? -0.524 -0.461 -7.925 1.00 95.94 324 ASP A C 1
ATOM 2512 O O . ASP A 1 324 ? 0.074 0.524 -7.504 1.00 95.94 324 ASP A O 1
ATOM 2516 N N . LEU A 1 325 ? -1.172 -1.278 -7.089 1.00 96.31 325 LEU A N 1
ATOM 2517 C CA . LEU A 1 325 ? -1.273 -1.057 -5.642 1.00 96.31 325 LEU A CA 1
ATOM 2518 C C . LEU A 1 325 ? 0.055 -1.235 -4.881 1.00 96.31 325 LEU A C 1
ATOM 2520 O O . LEU A 1 325 ? 0.102 -0.994 -3.670 1.00 96.31 325 LEU A O 1
ATOM 2524 N N . GLN A 1 326 ? 1.130 -1.674 -5.543 1.00 93.88 326 GLN A N 1
ATOM 2525 C CA . GLN A 1 326 ? 2.474 -1.656 -4.962 1.00 93.88 326 GLN A CA 1
ATOM 2526 C C . GLN A 1 326 ? 3.138 -0.287 -5.078 1.00 93.88 326 GLN A C 1
ATOM 2528 O O . GLN A 1 326 ? 4.018 0.004 -4.271 1.00 93.88 326 GLN A O 1
ATOM 2533 N N . LEU A 1 327 ? 2.708 0.560 -6.017 1.00 93.75 327 LEU A N 1
ATOM 2534 C CA . LEU A 1 327 ? 3.311 1.868 -6.267 1.00 93.75 327 LEU A CA 1
ATOM 2535 C C . LEU A 1 327 ? 3.367 2.766 -5.011 1.00 93.75 327 LEU A C 1
ATOM 2537 O O . LEU A 1 327 ? 4.447 3.277 -4.709 1.00 93.75 327 LEU A O 1
ATOM 2541 N N . PRO A 1 328 ? 2.308 2.884 -4.178 1.00 91.75 328 PRO A N 1
ATOM 2542 C CA . PRO A 1 328 ? 2.373 3.649 -2.925 1.00 91.75 328 PRO A CA 1
ATOM 2543 C C . PRO A 1 328 ? 3.424 3.131 -1.926 1.00 91.75 328 PRO A C 1
ATOM 2545 O O . PRO A 1 328 ? 3.837 3.827 -1.003 1.00 91.75 328 PRO A O 1
ATOM 2548 N N . LEU A 1 329 ? 3.870 1.881 -2.086 1.00 88.44 329 LEU A N 1
ATOM 2549 C CA . LEU A 1 329 ? 4.782 1.196 -1.165 1.00 88.44 329 LEU A CA 1
ATOM 2550 C C . LEU A 1 329 ? 6.247 1.365 -1.556 1.00 88.44 329 LEU A C 1
ATOM 2552 O O . LEU A 1 329 ? 7.129 1.017 -0.767 1.00 88.44 329 LEU A O 1
ATOM 2556 N N . GLN A 1 330 ? 6.500 1.876 -2.761 1.00 86.62 330 GLN A N 1
ATOM 2557 C CA . GLN A 1 330 ? 7.826 1.952 -3.365 1.00 86.62 330 GLN A CA 1
ATOM 2558 C C . GLN A 1 330 ? 8.642 3.166 -2.904 1.00 86.62 330 GLN A C 1
ATOM 2560 O O . GLN A 1 330 ? 9.818 3.252 -3.240 1.00 86.62 330 GLN A O 1
ATOM 2565 N N . GLN A 1 331 ? 8.095 4.044 -2.053 1.00 80.56 331 GLN A N 1
ATOM 2566 C CA . GLN A 1 331 ? 8.896 5.094 -1.418 1.00 80.56 331 GLN A CA 1
ATOM 2567 C C . GLN A 1 331 ? 9.908 4.473 -0.439 1.00 80.56 331 GLN A C 1
ATOM 2569 O O . GLN A 1 331 ? 9.535 3.852 0.570 1.00 80.56 331 GLN A O 1
ATOM 2574 N N . SER A 1 332 ? 11.189 4.663 -0.761 1.00 68.00 332 SER A N 1
ATOM 2575 C CA . SER A 1 332 ? 12.344 4.197 0.004 1.00 68.00 332 SER A CA 1
ATOM 2576 C C . SER A 1 332 ? 12.522 5.014 1.286 1.00 68.00 332 SER A C 1
ATOM 2578 O O . SER A 1 332 ? 12.491 6.239 1.263 1.00 68.00 332 SER A O 1
ATOM 2580 N N . VAL A 1 333 ? 12.739 4.340 2.417 1.00 63.69 333 VAL A N 1
ATOM 2581 C CA . VAL A 1 333 ? 13.103 4.975 3.694 1.00 63.69 333 VAL A CA 1
ATOM 2582 C C . VAL A 1 333 ? 14.471 4.468 4.112 1.00 63.69 333 VAL A C 1
ATOM 2584 O O . VAL A 1 333 ? 14.582 3.381 4.677 1.00 63.69 333 VAL A O 1
ATOM 2587 N N . ILE A 1 334 ? 15.492 5.265 3.783 1.00 55.94 334 ILE A N 1
ATOM 2588 C CA . ILE A 1 334 ? 16.910 5.109 4.140 1.00 55.94 334 ILE A CA 1
ATOM 2589 C C . ILE A 1 334 ? 17.386 3.655 3.988 1.00 55.94 334 ILE A C 1
ATOM 2591 O O . ILE A 1 334 ? 17.489 2.891 4.953 1.00 55.94 334 ILE A O 1
ATOM 2595 N N . ALA A 1 335 ? 17.681 3.259 2.750 1.00 57.97 335 ALA A N 1
ATOM 2596 C CA . ALA A 1 335 ? 18.377 2.007 2.489 1.00 57.97 335 ALA A CA 1
ATOM 2597 C C . ALA A 1 335 ? 19.877 2.178 2.773 1.00 57.97 335 ALA A C 1
ATOM 2599 O O . ALA A 1 335 ? 20.492 3.166 2.385 1.00 57.97 335 ALA A O 1
ATOM 2600 N N . ASN A 1 336 ? 20.492 1.195 3.434 1.00 75.44 336 ASN A N 1
ATOM 2601 C CA . ASN A 1 336 ? 21.950 1.123 3.525 1.00 75.44 336 ASN A CA 1
ATOM 2602 C C . ASN A 1 336 ? 22.529 1.054 2.091 1.00 75.44 336 ASN A C 1
ATOM 2604 O O . ASN A 1 336 ? 22.074 0.184 1.339 1.00 75.44 336 ASN A O 1
ATOM 2608 N N . PRO A 1 337 ? 23.545 1.858 1.716 1.00 79.88 337 PRO A N 1
ATOM 2609 C CA . PRO A 1 337 ? 24.131 1.841 0.369 1.00 79.88 337 PRO A CA 1
ATOM 2610 C C . PRO A 1 337 ? 24.507 0.435 -0.122 1.00 79.88 337 PRO A C 1
ATOM 2612 O O . PRO A 1 337 ? 24.305 0.073 -1.279 1.00 79.88 337 PRO A O 1
ATOM 2615 N N . LYS A 1 338 ? 24.963 -0.433 0.789 1.00 82.38 338 LYS A N 1
ATOM 2616 C CA . LYS A 1 338 ? 25.271 -1.835 0.480 1.00 82.38 338 LYS A CA 1
ATOM 2617 C C . LYS A 1 338 ? 24.031 -2.657 0.115 1.00 82.38 338 LYS A C 1
ATOM 2619 O O . LYS A 1 338 ? 24.107 -3.545 -0.729 1.00 82.38 338 LYS A O 1
ATOM 2624 N N . GLN A 1 339 ? 22.899 -2.414 0.773 1.00 81.50 339 GLN A N 1
ATOM 2625 C CA . GLN A 1 339 ? 21.632 -3.086 0.457 1.00 81.50 339 GLN A CA 1
ATOM 2626 C C . GLN A 1 339 ? 21.074 -2.606 -0.884 1.00 81.50 339 GLN A C 1
ATOM 2628 O O . GLN A 1 339 ? 20.563 -3.417 -1.651 1.00 81.50 339 GLN A O 1
ATOM 2633 N N . GLN A 1 340 ? 21.223 -1.318 -1.180 1.00 81.94 340 GLN A N 1
ATOM 2634 C CA . GLN A 1 340 ? 20.846 -0.726 -2.459 1.00 81.94 340 GLN A CA 1
ATOM 2635 C C . GLN A 1 340 ? 21.668 -1.310 -3.612 1.00 81.94 340 GLN A C 1
ATOM 2637 O O . GLN A 1 340 ? 21.096 -1.807 -4.579 1.00 81.94 340 GLN A O 1
ATOM 2642 N N . GLN A 1 341 ? 22.993 -1.391 -3.461 1.00 84.81 341 GLN A N 1
ATOM 2643 C CA . GLN A 1 341 ? 23.864 -2.020 -4.455 1.00 84.81 341 GLN A CA 1
ATOM 2644 C C . GLN A 1 341 ? 23.492 -3.490 -4.709 1.00 84.81 341 GLN A C 1
ATOM 2646 O O . GLN A 1 341 ? 23.420 -3.921 -5.859 1.00 84.81 341 GLN A O 1
ATOM 2651 N N . LEU A 1 342 ? 23.194 -4.257 -3.653 1.00 86.69 342 LEU A N 1
ATOM 2652 C CA . LEU A 1 342 ? 22.729 -5.643 -3.791 1.00 86.69 342 LEU A CA 1
ATOM 2653 C C . LEU A 1 342 ? 21.385 -5.734 -4.524 1.00 86.69 342 LEU A C 1
ATOM 2655 O O . LEU A 1 342 ? 21.198 -6.633 -5.341 1.00 86.69 342 LEU A O 1
ATOM 2659 N N . ARG A 1 343 ? 20.460 -4.803 -4.266 1.00 87.69 343 ARG A N 1
ATOM 2660 C CA . ARG A 1 343 ? 19.173 -4.730 -4.970 1.00 87.69 343 ARG A CA 1
ATOM 2661 C C . ARG A 1 343 ? 19.369 -4.429 -6.452 1.00 87.69 343 ARG A C 1
ATOM 2663 O O . ARG A 1 343 ? 18.720 -5.048 -7.292 1.00 87.69 343 ARG A O 1
ATOM 2670 N N . HIS A 1 344 ? 20.283 -3.518 -6.780 1.00 89.94 344 HIS A N 1
ATOM 2671 C CA . HIS A 1 344 ? 20.628 -3.226 -8.167 1.00 89.94 344 HIS A CA 1
ATOM 2672 C C . HIS A 1 344 ? 21.222 -4.455 -8.848 1.00 89.94 344 HIS A C 1
ATOM 2674 O O . HIS A 1 344 ? 20.768 -4.844 -9.921 1.00 89.94 344 HIS A O 1
ATOM 2680 N N . GLN A 1 345 ? 22.175 -5.122 -8.209 1.00 92.75 345 GLN A N 1
ATOM 2681 C CA . GLN A 1 345 ? 22.736 -6.352 -8.750 1.00 92.75 345 GLN A CA 1
ATOM 2682 C C . GLN A 1 345 ? 21.648 -7.412 -8.991 1.00 92.75 345 GLN A C 1
ATOM 2684 O O . GLN A 1 345 ? 21.593 -7.991 -10.073 1.00 92.75 345 GLN A O 1
ATOM 2689 N N . GLU A 1 346 ? 20.738 -7.617 -8.032 1.00 93.88 346 GLU A N 1
ATOM 2690 C CA . GLU A 1 346 ? 19.638 -8.575 -8.175 1.00 93.88 346 GLU A CA 1
ATOM 2691 C C . GLU A 1 346 ? 18.746 -8.258 -9.382 1.00 93.88 346 GLU A C 1
ATOM 2693 O O . GLU A 1 346 ? 18.456 -9.148 -10.182 1.00 93.88 346 GLU A O 1
ATOM 2698 N N . ILE A 1 347 ? 18.310 -7.004 -9.530 1.00 92.81 347 ILE A N 1
ATOM 2699 C CA . ILE A 1 347 ? 17.421 -6.599 -10.628 1.00 92.81 347 ILE A CA 1
ATOM 2700 C C . ILE A 1 347 ? 18.127 -6.753 -11.981 1.00 92.81 347 ILE A C 1
ATOM 2702 O O . ILE A 1 347 ? 17.541 -7.316 -12.906 1.00 92.81 347 ILE A O 1
ATOM 2706 N N . ALA A 1 348 ? 19.388 -6.322 -12.093 1.00 95.38 348 ALA A N 1
ATOM 2707 C CA . ALA A 1 348 ? 20.168 -6.473 -13.321 1.00 95.38 348 ALA A CA 1
ATOM 2708 C C . ALA A 1 348 ? 20.309 -7.946 -13.721 1.00 95.38 348 ALA A C 1
ATOM 2710 O O . ALA A 1 348 ? 20.094 -8.301 -14.879 1.00 95.38 348 ALA A O 1
ATOM 2711 N N . TRP A 1 349 ? 20.620 -8.820 -12.761 1.00 96.50 349 TRP A N 1
ATOM 2712 C CA . TRP A 1 349 ? 20.783 -10.251 -13.010 1.00 96.50 349 TRP A CA 1
ATOM 2713 C C . TRP A 1 349 ? 19.462 -10.939 -13.351 1.00 96.50 349 TRP A C 1
ATOM 2715 O O . TRP A 1 349 ? 19.425 -11.779 -14.249 1.00 96.50 349 TRP A O 1
ATOM 2725 N N . ARG A 1 350 ? 18.357 -10.549 -12.701 1.00 95.69 350 ARG A N 1
ATOM 2726 C CA . ARG A 1 350 ? 17.003 -10.999 -13.060 1.00 95.69 350 ARG A CA 1
ATOM 2727 C C . ARG A 1 350 ? 16.658 -10.645 -14.505 1.00 95.69 350 ARG A C 1
ATOM 2729 O O . ARG A 1 350 ? 16.158 -11.503 -15.224 1.00 95.69 350 ARG A O 1
ATOM 2736 N N . LEU A 1 351 ? 16.930 -9.411 -14.929 1.00 95.25 351 LEU A N 1
ATOM 2737 C CA . LEU A 1 351 ? 16.650 -8.947 -16.293 1.00 95.25 351 LEU A CA 1
ATOM 2738 C C . LEU A 1 351 ? 17.584 -9.588 -17.326 1.00 95.25 351 LEU A C 1
ATOM 2740 O O . LEU A 1 351 ? 17.139 -9.926 -18.420 1.00 95.25 351 LEU A O 1
ATOM 2744 N N . ALA A 1 352 ? 18.850 -9.812 -16.974 1.00 96.69 352 ALA A N 1
ATOM 2745 C CA . ALA A 1 352 ? 19.792 -10.546 -17.814 1.00 96.69 352 ALA A CA 1
ATOM 2746 C C . ALA A 1 352 ? 19.338 -11.998 -18.032 1.00 96.69 352 ALA A C 1
ATOM 2748 O O . ALA A 1 352 ? 19.304 -12.476 -19.165 1.00 96.69 352 ALA A O 1
ATOM 2749 N N . PHE A 1 353 ? 18.940 -12.688 -16.955 1.00 96.31 353 PHE A N 1
ATOM 2750 C CA . PHE A 1 353 ? 18.395 -14.040 -17.047 1.00 96.31 353 PHE A CA 1
ATOM 2751 C C . PHE A 1 353 ? 17.072 -14.073 -17.817 1.00 96.31 353 PHE A C 1
ATOM 2753 O O . PHE A 1 353 ? 16.857 -14.999 -18.590 1.00 96.31 353 PHE A O 1
ATOM 2760 N N . ASP A 1 354 ? 16.204 -13.070 -17.650 1.00 95.25 354 ASP A N 1
ATOM 2761 C CA . ASP A 1 354 ? 14.972 -12.968 -18.435 1.00 95.25 354 ASP A CA 1
ATOM 2762 C C . ASP A 1 354 ? 15.253 -12.837 -19.939 1.00 95.25 354 ASP A C 1
ATOM 2764 O O . ASP A 1 354 ? 14.534 -13.424 -20.737 1.00 95.25 354 ASP A O 1
ATOM 2768 N N . SER A 1 355 ? 16.303 -12.121 -20.345 1.00 95.25 355 SER A N 1
ATOM 2769 C CA . SER A 1 355 ? 16.711 -12.113 -21.754 1.00 95.25 355 SER A CA 1
ATOM 2770 C C . SER A 1 355 ? 17.237 -13.484 -22.198 1.00 95.25 355 SER A C 1
ATOM 2772 O O . SER A 1 355 ? 16.775 -14.019 -23.198 1.00 95.25 355 SER A O 1
ATOM 2774 N N . LEU A 1 356 ? 18.131 -14.099 -21.414 1.00 96.69 356 LEU A N 1
ATOM 2775 C CA . LEU A 1 356 ? 18.701 -15.417 -21.725 1.00 96.69 356 LEU A CA 1
ATOM 2776 C C . LEU A 1 356 ? 17.635 -16.509 -21.857 1.00 96.69 356 LEU A C 1
ATOM 2778 O O . LEU A 1 356 ? 17.709 -17.342 -22.754 1.00 96.69 356 LEU A O 1
ATOM 2782 N N . GLN A 1 357 ? 16.649 -16.534 -20.962 1.00 95.56 357 GLN A N 1
ATOM 2783 C CA . GLN A 1 357 ? 15.611 -17.562 -20.990 1.00 95.56 357 GLN A CA 1
ATOM 2784 C C . GLN A 1 357 ? 14.665 -17.403 -22.185 1.00 95.56 357 GLN A C 1
ATOM 2786 O O . GLN A 1 357 ? 14.208 -18.419 -22.698 1.00 95.56 357 GLN A O 1
ATOM 2791 N N . ARG A 1 358 ? 14.403 -16.171 -22.652 1.00 94.88 358 ARG A N 1
ATOM 2792 C CA . ARG A 1 358 ? 13.606 -15.928 -23.868 1.00 94.88 358 ARG A CA 1
ATOM 2793 C C . ARG A 1 358 ? 14.313 -16.486 -25.091 1.00 94.88 358 ARG A C 1
ATOM 2795 O O . ARG A 1 358 ? 13.715 -17.266 -25.824 1.00 94.88 358 ARG A O 1
ATOM 2802 N N . ASP A 1 359 ? 15.598 -16.173 -25.230 1.00 95.25 359 ASP A N 1
ATOM 2803 C CA . ASP A 1 359 ? 16.424 -16.646 -26.342 1.00 95.25 359 ASP A CA 1
ATOM 2804 C C . ASP A 1 359 ? 16.589 -18.173 -26.307 1.00 95.25 359 ASP A C 1
ATOM 2806 O O . ASP A 1 359 ? 16.463 -18.844 -27.327 1.00 95.25 359 ASP A O 1
ATOM 2810 N N . ALA A 1 360 ? 16.802 -18.754 -25.122 1.00 95.12 360 ALA A N 1
ATOM 2811 C CA . ALA A 1 360 ? 16.944 -20.201 -24.958 1.00 95.12 360 ALA A CA 1
ATOM 2812 C C . ALA A 1 360 ? 15.644 -20.986 -25.223 1.00 95.12 360 ALA A C 1
ATOM 2814 O O . ALA A 1 360 ? 15.700 -22.171 -25.552 1.00 95.12 360 ALA A O 1
ATOM 2815 N N . ARG A 1 361 ? 14.478 -20.355 -25.042 1.00 94.75 361 ARG A N 1
ATOM 2816 C CA . ARG A 1 361 ? 13.153 -20.975 -25.220 1.00 94.75 361 ARG A CA 1
ATOM 2817 C C . ARG A 1 361 ? 12.468 -20.587 -26.530 1.00 94.75 361 ARG A C 1
ATOM 2819 O O . ARG A 1 361 ? 11.397 -21.123 -26.796 1.00 94.75 361 ARG A O 1
ATOM 2826 N N . ASP A 1 362 ? 13.052 -19.664 -27.290 1.00 94.44 362 ASP A N 1
ATOM 2827 C CA . ASP A 1 362 ? 12.460 -19.061 -28.487 1.00 94.44 362 ASP A CA 1
ATOM 2828 C C . ASP A 1 362 ? 11.037 -18.512 -28.237 1.00 94.44 362 ASP A C 1
ATOM 2830 O O . ASP A 1 362 ? 10.093 -18.754 -28.986 1.00 94.44 362 ASP A O 1
ATOM 2834 N N . CYS A 1 363 ? 10.851 -17.808 -27.113 1.00 93.12 363 CYS A N 1
ATOM 2835 C CA . CYS A 1 363 ? 9.565 -17.204 -26.754 1.00 93.12 363 CYS A CA 1
ATOM 2836 C C . CYS A 1 363 ? 9.744 -15.870 -26.023 1.00 93.12 363 CYS A C 1
ATOM 2838 O O . CYS A 1 363 ? 10.636 -15.734 -25.188 1.00 93.12 363 CYS A O 1
ATOM 2840 N N . ASP A 1 364 ? 8.849 -14.907 -26.262 1.00 88.62 364 ASP A N 1
ATOM 2841 C CA . ASP A 1 364 ? 8.874 -13.586 -25.612 1.00 88.62 364 ASP A CA 1
ATOM 2842 C C . ASP A 1 364 ? 8.007 -13.549 -24.332 1.00 88.62 364 ASP A C 1
ATOM 2844 O O . ASP A 1 364 ? 7.369 -12.541 -24.019 1.00 88.62 364 ASP A O 1
ATOM 2848 N N . ASP A 1 365 ? 8.010 -14.634 -23.551 1.00 87.50 365 ASP A N 1
ATOM 2849 C CA . ASP A 1 365 ? 7.262 -14.741 -22.292 1.00 87.50 365 ASP A CA 1
ATOM 2850 C C . ASP A 1 365 ? 8.145 -14.463 -21.073 1.00 87.50 365 ASP A C 1
ATOM 2852 O O . ASP A 1 365 ? 9.226 -15.039 -20.914 1.00 87.50 365 ASP A O 1
ATOM 2856 N N . TYR A 1 366 ? 7.653 -13.627 -20.153 1.00 87.44 366 TYR A N 1
ATOM 2857 C CA . TYR A 1 366 ? 8.331 -13.374 -18.880 1.00 87.44 366 TYR A CA 1
ATOM 2858 C C . TYR A 1 366 ? 8.298 -14.607 -17.973 1.00 87.44 366 TYR A C 1
ATOM 2860 O O . TYR A 1 366 ? 7.239 -15.188 -17.733 1.00 87.44 366 TYR A O 1
ATOM 2868 N N . LEU A 1 367 ? 9.456 -14.974 -17.414 1.00 87.31 367 LEU A N 1
ATOM 2869 C CA . LEU A 1 367 ? 9.590 -16.126 -16.522 1.00 87.31 367 LEU A CA 1
ATOM 2870 C C . LEU A 1 367 ? 9.999 -15.691 -15.102 1.00 87.31 367 LEU A C 1
ATOM 2872 O O . LEU A 1 367 ? 11.191 -15.562 -14.808 1.00 87.31 367 LEU A O 1
ATOM 2876 N N . PRO A 1 368 ? 9.040 -15.486 -14.177 1.00 86.56 368 PRO A N 1
ATOM 2877 C CA . PRO A 1 368 ? 9.326 -14.930 -12.856 1.00 86.56 368 PRO A CA 1
ATOM 2878 C C . PRO A 1 368 ? 10.112 -15.912 -11.988 1.00 86.56 368 PRO A C 1
ATOM 2880 O O . PRO A 1 368 ? 9.589 -16.965 -11.630 1.00 86.56 368 PRO A O 1
ATOM 2883 N N . ILE A 1 369 ? 11.340 -15.583 -11.584 1.00 89.00 369 ILE A N 1
ATOM 2884 C CA . ILE A 1 369 ? 12.129 -16.407 -10.649 1.00 89.00 369 ILE A CA 1
ATOM 2885 C C . ILE A 1 369 ? 11.727 -16.147 -9.182 1.00 89.00 369 ILE A C 1
ATOM 2887 O O . ILE A 1 369 ? 11.355 -15.013 -8.855 1.00 89.00 369 ILE A O 1
ATOM 2891 N N . PRO A 1 370 ? 11.794 -17.163 -8.291 1.00 87.56 370 PRO A N 1
ATOM 2892 C CA . PRO A 1 370 ? 11.416 -17.012 -6.881 1.00 87.56 370 PRO A CA 1
ATOM 2893 C C . PRO A 1 370 ? 12.326 -16.024 -6.133 1.00 87.56 370 PRO A C 1
ATOM 2895 O O . PRO A 1 370 ? 13.263 -15.458 -6.700 1.00 87.56 370 PRO A O 1
ATOM 2898 N N . SER A 1 371 ? 12.051 -15.799 -4.846 1.00 88.38 371 SER A N 1
ATOM 2899 C CA . SER A 1 371 ? 12.877 -14.944 -3.988 1.00 88.38 371 SER A CA 1
ATOM 2900 C C . SER A 1 371 ? 14.344 -15.382 -3.999 1.00 88.38 371 SER A C 1
ATOM 2902 O O . SER A 1 371 ? 14.654 -16.558 -3.787 1.00 88.38 371 SER A O 1
ATOM 2904 N N . VAL A 1 372 ? 15.237 -14.420 -4.229 1.00 87.81 372 VAL A N 1
ATOM 2905 C CA . VAL A 1 372 ? 16.680 -14.649 -4.324 1.00 87.81 372 VAL A CA 1
ATOM 2906 C C . VAL A 1 372 ? 17.298 -14.500 -2.935 1.00 87.81 372 VAL A C 1
ATOM 2908 O O . VAL A 1 372 ? 17.097 -13.513 -2.229 1.00 87.81 372 VAL A O 1
ATOM 2911 N N . LYS A 1 373 ? 18.050 -15.511 -2.513 1.00 88.75 373 LYS A N 1
ATOM 2912 C CA . LYS A 1 373 ? 18.859 -15.492 -1.295 1.00 88.75 373 LYS A CA 1
ATOM 2913 C C . LYS A 1 373 ? 20.141 -14.716 -1.558 1.00 88.75 373 LYS A C 1
ATOM 2915 O O . LYS A 1 373 ? 20.745 -14.836 -2.617 1.00 88.75 373 LYS A O 1
ATOM 2920 N N . ARG A 1 374 ? 20.654 -14.027 -0.538 1.00 85.12 374 ARG A N 1
ATOM 2921 C CA . ARG A 1 374 ? 21.918 -13.278 -0.636 1.00 85.12 374 ARG A CA 1
ATOM 2922 C C . ARG A 1 374 ? 23.100 -14.124 -1.128 1.00 85.12 374 ARG A C 1
ATOM 2924 O O . ARG A 1 374 ? 23.931 -13.619 -1.868 1.00 85.12 374 ARG A O 1
ATOM 2931 N N . SER A 1 375 ? 23.155 -15.404 -0.757 1.00 86.94 375 SER A N 1
ATOM 2932 C CA . SER A 1 375 ? 24.200 -16.332 -1.212 1.00 86.94 375 SER A CA 1
ATOM 2933 C C . SER A 1 375 ? 24.194 -16.576 -2.726 1.00 86.94 375 SER A C 1
ATOM 2935 O O . SER A 1 375 ? 25.207 -16.984 -3.274 1.00 86.94 375 SER A O 1
ATOM 2937 N N . GLN A 1 376 ? 23.067 -16.339 -3.405 1.00 88.88 376 GLN A N 1
ATOM 2938 C CA . GLN A 1 376 ? 22.939 -16.454 -4.863 1.00 88.88 376 GLN A CA 1
ATOM 2939 C C . GLN A 1 376 ? 23.396 -15.183 -5.589 1.00 88.88 376 GLN A C 1
ATOM 2941 O O . GLN A 1 376 ? 23.574 -15.218 -6.798 1.00 88.88 376 GLN A O 1
ATOM 2946 N N . LEU A 1 377 ? 23.589 -14.076 -4.863 1.00 88.38 377 LEU A N 1
ATOM 2947 C CA . LEU A 1 377 ? 24.095 -12.802 -5.388 1.00 88.38 377 LEU A CA 1
ATOM 2948 C C . LEU A 1 377 ? 25.576 -12.577 -5.057 1.00 88.38 377 LEU A C 1
ATOM 2950 O O . LEU A 1 377 ? 26.171 -11.617 -5.527 1.00 88.38 377 LEU A O 1
ATOM 2954 N N . SER A 1 378 ? 26.182 -13.426 -4.224 1.00 86.38 378 SER A N 1
ATOM 2955 C CA . SER A 1 378 ? 27.594 -13.306 -3.841 1.00 86.38 378 SER A CA 1
ATOM 2956 C C . SER A 1 378 ? 28.564 -14.073 -4.748 1.00 86.38 378 SER A C 1
ATOM 2958 O O . SER A 1 378 ? 29.764 -13.980 -4.513 1.00 86.38 378 SER A O 1
ATOM 2960 N N . GLY A 1 379 ? 28.059 -14.874 -5.695 1.00 86.94 379 GLY A N 1
ATOM 2961 C CA . GLY A 1 379 ? 28.862 -15.631 -6.666 1.00 86.94 379 GLY A CA 1
ATOM 2962 C C . GLY A 1 379 ? 29.043 -14.888 -7.990 1.00 86.94 379 GLY A C 1
ATOM 2963 O O . GLY A 1 379 ? 28.909 -13.667 -8.035 1.00 86.94 379 GLY A O 1
ATOM 2964 N N . GLU A 1 380 ? 29.296 -15.628 -9.069 1.00 93.44 380 GLU A N 1
ATOM 2965 C CA . GLU A 1 380 ? 29.363 -15.072 -10.423 1.00 93.44 380 GLU A CA 1
ATOM 2966 C C . GLU A 1 380 ? 27.970 -15.001 -11.072 1.00 93.44 380 GLU A C 1
ATOM 2968 O O . GLU A 1 380 ? 27.050 -15.750 -10.729 1.00 93.44 380 GLU A O 1
ATOM 2973 N N . PHE A 1 381 ? 27.810 -14.131 -12.073 1.00 95.94 381 PHE A N 1
ATOM 2974 C CA . PHE A 1 381 ? 26.551 -14.021 -12.824 1.00 95.94 381 PHE A CA 1
ATOM 2975 C C . PHE A 1 381 ? 26.147 -15.351 -13.494 1.00 95.94 381 PHE A C 1
ATOM 2977 O O . PHE A 1 381 ? 24.968 -15.709 -13.515 1.00 95.94 381 PHE A O 1
ATOM 2984 N N . SER A 1 382 ? 27.118 -16.126 -13.989 1.00 96.25 382 SER A N 1
ATOM 2985 C CA . SER A 1 382 ? 26.863 -17.451 -14.567 1.00 96.25 382 SER A CA 1
ATOM 2986 C C . SER A 1 382 ? 26.256 -18.423 -13.554 1.00 96.25 382 SER A C 1
ATOM 2988 O O . SER A 1 382 ? 25.333 -19.159 -13.903 1.00 96.25 382 SER A O 1
ATOM 2990 N N . ASP A 1 383 ? 26.710 -18.398 -12.297 1.00 95.00 383 ASP A N 1
ATOM 2991 C CA . ASP A 1 383 ? 26.188 -19.269 -11.237 1.00 95.00 383 ASP A CA 1
ATOM 2992 C C . ASP A 1 383 ? 24.722 -18.941 -10.945 1.00 95.00 383 ASP A C 1
ATOM 2994 O O . ASP A 1 383 ? 23.882 -19.835 -10.793 1.00 95.00 383 ASP A O 1
ATOM 2998 N N . PHE A 1 384 ? 24.394 -17.646 -10.925 1.00 96.25 384 PHE A N 1
ATOM 2999 C CA . PHE A 1 384 ? 23.022 -17.179 -10.782 1.00 96.25 384 PHE A CA 1
ATOM 3000 C C . PHE A 1 384 ? 22.134 -17.674 -11.928 1.00 96.25 384 PHE A C 1
ATOM 3002 O O . PHE A 1 384 ? 21.060 -18.222 -11.671 1.00 96.25 384 PHE A O 1
ATOM 3009 N N . CYS A 1 385 ? 22.572 -17.534 -13.183 1.00 96.75 385 CYS A N 1
ATOM 3010 C CA . CYS A 1 385 ? 21.805 -18.003 -14.338 1.00 96.75 385 CYS A CA 1
ATOM 3011 C C . CYS A 1 385 ? 21.629 -19.522 -14.352 1.00 96.75 385 CYS A C 1
ATOM 3013 O O . CYS A 1 385 ? 20.535 -19.996 -14.647 1.00 96.75 385 CYS A O 1
ATOM 3015 N N . GLN A 1 386 ? 22.661 -20.289 -13.998 1.00 95.69 386 GLN A N 1
ATOM 3016 C CA . GLN A 1 386 ? 22.568 -21.747 -13.898 1.00 95.69 386 GLN A CA 1
ATOM 3017 C C . GLN A 1 386 ? 21.582 -22.172 -12.807 1.00 95.69 386 GLN A C 1
ATOM 3019 O O . GLN A 1 386 ? 20.750 -23.057 -13.022 1.00 95.69 386 GLN A O 1
ATOM 3024 N N . TRP A 1 387 ? 21.626 -21.516 -11.644 1.00 95.31 387 TRP A N 1
ATOM 3025 C CA . TRP A 1 387 ? 20.647 -21.737 -10.586 1.00 95.31 387 TRP A CA 1
ATOM 3026 C C . TRP A 1 387 ? 19.224 -21.409 -11.057 1.00 95.31 387 TRP A C 1
ATOM 3028 O O . TRP A 1 387 ? 18.320 -22.232 -10.890 1.00 95.31 387 TRP A O 1
ATOM 3038 N N . ALA A 1 388 ? 19.022 -20.236 -11.658 1.00 96.19 388 ALA A N 1
ATOM 3039 C CA . ALA A 1 388 ? 17.717 -19.787 -12.125 1.00 96.19 388 ALA A CA 1
ATOM 3040 C C . ALA A 1 388 ? 17.155 -20.724 -13.205 1.00 96.19 388 ALA A C 1
ATOM 3042 O O . ALA A 1 388 ? 15.997 -21.139 -13.118 1.00 96.19 388 ALA A O 1
ATOM 3043 N N . ALA A 1 389 ? 17.993 -21.140 -14.159 1.00 96.62 389 ALA A N 1
ATOM 3044 C CA . ALA A 1 389 ? 17.651 -22.110 -15.191 1.00 96.62 389 ALA A CA 1
ATOM 3045 C C . ALA A 1 389 ? 17.244 -23.458 -14.593 1.00 96.62 389 ALA A C 1
ATOM 3047 O O . ALA A 1 389 ? 16.200 -23.994 -14.957 1.00 96.62 389 ALA A O 1
ATOM 3048 N N . LYS A 1 390 ? 17.994 -23.968 -13.607 1.00 96.19 390 LYS A N 1
ATOM 3049 C CA . LYS A 1 390 ? 17.653 -25.209 -12.899 1.00 96.19 390 LYS A CA 1
ATOM 3050 C C . LYS A 1 390 ? 16.308 -25.108 -12.182 1.00 96.19 390 LYS A C 1
ATOM 3052 O O . LYS A 1 390 ? 15.489 -26.013 -12.287 1.00 96.19 390 LYS A O 1
ATOM 3057 N N . VAL A 1 391 ? 16.062 -24.010 -11.465 1.00 95.50 391 VAL A N 1
ATOM 3058 C CA . VAL A 1 391 ? 14.789 -23.776 -10.759 1.00 95.50 391 VAL A CA 1
ATOM 3059 C C . VAL A 1 391 ? 13.614 -23.689 -11.731 1.00 95.50 391 VAL A C 1
ATOM 3061 O O . VAL A 1 391 ? 12.504 -24.098 -11.394 1.00 95.50 391 VAL A O 1
ATOM 3064 N N . LYS A 1 392 ? 13.844 -23.152 -12.930 1.00 96.06 392 LYS A N 1
ATOM 3065 C CA . LYS A 1 392 ? 12.814 -22.937 -13.947 1.00 96.06 392 LYS A CA 1
ATOM 3066 C C . LYS A 1 392 ? 12.756 -23.991 -15.039 1.00 96.06 392 LYS A C 1
ATOM 3068 O O . LYS A 1 392 ? 11.923 -23.868 -15.928 1.00 96.06 392 LYS A O 1
ATOM 3073 N N . SER A 1 393 ? 13.577 -25.035 -14.940 1.00 95.50 393 SER A N 1
ATOM 3074 C CA . SER A 1 393 ? 13.696 -26.082 -15.959 1.00 95.50 393 SER A CA 1
ATOM 3075 C C . SER A 1 393 ? 13.950 -25.517 -17.364 1.00 95.50 393 SER A C 1
ATOM 3077 O O . SER A 1 393 ? 13.406 -26.006 -18.348 1.00 95.50 393 SER A O 1
ATOM 3079 N N . VAL A 1 394 ? 14.771 -24.466 -17.454 1.00 96.12 394 VAL A N 1
ATOM 3080 C CA . VAL A 1 394 ? 15.204 -23.880 -18.729 1.00 96.12 394 VAL A CA 1
ATOM 3081 C C . VAL A 1 394 ? 16.472 -24.595 -19.179 1.00 96.12 394 VAL A C 1
ATOM 3083 O O . VAL A 1 394 ? 17.465 -24.611 -18.451 1.00 96.12 394 VAL A O 1
ATOM 3086 N N . ALA A 1 395 ? 16.448 -25.183 -20.373 1.00 95.75 395 ALA A N 1
ATOM 3087 C CA . ALA A 1 395 ? 17.641 -25.743 -20.994 1.00 95.75 395 ALA A CA 1
ATOM 3088 C C . ALA A 1 395 ? 18.498 -24.599 -21.551 1.00 95.75 395 ALA A C 1
ATOM 3090 O O . ALA A 1 395 ? 18.087 -23.913 -22.482 1.00 95.75 395 ALA A O 1
ATOM 3091 N N . LEU A 1 396 ? 19.669 -24.365 -20.957 1.00 95.06 396 LEU A N 1
ATOM 3092 C CA . LEU A 1 396 ? 20.609 -23.366 -21.463 1.00 95.06 396 LEU A CA 1
ATOM 3093 C C . LEU A 1 396 ? 21.450 -23.951 -22.613 1.00 95.06 396 LEU A C 1
ATOM 3095 O O . LEU A 1 396 ? 21.781 -25.138 -22.565 1.00 95.06 396 LEU A O 1
ATOM 3099 N N . PRO A 1 397 ? 21.844 -23.137 -23.610 1.00 93.00 397 PRO A N 1
ATOM 3100 C CA . PRO A 1 397 ? 22.802 -23.547 -24.636 1.00 93.00 397 PRO A CA 1
ATOM 3101 C C . PRO A 1 397 ? 24.135 -24.026 -24.039 1.00 93.00 397 PRO A C 1
ATOM 3103 O O . PRO A 1 397 ? 24.562 -23.532 -22.996 1.00 93.00 397 PRO A O 1
ATOM 3106 N N . GLU A 1 398 ? 24.846 -24.924 -24.733 1.00 88.81 398 GLU A N 1
ATOM 3107 C CA . GLU A 1 398 ? 26.164 -25.424 -24.288 1.00 88.81 398 GLU A CA 1
ATOM 3108 C C . GLU A 1 398 ? 27.200 -24.304 -24.106 1.00 88.81 398 GLU A C 1
ATOM 3110 O O . GLU A 1 398 ? 28.090 -24.391 -23.259 1.00 88.81 398 GLU A O 1
ATOM 3115 N N . ARG A 1 399 ? 27.089 -23.243 -24.911 1.00 93.25 399 ARG A N 1
ATOM 3116 C CA . ARG A 1 399 ? 27.925 -22.045 -24.829 1.00 93.25 399 ARG A CA 1
ATOM 3117 C C . ARG A 1 399 ? 27.027 -20.826 -24.707 1.00 93.25 399 ARG A C 1
ATOM 3119 O O . ARG A 1 399 ? 26.307 -20.494 -25.643 1.00 93.25 399 ARG A O 1
ATOM 3126 N N . VAL A 1 400 ? 27.101 -20.156 -23.562 1.00 95.94 400 VAL A N 1
ATOM 3127 C CA . VAL A 1 400 ? 26.386 -18.904 -23.302 1.00 95.94 400 VAL A CA 1
ATOM 3128 C C . VAL A 1 400 ? 27.392 -17.762 -23.255 1.00 95.94 400 VAL A C 1
ATOM 3130 O O . VAL A 1 400 ? 28.395 -17.839 -22.544 1.00 95.94 400 VAL A O 1
ATOM 3133 N N . ASP A 1 401 ? 27.111 -16.687 -23.988 1.00 97.00 401 ASP A N 1
ATOM 3134 C CA . ASP A 1 401 ? 27.844 -15.429 -23.859 1.00 97.00 401 ASP A CA 1
ATOM 3135 C C . ASP A 1 401 ? 27.355 -14.670 -22.616 1.00 97.00 401 ASP A C 1
ATOM 3137 O O . ASP A 1 401 ? 26.461 -13.823 -22.663 1.00 97.00 401 ASP A O 1
ATOM 3141 N N . TRP A 1 402 ? 27.923 -15.012 -21.460 1.00 97.19 402 TRP A N 1
ATOM 3142 C CA . TRP A 1 402 ? 27.539 -14.422 -20.177 1.00 97.19 402 TRP A CA 1
ATOM 3143 C C . TRP A 1 402 ? 27.713 -12.899 -20.147 1.00 97.19 402 TRP A C 1
ATOM 3145 O O . TRP A 1 402 ? 26.904 -12.199 -19.537 1.00 97.19 402 TRP A O 1
ATOM 3155 N N . GLN A 1 403 ? 28.747 -12.377 -20.813 1.00 97.12 403 GLN A N 1
ATOM 3156 C CA . GLN A 1 403 ? 29.045 -10.948 -20.823 1.00 97.12 403 GLN A CA 1
ATOM 3157 C C . GLN A 1 403 ? 28.005 -10.173 -21.639 1.00 97.12 403 GLN A C 1
ATOM 3159 O O . GLN A 1 403 ? 27.573 -9.097 -21.212 1.00 97.12 403 GLN A O 1
ATOM 3164 N N . HIS A 1 404 ? 27.564 -10.731 -22.770 1.00 97.31 404 HIS A N 1
ATOM 3165 C CA . HIS A 1 404 ? 26.468 -10.180 -23.560 1.00 97.31 404 HIS A CA 1
ATOM 3166 C C . HIS A 1 404 ? 25.187 -10.032 -22.727 1.00 97.31 404 HIS A C 1
ATOM 3168 O O . HIS A 1 404 ? 24.649 -8.926 -22.620 1.00 97.31 404 HIS A O 1
ATOM 3174 N N . TYR A 1 405 ? 24.731 -11.108 -22.077 1.00 98.00 405 TYR A N 1
ATOM 3175 C CA . TYR A 1 405 ? 23.488 -11.072 -21.297 1.00 98.00 405 TYR A CA 1
ATOM 3176 C C . TYR A 1 405 ? 23.586 -10.180 -20.063 1.00 98.00 405 TYR A C 1
ATOM 3178 O O . TYR A 1 405 ? 22.630 -9.468 -19.755 1.00 98.00 405 TYR A O 1
ATOM 3186 N N . LEU A 1 406 ? 24.736 -10.151 -19.383 1.00 97.81 406 LEU A N 1
ATOM 3187 C CA . LEU A 1 406 ? 24.945 -9.239 -18.260 1.00 97.81 406 LEU A CA 1
ATOM 3188 C C . LEU A 1 406 ? 24.833 -7.774 -18.703 1.00 97.81 406 LEU A C 1
ATOM 3190 O O . LEU A 1 406 ? 24.139 -6.986 -18.059 1.00 97.81 406 LEU A O 1
ATOM 3194 N N . LYS A 1 407 ? 25.457 -7.411 -19.832 1.00 97.69 407 LYS A N 1
ATOM 3195 C CA . LYS A 1 407 ? 25.343 -6.065 -20.413 1.00 97.69 407 LYS A CA 1
ATOM 3196 C C . LYS A 1 407 ? 23.892 -5.728 -20.759 1.00 97.69 407 LYS A C 1
ATOM 3198 O O . LYS A 1 407 ? 23.442 -4.624 -20.456 1.00 97.69 407 LYS A O 1
ATOM 3203 N N . LEU A 1 408 ? 23.156 -6.673 -21.342 1.00 96.56 408 LEU A N 1
ATOM 3204 C CA . LEU A 1 408 ? 21.741 -6.493 -21.663 1.00 96.56 408 LEU A CA 1
ATOM 3205 C C . LEU A 1 408 ? 20.886 -6.307 -20.399 1.00 96.56 408 LEU A C 1
ATOM 3207 O O . LEU A 1 408 ? 20.029 -5.427 -20.366 1.00 96.56 408 LEU A O 1
ATOM 3211 N N . GLY A 1 409 ? 21.144 -7.065 -19.332 1.00 96.62 409 GLY A N 1
ATOM 3212 C CA . GLY A 1 409 ? 20.458 -6.896 -18.050 1.00 96.62 409 GLY A CA 1
ATOM 3213 C C . GLY A 1 409 ? 20.709 -5.538 -17.400 1.00 96.62 409 GLY A C 1
ATOM 3214 O O . GLY A 1 409 ? 19.765 -4.922 -16.912 1.00 96.62 409 GLY A O 1
ATOM 3215 N N . LEU A 1 410 ? 21.945 -5.029 -17.454 1.00 96.31 410 LEU A N 1
ATOM 3216 C CA . LEU A 1 410 ? 22.281 -3.678 -16.983 1.00 96.31 410 LEU A CA 1
ATOM 3217 C C . LEU A 1 410 ? 21.561 -2.595 -17.801 1.00 96.31 410 LEU A C 1
ATOM 3219 O O . LEU A 1 410 ? 21.002 -1.657 -17.235 1.00 96.31 410 LEU A O 1
ATOM 3223 N N . GLN A 1 411 ? 21.512 -2.738 -19.128 1.00 96.31 411 GLN A N 1
ATOM 3224 C CA . GLN A 1 411 ? 20.772 -1.821 -20.003 1.00 96.31 411 GLN A CA 1
ATOM 3225 C C . GLN A 1 411 ? 19.268 -1.836 -19.708 1.00 96.31 411 GLN A C 1
ATOM 3227 O O . GLN A 1 411 ? 18.651 -0.777 -19.583 1.00 96.31 411 GLN A O 1
ATOM 3232 N N . ARG A 1 412 ? 18.680 -3.027 -19.549 1.00 96.00 412 ARG A N 1
ATOM 3233 C CA . ARG A 1 412 ? 17.266 -3.179 -19.193 1.00 96.00 412 ARG A CA 1
ATOM 3234 C C . ARG A 1 412 ? 16.975 -2.614 -17.811 1.00 96.00 412 ARG A C 1
ATOM 3236 O O . ARG A 1 412 ? 15.997 -1.898 -17.663 1.00 96.00 412 ARG A O 1
ATOM 3243 N N . GLN A 1 413 ? 17.840 -2.843 -16.826 1.00 96.06 413 GLN A N 1
ATOM 3244 C CA . GLN A 1 413 ? 17.695 -2.238 -15.504 1.00 96.06 413 GLN A CA 1
ATOM 3245 C C . GLN A 1 413 ? 17.683 -0.712 -15.589 1.00 96.06 413 GLN A C 1
ATOM 3247 O O . GLN A 1 413 ? 16.847 -0.066 -14.961 1.00 96.06 413 GLN A O 1
ATOM 3252 N N . ARG A 1 414 ? 18.619 -0.136 -16.349 1.00 95.81 414 ARG A N 1
ATOM 3253 C CA . ARG A 1 414 ? 18.728 1.311 -16.543 1.00 95.81 414 ARG A CA 1
ATOM 3254 C C . ARG A 1 414 ? 17.441 1.906 -17.122 1.00 95.81 414 ARG A C 1
ATOM 3256 O O . ARG A 1 414 ? 17.046 3.002 -16.724 1.00 95.81 414 ARG A O 1
ATOM 3263 N N . LEU A 1 415 ? 16.790 1.177 -18.029 1.00 96.56 415 LEU A N 1
ATOM 3264 C CA . LEU A 1 415 ? 15.474 1.514 -18.563 1.00 96.56 415 LEU A CA 1
ATOM 3265 C C . LEU A 1 415 ? 14.368 1.350 -17.506 1.00 96.56 415 LEU A C 1
ATOM 3267 O O . LEU A 1 415 ? 13.599 2.280 -17.297 1.00 96.56 415 LEU A O 1
ATOM 3271 N N . THR A 1 41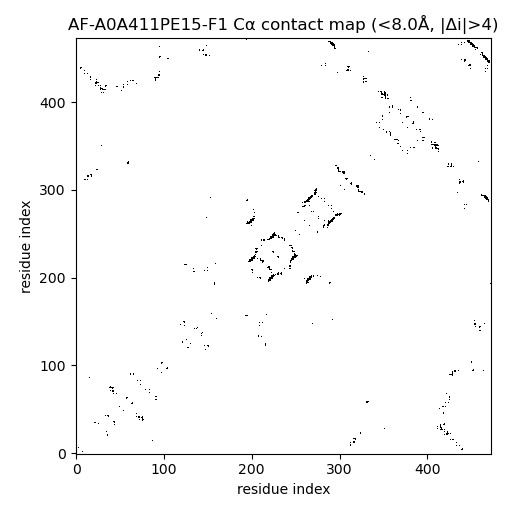6 ? 14.298 0.204 -16.824 1.00 95.00 416 THR A N 1
ATOM 3272 C CA . THR A 1 416 ? 13.280 -0.088 -15.801 1.00 95.00 416 THR A CA 1
ATOM 3273 C C . THR A 1 416 ? 13.279 0.974 -14.703 1.00 95.00 416 THR A C 1
ATOM 3275 O O . THR A 1 416 ? 12.228 1.540 -14.432 1.00 95.00 416 THR A O 1
ATOM 3278 N N . ARG A 1 417 ? 14.453 1.346 -14.168 1.00 94.19 417 ARG A N 1
ATOM 3279 C CA . ARG A 1 417 ? 14.588 2.415 -13.158 1.00 94.19 417 ARG A CA 1
ATOM 3280 C C . ARG A 1 417 ? 13.997 3.744 -13.633 1.00 94.19 417 ARG A C 1
ATOM 3282 O O . ARG A 1 417 ? 13.383 4.450 -12.851 1.00 94.19 417 ARG A O 1
ATOM 3289 N N . ARG A 1 418 ? 14.163 4.081 -14.915 1.00 96.62 418 ARG A N 1
ATOM 3290 C CA . ARG A 1 418 ? 13.629 5.315 -15.516 1.00 96.62 418 ARG A CA 1
ATOM 3291 C C . ARG A 1 418 ? 12.121 5.282 -15.736 1.00 96.62 418 ARG A C 1
ATOM 3293 O O . ARG A 1 418 ? 11.474 6.314 -15.606 1.00 96.62 418 ARG A O 1
ATOM 3300 N N . ILE A 1 419 ? 11.571 4.117 -16.073 1.00 96.81 419 ILE A N 1
ATOM 3301 C CA . ILE A 1 419 ? 10.118 3.927 -16.159 1.00 96.81 419 ILE A CA 1
ATOM 3302 C C . ILE A 1 419 ? 9.510 4.056 -14.760 1.00 96.81 419 ILE A C 1
ATOM 3304 O O . ILE A 1 419 ? 8.568 4.826 -14.584 1.00 96.81 419 ILE A O 1
ATOM 3308 N N . ASP A 1 420 ? 10.088 3.360 -13.777 1.00 94.75 420 ASP A N 1
ATOM 3309 C CA . ASP A 1 420 ? 9.630 3.383 -12.385 1.00 94.75 420 ASP A CA 1
ATOM 3310 C C . ASP A 1 420 ? 9.683 4.804 -11.810 1.00 94.75 420 ASP A C 1
ATOM 3312 O O . ASP A 1 420 ? 8.721 5.245 -11.194 1.00 94.75 420 ASP A O 1
ATOM 3316 N N . LEU A 1 421 ? 10.741 5.569 -12.098 1.00 94.81 421 LEU A N 1
ATOM 3317 C CA . LEU A 1 421 ? 10.893 6.951 -11.634 1.00 94.81 421 LEU A CA 1
ATOM 3318 C C . LEU A 1 421 ? 9.728 7.864 -12.056 1.00 94.81 421 LEU A C 1
ATOM 3320 O O . LEU A 1 421 ? 9.275 8.703 -11.281 1.00 94.81 421 LEU A O 1
ATOM 3324 N N . ILE A 1 422 ? 9.206 7.680 -13.270 1.00 97.62 422 ILE A N 1
ATOM 3325 C CA . ILE A 1 422 ? 8.037 8.430 -13.742 1.00 97.62 422 ILE A CA 1
ATOM 3326 C C . ILE A 1 422 ? 6.740 7.897 -13.139 1.00 97.62 422 ILE A C 1
ATOM 3328 O O . ILE A 1 422 ? 5.874 8.694 -12.776 1.00 97.62 422 ILE A O 1
ATOM 3332 N N . ALA A 1 423 ? 6.614 6.583 -12.946 1.00 96.94 423 ALA A N 1
ATOM 3333 C CA . ALA A 1 423 ? 5.488 6.028 -12.200 1.00 96.94 423 ALA A CA 1
ATOM 3334 C C . ALA A 1 423 ? 5.456 6.567 -10.756 1.00 96.94 423 ALA A C 1
ATOM 3336 O O . ALA A 1 423 ? 4.392 6.907 -10.237 1.00 96.94 423 ALA A O 1
ATOM 3337 N N . HIS A 1 424 ? 6.622 6.726 -10.124 1.00 95.62 424 HIS A N 1
ATOM 3338 C CA . HIS A 1 424 ? 6.775 7.218 -8.758 1.00 95.62 424 HIS A CA 1
ATOM 3339 C C . HIS A 1 424 ? 6.283 8.657 -8.557 1.00 95.62 424 HIS A C 1
ATOM 3341 O O . HIS A 1 424 ? 5.907 8.989 -7.432 1.00 95.62 424 HIS A O 1
ATOM 3347 N N . LEU A 1 425 ? 6.155 9.475 -9.612 1.00 95.94 425 LEU A N 1
ATOM 3348 C CA . LEU A 1 425 ? 5.469 10.773 -9.520 1.00 95.94 425 LEU A CA 1
ATOM 3349 C C . LEU A 1 425 ? 4.063 10.633 -8.920 1.00 95.94 425 LEU A C 1
ATOM 3351 O O . LEU A 1 425 ? 3.621 11.502 -8.176 1.00 95.94 425 LEU A O 1
ATOM 3355 N N . PHE A 1 426 ? 3.385 9.513 -9.178 1.00 96.50 426 PHE A N 1
ATOM 3356 C CA . PHE A 1 426 ? 1.993 9.283 -8.796 1.00 96.50 426 PHE A CA 1
ATOM 3357 C C . PHE A 1 426 ? 1.827 8.504 -7.484 1.00 96.50 426 PHE A C 1
ATOM 3359 O O . PHE A 1 426 ? 0.697 8.240 -7.076 1.00 96.50 426 PHE A O 1
ATOM 3366 N N . ARG A 1 427 ? 2.911 8.141 -6.781 1.00 92.62 427 ARG A N 1
ATOM 3367 C CA . ARG A 1 427 ? 2.828 7.281 -5.583 1.00 92.62 427 ARG A CA 1
ATOM 3368 C C . ARG A 1 427 ? 2.011 7.897 -4.444 1.00 92.62 427 ARG A C 1
ATOM 3370 O O . ARG A 1 427 ? 1.178 7.204 -3.862 1.00 92.62 427 ARG A O 1
ATOM 3377 N N . LYS A 1 428 ? 2.201 9.194 -4.166 1.00 91.50 428 LYS A N 1
ATOM 3378 C CA . LYS A 1 428 ? 1.444 9.924 -3.133 1.00 91.50 428 LYS A CA 1
ATOM 3379 C C . LYS A 1 428 ? 0.001 10.185 -3.568 1.00 91.50 428 LYS A C 1
ATOM 3381 O O . LYS A 1 428 ? -0.905 9.931 -2.782 1.00 91.50 428 LYS A O 1
ATOM 3386 N N . ALA A 1 429 ? -0.220 10.560 -4.829 1.00 94.75 429 ALA A N 1
ATOM 3387 C CA . ALA A 1 429 ? -1.564 10.722 -5.389 1.00 94.75 429 ALA A CA 1
ATOM 3388 C C . ALA A 1 429 ? -2.386 9.421 -5.300 1.00 94.75 429 ALA A C 1
ATOM 3390 O O . ALA A 1 429 ? -3.555 9.437 -4.915 1.00 94.75 429 ALA A O 1
ATOM 3391 N N . LEU A 1 430 ? -1.766 8.275 -5.598 1.00 95.88 430 LEU A N 1
ATOM 3392 C CA . LEU A 1 430 ? -2.420 6.972 -5.505 1.00 95.88 430 LEU A CA 1
ATOM 3393 C C . LEU A 1 430 ? -2.665 6.544 -4.048 1.00 95.88 430 LEU A C 1
ATOM 3395 O O . LEU A 1 430 ? -3.728 6.005 -3.744 1.00 95.88 430 LEU A O 1
ATOM 3399 N N . GLU A 1 431 ? -1.731 6.811 -3.129 1.00 94.88 431 GLU A N 1
ATOM 3400 C CA . GLU A 1 431 ? -1.962 6.617 -1.690 1.00 94.88 431 GLU A CA 1
ATOM 3401 C C . GLU A 1 431 ? -3.149 7.457 -1.199 1.00 94.88 431 GLU A C 1
ATOM 3403 O O . GLU A 1 431 ? -4.053 6.941 -0.540 1.00 94.88 431 GLU A O 1
ATOM 3408 N N . GLN A 1 432 ? -3.181 8.738 -1.573 1.00 94.81 432 GLN A N 1
ATOM 3409 C CA . GLN A 1 432 ? -4.248 9.660 -1.209 1.00 94.81 432 GLN A CA 1
ATOM 3410 C C . GLN A 1 432 ? -5.596 9.206 -1.769 1.00 94.81 432 GLN A C 1
ATOM 3412 O O . GLN A 1 432 ? -6.578 9.207 -1.033 1.00 94.81 432 GLN A O 1
ATOM 3417 N N . TYR A 1 433 ? -5.644 8.745 -3.019 1.00 97.25 433 TYR A N 1
ATOM 3418 C CA . TYR A 1 433 ? -6.848 8.173 -3.618 1.00 97.25 433 TYR A CA 1
ATOM 3419 C C . TYR A 1 433 ? -7.415 7.023 -2.768 1.00 97.25 433 TYR A C 1
ATOM 3421 O O . TYR A 1 433 ? -8.599 7.011 -2.431 1.00 97.25 433 TYR A O 1
ATOM 3429 N N . LEU A 1 434 ? -6.558 6.089 -2.344 1.00 97.31 434 LEU A N 1
ATOM 3430 C CA . LEU A 1 434 ? -6.954 4.920 -1.550 1.00 97.31 434 LEU A CA 1
ATOM 3431 C C . LEU A 1 434 ? -7.403 5.293 -0.127 1.00 97.31 434 LEU A C 1
ATOM 3433 O O . LEU A 1 434 ? -8.314 4.664 0.424 1.00 97.31 434 LEU A O 1
ATOM 3437 N N . VAL A 1 435 ? -6.783 6.308 0.479 1.00 96.44 435 VAL A N 1
ATOM 3438 C CA . VAL A 1 435 ? -7.206 6.861 1.775 1.00 96.44 435 VAL A CA 1
ATOM 3439 C C . VAL A 1 435 ? -8.558 7.561 1.645 1.00 96.44 435 VAL A C 1
ATOM 3441 O O . VAL A 1 435 ? -9.468 7.292 2.432 1.00 96.44 435 VAL A O 1
ATOM 3444 N N . LEU A 1 436 ? -8.715 8.429 0.646 1.00 96.75 436 LEU A N 1
ATOM 3445 C CA . LEU A 1 436 ? -9.929 9.215 0.449 1.00 96.75 436 LEU A CA 1
ATOM 3446 C C . LEU A 1 436 ? -11.128 8.357 0.050 1.00 96.75 436 LEU A C 1
ATOM 3448 O O . LEU A 1 436 ? -12.236 8.668 0.476 1.00 96.75 436 LEU A O 1
ATOM 3452 N N . ASP A 1 437 ? -10.927 7.253 -0.671 1.00 98.31 437 ASP A N 1
ATOM 3453 C CA . ASP A 1 437 ? -11.988 6.278 -0.942 1.00 98.31 437 ASP A CA 1
ATOM 3454 C C . ASP A 1 437 ? -12.597 5.725 0.361 1.00 98.31 437 ASP A C 1
ATOM 3456 O O . ASP A 1 437 ? -13.816 5.702 0.538 1.00 98.31 437 ASP A O 1
ATOM 3460 N N . ARG A 1 438 ? -11.749 5.373 1.338 1.00 98.12 438 ARG A N 1
ATOM 3461 C CA . ARG A 1 438 ? -12.190 4.921 2.672 1.00 98.12 438 ARG A CA 1
ATOM 3462 C C . ARG A 1 438 ? -12.882 6.037 3.450 1.00 98.12 438 ARG A C 1
ATOM 3464 O O . ARG A 1 438 ? -13.880 5.778 4.117 1.00 98.12 438 ARG A O 1
ATOM 3471 N N . CYS A 1 439 ? -12.376 7.267 3.360 1.00 97.50 439 CYS A N 1
ATOM 3472 C CA . CYS A 1 439 ? -12.975 8.419 4.037 1.00 97.50 439 CYS A CA 1
ATOM 3473 C C . CYS A 1 439 ? -14.372 8.721 3.485 1.00 97.50 439 CYS A C 1
ATOM 3475 O O . CYS A 1 439 ? -15.327 8.779 4.256 1.00 97.50 439 CYS A O 1
ATOM 3477 N N . CYS A 1 440 ? -14.503 8.819 2.159 1.00 97.81 440 CYS A N 1
ATOM 3478 C CA . CYS A 1 440 ? -15.780 9.050 1.486 1.00 97.81 440 CYS A CA 1
ATOM 3479 C C . CYS A 1 440 ? -16.774 7.926 1.784 1.00 97.81 440 CYS A C 1
ATOM 3481 O O . CYS A 1 440 ? -17.927 8.207 2.090 1.00 97.81 440 CYS A O 1
ATOM 3483 N N . TYR A 1 441 ? -16.330 6.663 1.775 1.00 98.56 441 TYR A N 1
ATOM 3484 C CA . TYR A 1 441 ? -17.179 5.533 2.158 1.00 98.56 441 TYR A CA 1
ATOM 3485 C C . TYR A 1 441 ? -17.734 5.695 3.578 1.00 98.56 441 TYR A C 1
ATOM 3487 O O . TYR A 1 441 ? -18.925 5.497 3.803 1.00 98.56 441 TYR A O 1
ATOM 3495 N N . MET A 1 442 ? -16.908 6.093 4.546 1.00 98.19 442 MET A N 1
ATOM 3496 C CA . MET A 1 442 ? -17.376 6.307 5.918 1.00 98.19 442 MET A CA 1
ATOM 3497 C C . MET A 1 442 ? -18.340 7.505 6.016 1.00 98.19 442 MET A C 1
ATOM 3499 O O . MET A 1 442 ? -19.381 7.390 6.669 1.00 98.19 442 MET A O 1
ATOM 3503 N N . GLU A 1 443 ? -18.062 8.618 5.328 1.00 97.19 443 GLU A N 1
ATOM 3504 C CA . GLU A 1 443 ? -18.965 9.782 5.264 1.00 97.19 443 GLU A CA 1
ATOM 3505 C C . GLU A 1 443 ? -20.331 9.434 4.658 1.00 97.19 443 GLU A C 1
ATOM 3507 O O . GLU A 1 443 ? -21.369 9.789 5.221 1.00 97.19 443 GLU A O 1
ATOM 3512 N N . GLU A 1 444 ? -20.346 8.669 3.563 1.00 97.31 444 GLU A N 1
ATOM 3513 C CA . GLU A 1 444 ? -21.564 8.160 2.917 1.00 97.31 444 GLU A CA 1
ATOM 3514 C C . GLU A 1 444 ? -22.434 7.342 3.891 1.00 97.31 444 GLU A C 1
ATOM 3516 O O . GLU A 1 444 ? -23.660 7.329 3.774 1.00 97.31 444 GLU A O 1
ATOM 3521 N N . HIS A 1 445 ? -21.819 6.727 4.907 1.00 97.62 445 HIS A N 1
ATOM 3522 C CA . HIS A 1 445 ? -22.494 5.951 5.949 1.00 97.62 445 HIS A CA 1
ATOM 3523 C C . HIS A 1 445 ? -22.728 6.731 7.255 1.00 97.62 445 HIS A C 1
ATOM 3525 O O . HIS A 1 445 ? -23.033 6.141 8.300 1.00 97.62 445 HIS A O 1
ATOM 3531 N N . GLY A 1 446 ? -22.653 8.063 7.217 1.00 96.12 446 GLY A N 1
ATOM 3532 C CA . GLY A 1 446 ? -23.001 8.936 8.340 1.00 96.12 446 GLY A CA 1
ATOM 3533 C C . GLY A 1 446 ? -21.940 8.990 9.437 1.00 96.12 446 GLY A C 1
ATOM 3534 O O . GLY A 1 446 ? -22.274 9.187 10.611 1.00 96.12 446 GLY A O 1
ATOM 3535 N N . TYR A 1 447 ? -20.678 8.772 9.070 1.00 95.81 447 TYR A N 1
ATOM 3536 C CA . TYR A 1 447 ? -19.550 9.039 9.947 1.00 95.81 447 TYR A CA 1
ATOM 3537 C C . TYR A 1 447 ? -18.971 10.427 9.682 1.00 95.81 447 TYR A C 1
ATOM 3539 O O . TYR A 1 447 ? -18.828 10.854 8.543 1.00 95.81 447 TYR A O 1
ATOM 3547 N N . GLN A 1 448 ? -18.574 11.104 10.749 1.00 94.00 448 GLN A N 1
ATOM 3548 C CA . GLN A 1 448 ? -17.680 12.250 10.693 1.00 94.00 448 GLN A CA 1
ATOM 3549 C C . GLN A 1 448 ? -16.243 11.729 10.655 1.00 94.00 448 GLN A C 1
ATOM 3551 O O . GLN A 1 448 ? -15.858 10.966 11.542 1.00 94.00 448 GLN A O 1
ATOM 3556 N N . VAL A 1 449 ? -15.464 12.113 9.645 1.00 94.25 449 VAL A N 1
ATOM 3557 C CA . VAL A 1 449 ? -14.131 11.546 9.396 1.00 94.25 449 VAL A CA 1
ATOM 3558 C C . VAL A 1 449 ? -13.049 12.614 9.528 1.00 94.25 449 VAL A C 1
ATOM 3560 O O . VAL A 1 449 ? -13.215 13.734 9.051 1.00 94.25 449 VAL A O 1
ATOM 3563 N N . THR A 1 450 ? -11.932 12.259 10.155 1.00 91.69 450 THR A N 1
ATOM 3564 C CA . THR A 1 450 ? -10.700 13.050 10.193 1.00 91.69 450 THR A CA 1
ATOM 3565 C C . THR A 1 450 ? -9.531 12.221 9.672 1.00 91.69 450 THR A C 1
ATOM 3567 O O . THR A 1 450 ? -9.476 11.002 9.861 1.00 91.69 450 THR A O 1
ATOM 3570 N N . VAL A 1 451 ? -8.589 12.894 9.013 1.00 91.38 451 VAL A N 1
ATOM 3571 C CA . VAL A 1 451 ? -7.352 12.297 8.505 1.00 91.38 451 VAL A CA 1
ATOM 3572 C C . VAL A 1 451 ? -6.177 13.084 9.067 1.00 91.38 451 VAL A C 1
ATOM 3574 O O . VAL A 1 451 ? -6.143 14.305 8.949 1.00 91.38 451 VAL A O 1
ATOM 3577 N N . SER A 1 452 ? -5.224 12.392 9.681 1.00 90.19 452 SER A N 1
ATOM 3578 C CA . SER A 1 452 ? -4.019 12.991 10.261 1.00 90.19 452 SER A CA 1
ATOM 3579 C C . SER A 1 452 ? -2.790 12.115 10.010 1.00 90.19 452 SER A C 1
ATOM 3581 O O . SER A 1 452 ? -2.894 11.003 9.486 1.00 90.19 452 SER A O 1
ATOM 3583 N N . LEU A 1 453 ? -1.605 12.617 10.359 1.00 90.38 453 LEU A N 1
ATOM 3584 C CA . LEU A 1 453 ? -0.398 11.798 10.463 1.00 90.38 453 LEU A CA 1
ATOM 3585 C C . LEU A 1 453 ? -0.184 11.435 11.929 1.00 90.38 453 LEU A C 1
ATOM 3587 O O . LEU A 1 453 ? -0.113 12.329 12.763 1.00 90.38 453 LEU A O 1
ATOM 3591 N N . PHE A 1 454 ? -0.032 10.148 12.249 1.00 89.50 454 PHE A N 1
ATOM 3592 C CA . PHE A 1 454 ? 0.191 9.734 13.644 1.00 89.50 454 PHE A CA 1
ATOM 3593 C C . PHE A 1 454 ? 1.674 9.689 14.036 1.00 89.50 454 PHE A C 1
ATOM 3595 O O . PHE A 1 454 ? 2.005 9.563 15.210 1.00 89.50 454 PHE A O 1
ATOM 3602 N N . CYS A 1 455 ? 2.603 9.735 13.077 1.00 88.00 455 CYS A N 1
ATOM 3603 C CA . CYS A 1 455 ? 4.041 9.740 13.357 1.00 88.00 455 CYS A CA 1
ATOM 3604 C C . CYS A 1 455 ? 4.856 10.333 12.197 1.00 88.00 455 CYS A C 1
ATOM 3606 O O . CYS A 1 455 ? 4.316 10.602 11.131 1.00 88.00 455 CYS A O 1
ATOM 3608 N N . SER A 1 456 ? 6.165 10.529 12.389 1.00 85.06 456 SER A N 1
ATOM 3609 C CA . SER A 1 456 ? 7.084 10.978 11.329 1.00 85.06 456 SER A CA 1
ATOM 3610 C C . SER A 1 456 ? 7.278 9.914 10.240 1.00 85.06 456 SER A C 1
ATOM 3612 O O . SER A 1 456 ? 7.367 8.720 10.545 1.00 85.06 456 SER A O 1
ATOM 3614 N N . GLU A 1 457 ? 7.471 10.354 8.990 1.00 80.94 457 GLU A N 1
ATOM 3615 C CA . GLU A 1 457 ? 7.801 9.476 7.858 1.00 80.94 457 GLU A CA 1
ATOM 3616 C C . GLU A 1 457 ? 9.084 8.646 8.086 1.00 80.94 457 GLU A C 1
ATOM 3618 O O . GLU A 1 457 ? 9.229 7.558 7.532 1.00 80.94 457 GLU A O 1
ATOM 3623 N N . GLN A 1 458 ? 9.993 9.087 8.968 1.00 81.19 458 GLN A N 1
ATOM 3624 C CA . GLN A 1 458 ? 11.193 8.320 9.341 1.00 81.19 458 GLN A CA 1
ATOM 3625 C C . GLN A 1 458 ? 10.867 7.036 10.131 1.00 81.19 458 GLN A C 1
ATOM 3627 O O . GLN A 1 458 ? 11.593 6.035 10.046 1.00 81.19 458 GLN A O 1
ATOM 3632 N N . ILE A 1 459 ? 9.774 7.047 10.905 1.00 83.38 459 ILE A N 1
ATOM 3633 C CA . ILE A 1 459 ? 9.286 5.882 11.657 1.00 83.38 459 ILE A CA 1
ATOM 3634 C C . ILE A 1 459 ? 8.556 4.939 10.703 1.00 83.38 459 ILE A C 1
ATOM 3636 O O . ILE A 1 459 ? 8.870 3.746 10.625 1.00 83.38 459 ILE A O 1
ATOM 3640 N N . THR A 1 460 ? 7.570 5.477 9.991 1.00 84.62 460 THR A N 1
ATOM 3641 C CA . THR A 1 460 ? 6.965 4.838 8.831 1.00 84.62 460 THR A CA 1
ATOM 3642 C C . THR A 1 460 ? 6.486 5.902 7.864 1.00 84.62 460 THR A C 1
ATOM 3644 O O . THR A 1 460 ? 5.755 6.798 8.258 1.00 84.62 460 THR A O 1
ATOM 3647 N N . PRO A 1 461 ? 6.825 5.780 6.587 1.00 80.94 461 PRO A N 1
ATOM 3648 C CA . PRO A 1 461 ? 6.286 6.649 5.546 1.00 80.94 461 PRO A CA 1
ATOM 3649 C C . PRO A 1 461 ? 4.813 6.364 5.208 1.00 80.94 461 PRO A C 1
ATOM 3651 O O . PRO A 1 461 ? 4.196 7.156 4.513 1.00 80.94 461 PRO A O 1
ATOM 3654 N N . ARG A 1 462 ? 4.239 5.245 5.680 1.00 86.06 462 ARG A N 1
ATOM 3655 C CA . ARG A 1 462 ? 2.781 5.024 5.712 1.00 86.06 462 ARG A CA 1
ATOM 3656 C C . ARG A 1 462 ? 2.295 5.333 7.122 1.00 86.06 462 ARG A C 1
ATOM 3658 O O . ARG A 1 462 ? 2.215 4.440 7.965 1.00 86.06 462 ARG A O 1
ATOM 3665 N N . ASN A 1 463 ? 2.113 6.616 7.393 1.00 89.62 463 ASN A N 1
ATOM 3666 C CA . ASN A 1 463 ? 1.805 7.200 8.701 1.00 89.62 463 ASN A CA 1
ATOM 3667 C C . ASN A 1 463 ? 0.433 7.888 8.740 1.00 89.62 463 ASN A C 1
ATOM 3669 O O . ASN A 1 463 ? 0.142 8.604 9.696 1.00 89.62 463 ASN A O 1
ATOM 3673 N N . THR A 1 464 ? -0.414 7.690 7.730 1.00 92.00 464 THR A N 1
ATOM 3674 C CA . THR A 1 464 ? -1.769 8.246 7.716 1.00 92.00 464 THR A CA 1
ATOM 3675 C C . THR A 1 464 ? -2.678 7.497 8.686 1.00 92.00 464 THR A C 1
ATOM 3677 O O . THR A 1 464 ? -2.720 6.266 8.696 1.00 92.00 464 THR A O 1
ATOM 3680 N N . LEU A 1 465 ? -3.419 8.251 9.491 1.00 94.44 465 LEU A N 1
ATOM 3681 C CA . LEU A 1 465 ? -4.451 7.791 10.408 1.00 94.44 465 LEU A CA 1
ATOM 3682 C C . LEU A 1 465 ? -5.804 8.315 9.921 1.00 94.44 465 LEU A C 1
ATOM 3684 O O . LEU A 1 465 ? -5.977 9.517 9.746 1.00 94.44 465 LEU A O 1
ATOM 3688 N N . ILE A 1 466 ? -6.762 7.410 9.732 1.00 95.62 466 ILE A N 1
ATOM 3689 C CA . ILE A 1 466 ? -8.171 7.740 9.502 1.00 95.62 466 ILE A CA 1
ATOM 3690 C C . ILE A 1 466 ? -8.910 7.490 10.811 1.00 95.62 466 ILE A C 1
ATOM 3692 O O . ILE A 1 466 ? -8.869 6.370 11.328 1.00 95.62 466 ILE A O 1
ATOM 3696 N N . GLN A 1 467 ? -9.611 8.500 11.320 1.00 95.06 467 GLN A N 1
ATOM 3697 C CA . GLN A 1 467 ? -10.538 8.350 12.438 1.00 95.06 467 GLN A CA 1
ATOM 3698 C C . GLN A 1 467 ? -11.948 8.691 11.974 1.00 95.06 467 GLN A C 1
ATOM 3700 O O . GLN A 1 467 ? -12.183 9.743 11.392 1.00 95.06 467 GLN A O 1
ATOM 3705 N N . ALA A 1 468 ? -12.898 7.804 12.235 1.00 95.38 468 ALA A N 1
ATOM 3706 C CA . ALA A 1 468 ? -14.292 7.976 11.863 1.00 95.38 468 ALA A CA 1
ATOM 3707 C C . ALA A 1 468 ? -15.181 7.854 13.102 1.00 95.38 468 ALA A C 1
ATOM 3709 O O . ALA A 1 468 ? -15.034 6.921 13.891 1.00 95.38 468 ALA A O 1
ATOM 3710 N N . GLN A 1 469 ? -16.123 8.781 13.260 1.00 94.38 469 GLN A N 1
ATOM 3711 C CA . GLN A 1 469 ? -17.088 8.818 14.353 1.00 94.38 469 GLN A CA 1
ATOM 3712 C C . GLN A 1 469 ? -18.510 8.692 13.838 1.00 94.38 469 GLN A C 1
ATOM 3714 O O . GLN A 1 469 ? -18.942 9.516 13.037 1.00 94.38 469 GLN A O 1
ATOM 3719 N N . LYS A 1 470 ? -19.283 7.741 14.363 1.00 94.25 470 LYS A N 1
ATOM 3720 C CA . LYS A 1 470 ? -20.709 7.674 14.049 1.00 94.25 470 LYS A CA 1
ATOM 3721 C C . LYS A 1 470 ? -21.429 8.880 14.648 1.00 94.25 470 LYS A C 1
ATOM 3723 O O . LYS A 1 470 ? -21.368 9.100 15.862 1.00 94.25 470 LYS A O 1
ATOM 3728 N N . MET A 1 471 ? -22.123 9.646 13.811 1.00 88.00 471 MET A N 1
ATOM 3729 C CA . MET A 1 471 ? -22.967 10.740 14.280 1.00 88.00 471 MET A CA 1
ATOM 3730 C C . MET A 1 471 ? -24.248 10.181 14.909 1.00 88.00 471 MET A C 1
ATOM 3732 O O . MET A 1 471 ? -24.936 9.356 14.303 1.00 88.00 471 MET A O 1
ATOM 3736 N N . SER A 1 472 ? -24.574 10.624 16.125 1.00 77.56 472 SER A N 1
ATOM 3737 C CA . SER A 1 472 ? -25.882 10.373 16.735 1.00 77.56 472 SER A CA 1
ATOM 3738 C C . SER A 1 472 ? -26.952 11.084 15.908 1.00 77.56 472 SER A C 1
ATOM 3740 O O . SER A 1 472 ? -26.835 12.290 15.682 1.00 77.56 472 SER A O 1
ATOM 3742 N N . ARG A 1 473 ? -27.945 10.331 15.427 1.00 56.78 473 ARG A N 1
ATOM 3743 C CA . ARG A 1 473 ? -29.125 10.895 14.762 1.00 56.78 473 ARG A CA 1
ATOM 3744 C C . ARG A 1 473 ? -30.029 11.616 15.746 1.00 56.78 473 ARG A C 1
ATOM 3746 O O . ARG A 1 473 ? -30.137 11.120 16.890 1.00 56.78 473 ARG A O 1
#

Secondary structure (DSSP, 8-state):
-PPPHHHHHHHHHHHHHHHTHHHHS--TTT-SS-TTTTT-HHHHHHHHHS-TTTHHHHHH-HHHHHHHHHHHHHHHTT--HHHHHHHHHHHH--TT---SSS--SS-TTPPP-SS-----TTSSSS-HHHHHHHTTT--THHHHHHHHHHHHHHHSTTTTTSSTT-------------------------S------EEEEES-TTTHHHHHHHHHH---EEEEES-HHHHHHHHHHHHHTT-SEEEEE--GGG-SS----TTEEEEESS-TTHHHHHHHHHHHHTT-SEEEE----TT--SSSB----STTGGG-SS--BTTGGGGGG-------HHHHHHHHHHHHHHHHHHHHHHHHHT--------PPPGGGTSS-HHHHHHHHHHHHT----SS--HHHHHHHHHHHHHHHHHHHHHHHTTHHHHHHHHHHHHHHHHHHTTEEEEEEE-S-TTT-S--EEEEEEEPP-

Nearest PDB structures (foldseek):
  5je3-assembly2_B  TM=7.848E-01  e=2.983E-03  Burkholderia glumae
  1wy7-assembly1_A  TM=7.749E-01  e=5.732E-03  Pyrococcus horikoshii OT3
  1wy7-assembly2_B  TM=7.538E-01  e=6.292E-03  Pyrococcus horikoshii OT3
  1wy7-assembly3_C  TM=7.544E-01  e=7.945E-03  Pyrococcus horikoshii OT3
  1wy7-assembly4_D  TM=7.484E-01  e=8.722E-03  Pyrococcus horikoshii OT3

Mean predicted aligned error: 9.33 Å

InterPro domains:
  IPR025714 Methyltransferase domain [PF13679] (188-303)
  IPR029063 S-adenosyl-L-methionine-dependent methyltransferase superfamily [SSF53335] (199-282)